Protein AF-0000000076642541 (afdb_homodimer)

Organism: NCBI:txid1194090

InterPro domains:
  IPR029044 Nucleotide-diphospho-sugar transferases [G3DSA:3.90.550.10] (14-172)
  IPR029044 Nucleotide-diphospho-sugar transferases [SSF53448] (15-318)

Foldseek 3Di:
DPPPCPDDAPEAEAEEEEDEDDLLLVLLQLLQLVLLCVADVDHFYEYEYAPVNVVVCVVLVNPVSGPHYHHDDPQLRAQLSCQLPVLVVCNHLKYKYARSNKGFADRCVVVVVVCVVFQKAFAWAFADDLPQLADPDPVSVVCVVVVQQVQQCVVLVFDGFIFGDRRIIMHNHSVVSNQLSVQLVVCVVVVVSGNGDAPCPDPPDNHGDSGRSSRSSCRVVVGDHDYQQDAQEHQEDEDQPVQWDADLQSNDIKGKAQNDPVLNVLSLPPDVVVNVVVQVVCCVPPSSNDIDIYDYRMYGHDPSHDCVSSSSNSVVSVVVSSVVSVVVVVVVVVVVVVVD/DPPPCPDDAPEAEAEEEEDEDDLLLVLLQLLQLVLLCVADVDHFYEYEYAPVNVVVCVVLVNPVSGPYYHHDDPQLRAQLSVQLPVLVVCNHLKYKYARSNKGFADRCVVVVVVCVVFQKAFAWAFADDLPQLADPDPVSVVCVVVVQQVQLCVVLVFDGFIFGDRRIIMHNHSVVSNQLSVQLVVCVVVVVSGNGDAPCVDPPDNHGDSGRSSRSSCRVVVGDHDYQQDAQEHQEDEDQPVQWDADLQRNDIKGKAQNDPVLNVLSLPPDVVVNVVVQVVCCVPPSSVDIDIYDYRMYGHDPSHDCVSSSSNSVVSVVVSSVVSVVVVVVVVVVVVVVD

Secondary structure (DSSP, 8-state):
---------S-SEEEEEEE-SSTHHHHHHHHHHHHHTTT-SSS-EEEEE-HHHHHHHHHTT-GGG-SEEEEPPGGG-SHHHHHTTGGGG--SSEEEEE-SSEEE-S-THHHHHHHTT-SEEEEEESS--TTTTS-SSTHHHHHHHTTHHHHHHHHTT-S---EEEEEEEEE--HHHHHHHHHHHHHHHHTGGGSS---GGGSTT--S--SHHHHHHHHHHTTPPPEES--GGG-SEEE--GGGEEE-TTSSSEEEEEESSHHHHHGGG---HHHHHHHHHHHTTSTTTT-EEEE--SEEE--TTS--HHHHHHHHHHHHHHHHHHHHHHHHHHHHHHHT-/---------S-SEEEEEEE-SSTHHHHHHHHHHHHHTTT-SSS-EEEEE-HHHHHHHHHTT-GGG-SEEEEPPGGG-SHHHHHTTGGGG--SSEEEEE-SSEEE-S-THHHHHHHTT-SEEEEEESS--TTTTS-SSTHHHHHHHTTHHHHHHHHTT-S---EEEEEEEEE--HHHHHHHHHHHHHHHHTGGGSS---GGGSTT--S--SHHHHHHHHHHTTPPPEES--GGG-SEEE--GGGEEE-TTSSSEEEEEESSHHHHHGGG---HHHHHHHHHHHTTSTTTT-EEEE--SEEE--TTS--HHHHHHHHHHHHHHHHHHHHHHHHHHHHHHHT-

Structure (mmCIF, N/CA/C/O backbone):
data_AF-0000000076642541-model_v1
#
loop_
_entity.id
_entity.type
_entity.pdbx_description
1 polymer 'Glycosyl transferase family 8'
#
loop_
_atom_site.group_PDB
_atom_site.id
_atom_site.type_symbol
_atom_site.label_atom_id
_atom_site.label_alt_id
_atom_site.label_comp_id
_atom_site.label_asym_id
_atom_site.label_entity_id
_atom_site.label_seq_id
_atom_site.pdbx_PDB_ins_code
_atom_site.Cartn_x
_atom_site.Cartn_y
_atom_site.Cartn_z
_atom_site.occupancy
_atom_site.B_iso_or_equiv
_atom_site.auth_seq_id
_atom_site.auth_comp_id
_atom_site.auth_asym_id
_atom_site.auth_atom_id
_atom_site.pdbx_PDB_model_num
ATOM 1 N N . MET A 1 1 ? 12.766 29.547 -24.406 1 21.78 1 MET A N 1
ATOM 2 C CA . MET A 1 1 ? 12.906 28.219 -23.828 1 21.78 1 MET A CA 1
ATOM 3 C C . MET A 1 1 ? 13.383 28.312 -22.375 1 21.78 1 MET A C 1
ATOM 5 O O . MET A 1 1 ? 14.555 28.594 -22.125 1 21.78 1 MET A O 1
ATOM 9 N N . LEU A 1 2 ? 12.648 28.891 -21.453 1 22.41 2 LEU A N 1
ATOM 10 C CA . LEU A 1 2 ? 13.039 29.266 -20.094 1 22.41 2 LEU A CA 1
ATOM 11 C C . LEU A 1 2 ? 13.641 28.094 -19.359 1 22.41 2 LEU A C 1
ATOM 13 O O . LEU A 1 2 ? 12.984 27.062 -19.172 1 22.41 2 LEU A O 1
ATOM 17 N N . ARG A 1 3 ? 14.883 27.75 -19.703 1 34.81 3 ARG A N 1
ATOM 18 C CA . ARG A 1 3 ? 15.711 26.812 -18.953 1 34.81 3 ARG A CA 1
ATOM 19 C C . ARG A 1 3 ? 15.422 26.906 -17.453 1 34.81 3 ARG A C 1
ATOM 21 O O . ARG A 1 3 ? 15.578 27.969 -16.859 1 34.81 3 ARG A O 1
ATOM 28 N N . SER A 1 4 ? 14.227 26.438 -17.094 1 33.69 4 SER A N 1
ATOM 29 C CA . SER A 1 4 ? 13.898 26.312 -15.68 1 33.69 4 SER A CA 1
ATOM 30 C C . SER A 1 4 ? 15.156 26.125 -14.844 1 33.69 4 SER A C 1
ATOM 32 O O . SER A 1 4 ? 15.969 25.234 -15.117 1 33.69 4 SER A O 1
ATOM 34 N N . ILE A 1 5 ? 15.828 27.031 -14.523 1 38.44 5 ILE A N 1
ATOM 35 C CA . ILE A 1 5 ? 16.938 27.016 -13.57 1 38.44 5 ILE A CA 1
ATOM 36 C C . ILE A 1 5 ? 16.703 25.906 -12.539 1 38.44 5 ILE A C 1
ATOM 38 O O . ILE A 1 5 ? 15.82 26.031 -11.688 1 38.44 5 ILE A O 1
ATOM 42 N N . GLN A 1 6 ? 16.516 24.734 -12.836 1 44.22 6 GLN A N 1
ATOM 43 C CA . GLN A 1 6 ? 16.547 23.609 -11.898 1 44.22 6 GLN A CA 1
ATOM 44 C C . GLN A 1 6 ? 17.594 23.828 -10.812 1 44.22 6 GLN A C 1
ATOM 46 O O . GLN A 1 6 ? 18.797 23.797 -11.086 1 44.22 6 GLN A O 1
ATOM 51 N N . GLN A 1 7 ? 17.5 24.938 -9.984 1 52.56 7 GLN A N 1
ATOM 52 C CA . GLN A 1 7 ? 18.328 25.281 -8.844 1 52.56 7 GLN A CA 1
ATOM 53 C C . GLN A 1 7 ? 18.906 24.016 -8.188 1 52.56 7 GLN A C 1
ATOM 55 O O . GLN A 1 7 ? 18.25 22.984 -8.148 1 52.56 7 GLN A O 1
ATOM 60 N N . LYS A 1 8 ? 20.094 23.969 -8.008 1 71.88 8 LYS A N 1
ATOM 61 C CA . LYS A 1 8 ? 20.859 22.922 -7.324 1 71.88 8 LYS A CA 1
ATOM 62 C C . LYS A 1 8 ? 20.172 22.516 -6.023 1 71.88 8 LYS A C 1
ATOM 64 O O . LYS A 1 8 ? 19.922 23.344 -5.156 1 71.88 8 LYS A O 1
ATOM 69 N N . LYS A 1 9 ? 19.562 21.328 -6.016 1 87.19 9 LYS A N 1
ATOM 70 C CA . LYS A 1 9 ? 18.906 20.797 -4.828 1 87.19 9 LYS A CA 1
ATOM 71 C C . LYS A 1 9 ? 19.891 20.656 -3.666 1 87.19 9 LYS A C 1
ATOM 73 O O . LYS A 1 9 ? 21.078 20.406 -3.877 1 87.19 9 LYS A O 1
ATOM 78 N N . LEU A 1 10 ? 19.453 20.969 -2.574 1 91.88 10 LEU A N 1
ATOM 79 C CA . LEU A 1 10 ? 20.266 21.062 -1.373 1 91.88 10 LEU A CA 1
ATOM 80 C C . LEU A 1 10 ? 20.734 19.672 -0.937 1 91.88 10 LEU A C 1
ATOM 82 O O . LEU A 1 10 ? 21.812 19.531 -0.344 1 91.88 10 LEU A O 1
ATOM 86 N N . ALA A 1 11 ? 19.938 18.656 -1.109 1 96.19 11 ALA A N 1
ATOM 87 C CA . ALA A 1 11 ? 20.203 17.281 -0.722 1 96.19 11 ALA A CA 1
ATOM 88 C C . ALA A 1 11 ? 19.328 16.312 -1.522 1 96.19 11 ALA A C 1
ATOM 90 O O . ALA A 1 11 ? 18.359 16.719 -2.146 1 96.19 11 ALA A O 1
ATOM 91 N N . PRO A 1 12 ? 19.688 15.008 -1.538 1 97.88 12 PRO A N 1
ATOM 92 C CA . PRO A 1 12 ? 18.875 14.031 -2.273 1 97.88 12 PRO A CA 1
ATOM 93 C C . PRO A 1 12 ? 17.484 13.859 -1.676 1 97.88 12 PRO A C 1
ATOM 95 O O . PRO A 1 12 ? 16.5 13.719 -2.414 1 97.88 12 PRO A O 1
ATOM 98 N N . GLU A 1 13 ? 17.422 13.82 -0.357 1 98.69 13 GLU A N 1
ATOM 99 C CA . GLU A 1 13 ? 16.188 13.609 0.38 1 98.69 13 GLU A CA 1
ATOM 100 C C . GLU A 1 13 ? 16.062 14.594 1.543 1 98.69 13 GLU A C 1
ATOM 102 O O . GLU A 1 13 ? 17.047 14.914 2.199 1 98.69 13 GLU A O 1
ATOM 107 N N . GLY A 1 14 ? 14.852 15.125 1.763 1 98.81 14 GLY A N 1
ATOM 108 C CA . GLY A 1 14 ? 14.656 16.016 2.898 1 98.81 14 GLY A CA 1
ATOM 109 C C . GLY A 1 14 ? 13.195 16.219 3.25 1 98.81 14 GLY A C 1
ATOM 110 O O . GLY A 1 14 ? 12.305 15.82 2.49 1 98.81 14 GLY A O 1
ATOM 111 N N . TYR A 1 15 ? 12.969 16.781 4.402 1 98.88 15 TYR A N 1
ATOM 112 C CA . TYR A 1 15 ? 11.633 17.047 4.938 1 98.88 15 TYR A CA 1
ATOM 113 C C . TYR A 1 15 ? 11.297 18.531 4.844 1 98.88 15 TYR A C 1
ATOM 115 O O . TYR A 1 15 ? 12.172 19.391 4.992 1 98.88 15 TYR A O 1
ATOM 123 N N . VAL A 1 16 ? 10.023 18.828 4.617 1 98.88 16 VAL A N 1
ATOM 124 C CA . VAL A 1 16 ? 9.586 20.219 4.539 1 98.88 16 VAL A CA 1
ATOM 125 C C . VAL A 1 16 ? 8.359 20.422 5.418 1 98.88 16 VAL A C 1
ATOM 127 O O . VAL A 1 16 ? 7.336 19.766 5.242 1 98.88 16 VAL A O 1
ATOM 130 N N . TYR A 1 17 ? 8.461 21.297 6.375 1 98.81 17 TYR A N 1
ATOM 131 C CA . TYR A 1 17 ? 7.355 21.734 7.219 1 98.81 17 TYR A CA 1
ATOM 132 C C . TYR A 1 17 ? 6.922 23.156 6.855 1 98.81 17 TYR A C 1
ATOM 134 O O . TYR A 1 17 ? 7.699 23.922 6.281 1 98.81 17 TYR A O 1
ATOM 142 N N . THR A 1 18 ? 5.691 23.438 7.203 1 98.69 18 THR A N 1
ATOM 143 C CA . THR A 1 18 ? 5.188 24.797 7.039 1 98.69 18 THR A CA 1
ATOM 144 C C . THR A 1 18 ? 4.484 25.266 8.312 1 98.69 18 THR A C 1
ATOM 146 O O . THR A 1 18 ? 3.814 24.484 8.984 1 98.69 18 THR A O 1
ATOM 149 N N . THR A 1 19 ? 4.754 26.531 8.688 1 98.38 19 THR A N 1
ATOM 150 C CA . THR A 1 19 ? 4.043 27.109 9.82 1 98.38 19 THR A CA 1
ATOM 151 C C . THR A 1 19 ? 3.666 28.562 9.539 1 98.38 19 THR A C 1
ATOM 153 O O . THR A 1 19 ? 4.43 29.297 8.906 1 98.38 19 THR A O 1
ATOM 156 N N . TYR A 1 20 ? 2.527 28.969 9.906 1 97.5 20 TYR A N 1
ATOM 157 C CA . TYR A 1 20 ? 1.998 30.328 9.828 1 97.5 20 TYR A CA 1
ATOM 158 C C . TYR A 1 20 ? 0.906 30.547 10.867 1 97.5 20 TYR A C 1
ATOM 160 O O . TYR A 1 20 ? 0.456 29.594 11.516 1 97.5 20 TYR A O 1
ATOM 168 N N . GLY A 1 21 ? 0.54 31.766 11.078 1 95.44 21 GLY A N 1
ATOM 169 C CA . GLY A 1 21 ? -0.508 32.062 12.039 1 95.44 21 GLY A CA 1
ATOM 170 C C . GLY A 1 21 ? -0.018 32.094 13.477 1 95.44 21 GLY A C 1
ATOM 171 O O . GLY A 1 21 ? 0.98 32.719 13.789 1 95.44 21 GLY A O 1
ATOM 172 N N . HIS A 1 22 ? -0.744 31.438 14.359 1 95.31 22 HIS A N 1
ATOM 173 C CA . HIS A 1 22 ? -0.427 31.438 15.789 1 95.31 22 HIS A CA 1
ATOM 174 C C . HIS A 1 22 ? 0.913 30.766 16.047 1 95.31 22 HIS A C 1
ATOM 176 O O . HIS A 1 22 ? 1.223 29.734 15.453 1 95.31 22 HIS A O 1
ATOM 182 N N . PRO A 1 23 ? 1.739 31.266 16.969 1 96.25 23 PRO A N 1
ATOM 183 C CA . PRO A 1 23 ? 3.08 30.75 17.234 1 96.25 23 PRO A CA 1
ATOM 184 C C . PRO A 1 23 ? 3.062 29.281 17.703 1 96.25 23 PRO A C 1
ATOM 186 O O . PRO A 1 23 ? 4.086 28.609 17.641 1 96.25 23 PRO A O 1
ATOM 189 N N . ARG A 1 24 ? 1.943 28.797 18.203 1 96.19 24 ARG A N 1
ATOM 190 C CA . ARG A 1 24 ? 1.866 27.406 18.641 1 96.19 24 ARG A CA 1
ATOM 191 C C . ARG A 1 24 ? 2.205 26.453 17.516 1 96.19 24 ARG A C 1
ATOM 193 O O . ARG A 1 24 ? 2.746 25.375 17.75 1 96.19 24 ARG A O 1
ATOM 200 N N . TYR A 1 25 ? 1.929 26.859 16.312 1 97 25 TYR A N 1
ATOM 201 C CA . TYR A 1 25 ? 2.184 25.969 15.172 1 97 25 TYR A CA 1
ATOM 202 C C . TYR A 1 25 ? 3.682 25.828 14.93 1 97 25 TYR A C 1
ATOM 204 O O . TYR A 1 25 ? 4.137 24.781 14.445 1 97 25 TYR A O 1
ATOM 212 N N . LEU A 1 26 ? 4.398 26.891 15.25 1 98.5 26 LEU A N 1
ATOM 213 C CA . LEU A 1 26 ? 5.855 26.781 15.219 1 98.5 26 LEU A CA 1
ATOM 214 C C . LEU A 1 26 ? 6.344 25.766 16.266 1 98.5 26 LEU A C 1
ATOM 216 O O . LEU A 1 26 ? 7.223 24.953 15.969 1 98.5 26 LEU A O 1
ATOM 220 N N . LYS A 1 27 ? 5.746 25.828 17.469 1 98.12 27 LYS A N 1
ATOM 221 C CA . LYS A 1 27 ? 6.094 24.859 18.516 1 98.12 27 LYS A CA 1
ATOM 222 C C . LYS A 1 27 ? 5.773 23.438 18.078 1 98.12 27 LYS A C 1
ATOM 224 O O . LYS A 1 27 ? 6.512 22.5 18.391 1 98.12 27 LYS A O 1
ATOM 229 N N . HIS A 1 28 ? 4.684 23.297 17.328 1 98.38 28 HIS A N 1
ATOM 230 C CA . HIS A 1 28 ? 4.297 21.984 16.812 1 98.38 28 HIS A CA 1
ATOM 231 C C . HIS A 1 28 ? 5.348 21.438 15.859 1 98.38 28 HIS A C 1
ATOM 233 O O . HIS A 1 28 ? 5.754 20.281 15.977 1 98.38 28 HIS A O 1
ATOM 239 N N . ALA A 1 29 ? 5.766 22.25 14.938 1 98.81 29 ALA A N 1
ATOM 240 C CA . ALA A 1 29 ? 6.766 21.812 13.969 1 98.81 29 ALA A CA 1
ATOM 241 C C . ALA A 1 29 ? 8.07 21.438 14.656 1 98.81 29 ALA A C 1
ATOM 243 O O . ALA A 1 29 ? 8.688 20.422 14.32 1 98.81 29 ALA A O 1
ATOM 244 N N . VAL A 1 30 ? 8.461 22.266 15.625 1 98.62 30 VAL A N 1
ATOM 245 C CA . VAL A 1 30 ? 9.688 22 16.359 1 98.62 30 VAL A CA 1
ATOM 246 C C . VAL A 1 30 ? 9.578 20.656 17.078 1 98.62 30 VAL A C 1
ATOM 248 O O . VAL A 1 30 ? 10.5 19.844 17.031 1 98.62 30 VAL A O 1
ATOM 251 N N . ALA A 1 31 ? 8.461 20.422 17.734 1 98.56 31 ALA A N 1
ATOM 252 C CA . ALA A 1 31 ? 8.242 19.156 18.438 1 98.56 31 ALA A CA 1
ATOM 253 C C . ALA A 1 31 ? 8.305 17.984 17.469 1 98.56 31 ALA A C 1
ATOM 255 O O . ALA A 1 31 ? 8.852 16.938 17.781 1 98.56 31 ALA A O 1
ATOM 256 N N . SER A 1 32 ? 7.723 18.156 16.281 1 98.69 32 SER A N 1
ATOM 257 C CA . SER A 1 32 ? 7.762 17.125 15.266 1 98.69 32 SER A CA 1
ATOM 258 C C . SER A 1 32 ? 9.195 16.812 14.852 1 98.69 32 SER A C 1
ATOM 260 O O . SER A 1 32 ? 9.578 15.641 14.758 1 98.69 32 SER A O 1
ATOM 262 N N . VAL A 1 33 ? 9.984 17.828 14.633 1 98.75 33 VAL A N 1
ATOM 263 C CA . VAL A 1 33 ? 11.359 17.641 14.195 1 98.75 33 VAL A CA 1
ATOM 264 C C . VAL A 1 33 ? 12.172 16.969 15.305 1 98.75 33 VAL A C 1
ATOM 266 O O . VAL A 1 33 ? 13.008 16.109 15.031 1 98.75 33 VAL A O 1
ATOM 269 N N . VAL A 1 34 ? 11.906 17.375 16.562 1 98 34 VAL A N 1
ATOM 270 C CA . VAL A 1 34 ? 12.602 16.766 17.703 1 98 34 VAL A CA 1
ATOM 271 C C . VAL A 1 34 ? 12.297 15.266 17.734 1 98 34 VAL A C 1
ATOM 273 O O . VAL A 1 34 ? 13.203 14.453 17.938 1 98 34 VAL A O 1
ATOM 276 N N . SER A 1 35 ? 11.086 14.867 17.531 1 98.5 35 SER A N 1
ATOM 277 C CA . SER A 1 35 ? 10.734 13.453 17.484 1 98.5 35 SER A CA 1
ATOM 278 C C . SER A 1 35 ? 11.359 12.766 16.281 1 98.5 35 SER A C 1
ATOM 280 O O . SER A 1 35 ? 11.797 11.609 16.375 1 98.5 35 SER A O 1
ATOM 282 N N . LEU A 1 36 ? 11.469 13.438 15.141 1 98.69 36 LEU A N 1
ATOM 283 C CA . LEU A 1 36 ? 12.078 12.914 13.922 1 98.69 36 LEU A CA 1
ATOM 284 C C . LEU A 1 36 ? 13.555 12.586 14.156 1 98.69 36 LEU A C 1
ATOM 286 O O . LEU A 1 36 ? 14.039 11.547 13.703 1 98.69 36 LEU A O 1
ATOM 290 N N . ARG A 1 37 ? 14.227 13.406 14.852 1 98.38 37 ARG A N 1
ATOM 291 C CA . ARG A 1 37 ? 15.672 13.312 15.031 1 98.38 37 ARG A CA 1
ATOM 292 C C . ARG A 1 37 ? 16.031 12.164 15.969 1 98.38 37 ARG A C 1
ATOM 294 O O . ARG A 1 37 ? 17.203 11.781 16.062 1 98.38 37 ARG A O 1
ATOM 301 N N . ARG A 1 38 ? 15.055 11.539 16.625 1 97.56 38 ARG A N 1
ATOM 302 C CA . ARG A 1 38 ? 15.297 10.305 17.375 1 97.56 38 ARG A CA 1
ATOM 303 C C . ARG A 1 38 ? 15.703 9.172 16.422 1 97.56 38 ARG A C 1
ATOM 305 O O . ARG A 1 38 ? 16.344 8.211 16.844 1 97.56 38 ARG A O 1
ATOM 312 N N . TYR A 1 39 ? 15.352 9.336 15.203 1 98 39 TYR A N 1
ATOM 313 C CA . TYR A 1 39 ? 15.523 8.242 14.25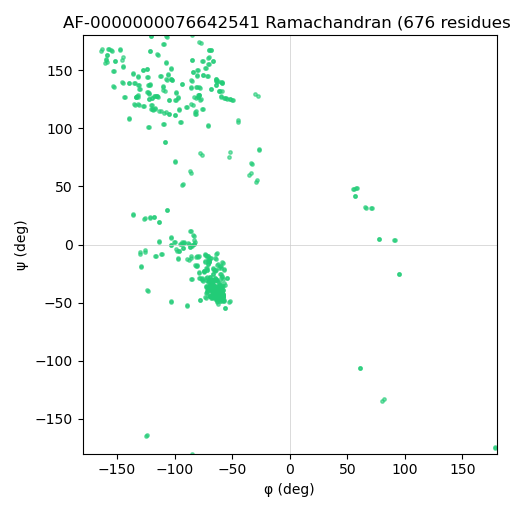8 1 98 39 TYR A CA 1
ATOM 314 C C . TYR A 1 39 ? 16.375 8.672 13.07 1 98 39 TYR A C 1
ATOM 316 O O . TYR A 1 39 ? 17.203 7.898 12.586 1 98 39 TYR A O 1
ATOM 324 N N . ASP A 1 40 ? 16.172 9.883 12.586 1 98.31 40 ASP A N 1
ATOM 325 C CA . ASP A 1 40 ? 16.812 10.367 11.367 1 98.31 40 ASP A CA 1
ATOM 326 C C . ASP A 1 40 ? 17.609 11.633 11.641 1 98.31 40 ASP A C 1
ATOM 328 O O . ASP A 1 40 ? 17.078 12.742 11.547 1 98.31 40 ASP A O 1
ATOM 332 N N . GLU A 1 41 ? 18.875 11.508 11.766 1 96.56 41 GLU A N 1
ATOM 333 C CA . GLU A 1 41 ? 19.75 12.633 12.07 1 96.56 41 GLU A CA 1
ATOM 334 C C . GLU A 1 41 ? 20.391 13.195 10.805 1 96.56 41 GLU A C 1
ATOM 336 O O . GLU A 1 41 ? 21.031 14.25 10.844 1 96.56 41 GLU A O 1
ATOM 341 N N . GLU A 1 42 ? 20.156 12.547 9.711 1 96.62 42 GLU A N 1
ATOM 342 C CA . GLU A 1 42 ? 20.953 12.836 8.523 1 96.62 42 GLU A CA 1
ATOM 343 C C . GLU A 1 42 ? 20.172 13.703 7.535 1 96.62 42 GLU A C 1
ATOM 345 O O . GLU A 1 42 ? 20.672 14.711 7.047 1 96.62 42 GLU A O 1
ATOM 350 N N . ARG A 1 43 ? 18.938 13.336 7.223 1 98.56 43 ARG A N 1
ATOM 351 C CA . ARG A 1 43 ? 18.188 14.062 6.211 1 98.56 43 ARG A CA 1
ATOM 352 C C . ARG A 1 43 ? 17.828 15.461 6.695 1 98.56 43 ARG A C 1
ATOM 354 O O . ARG A 1 43 ? 17.391 15.641 7.832 1 98.56 43 ARG A O 1
ATOM 361 N N . PRO A 1 44 ? 18.047 16.469 5.844 1 98.75 44 PRO A N 1
ATOM 362 C CA . PRO A 1 44 ? 17.781 17.844 6.254 1 98.75 44 PRO A CA 1
ATOM 363 C C . PRO A 1 44 ? 16.281 18.125 6.391 1 98.75 44 PRO A C 1
ATOM 365 O O . PRO A 1 44 ? 15.461 17.453 5.777 1 98.75 44 PRO A O 1
ATOM 368 N N . VAL A 1 45 ? 16.031 19.109 7.207 1 98.88 45 VAL A N 1
ATOM 369 C CA . VAL A 1 45 ? 14.664 19.562 7.441 1 98.88 45 VAL A CA 1
ATOM 370 C C . VAL A 1 45 ? 14.547 21.047 7.094 1 98.88 45 VAL A C 1
ATOM 372 O O . VAL A 1 45 ? 15.312 21.875 7.598 1 98.88 45 VAL A O 1
ATOM 375 N N . ALA A 1 46 ? 13.617 21.359 6.227 1 98.88 46 ALA A N 1
ATOM 376 C CA . ALA A 1 46 ? 13.328 22.75 5.867 1 98.88 46 ALA A CA 1
ATOM 377 C C . ALA A 1 46 ? 12.047 23.234 6.551 1 98.88 46 ALA A C 1
ATOM 379 O O . ALA A 1 46 ? 11.078 22.484 6.676 1 98.88 46 ALA A O 1
ATOM 380 N N . LEU A 1 47 ? 12.094 24.469 6.945 1 98.88 47 LEU A N 1
ATOM 381 C CA . LEU A 1 47 ? 10.914 25.156 7.465 1 98.88 47 LEU A CA 1
ATOM 382 C C . LEU A 1 47 ? 10.523 26.328 6.574 1 98.88 47 LEU A C 1
ATOM 384 O O . LEU A 1 47 ? 11.336 27.219 6.332 1 98.88 47 LEU A O 1
ATOM 388 N N . VAL A 1 48 ? 9.375 26.234 6.02 1 98.81 48 VAL A N 1
ATOM 389 C CA . VAL A 1 48 ? 8.758 27.375 5.34 1 98.81 48 VAL A CA 1
ATOM 390 C C . VAL A 1 48 ? 7.797 28.078 6.285 1 98.81 48 VAL A C 1
ATOM 392 O O . VAL A 1 48 ? 6.801 27.5 6.723 1 98.81 48 VAL A O 1
ATOM 395 N N . CYS A 1 49 ? 8.117 29.344 6.602 1 98.62 49 CYS A N 1
ATOM 396 C CA . CYS A 1 49 ? 7.32 29.969 7.656 1 98.62 49 CYS A CA 1
ATOM 397 C C . CYS A 1 49 ? 7.16 31.453 7.418 1 98.62 49 CYS A C 1
ATOM 399 O O . CYS A 1 49 ? 7.746 32 6.488 1 98.62 49 CYS A O 1
ATOM 401 N N . GLU A 1 50 ? 6.27 32.062 8.141 1 98.06 50 GLU A N 1
ATOM 402 C CA . GLU A 1 50 ? 6.129 33.5 8.156 1 98.06 50 GLU A CA 1
ATOM 403 C C . GLU A 1 50 ? 7.309 34.156 8.867 1 98.06 50 GLU A C 1
ATOM 405 O O . GLU A 1 50 ? 7.965 33.531 9.703 1 98.06 50 GLU A O 1
ATOM 410 N N . GLU A 1 51 ? 7.457 35.438 8.594 1 97.56 51 GLU A N 1
ATOM 411 C CA . GLU A 1 51 ? 8.547 36.219 9.18 1 97.56 51 GLU A CA 1
ATOM 412 C C . GLU A 1 51 ? 8.477 36.188 10.703 1 97.56 51 GLU A C 1
ATOM 414 O O . GLU A 1 51 ? 9.508 36.094 11.375 1 97.56 51 GLU A O 1
ATOM 419 N N . LYS A 1 52 ? 7.305 36.344 11.211 1 97.69 52 LYS A N 1
ATOM 420 C CA . LYS A 1 52 ? 7.148 36.406 12.664 1 97.69 52 LYS A CA 1
ATOM 421 C C . LYS A 1 52 ? 7.625 35.094 13.312 1 97.69 52 LYS A C 1
ATOM 423 O O . LYS A 1 52 ? 8.172 35.125 14.422 1 97.69 52 LYS A O 1
ATOM 428 N N . HIS A 1 53 ? 7.457 33.969 12.688 1 98.5 53 HIS A N 1
ATOM 429 C CA . HIS A 1 53 ? 7.918 32.719 13.227 1 98.5 53 HIS A CA 1
ATOM 430 C C . HIS A 1 53 ? 9.438 32.594 13.172 1 98.5 53 HIS A C 1
ATOM 432 O O . HIS A 1 53 ? 10.062 32.062 14.086 1 98.5 53 HIS A O 1
ATOM 438 N N . LYS A 1 54 ? 10.039 33.094 12.117 1 98.25 54 LYS A N 1
ATOM 439 C CA . LYS A 1 54 ? 11.5 33.125 12.047 1 98.25 54 LYS A CA 1
ATOM 440 C C . LYS A 1 54 ? 12.078 34 13.164 1 98.25 54 LYS A C 1
ATOM 442 O O . LYS A 1 54 ? 13.102 33.625 13.766 1 98.25 54 LYS A O 1
ATOM 447 N N . LYS A 1 55 ? 11.461 35.125 13.391 1 98.06 55 LYS A N 1
ATOM 448 C CA . LYS A 1 55 ? 11.914 36.031 14.438 1 98.06 55 LYS A CA 1
ATOM 449 C C . LYS A 1 55 ? 11.891 35.344 15.805 1 98.06 55 LYS A C 1
ATOM 451 O O . LYS A 1 55 ? 12.789 35.562 16.625 1 98.06 55 LYS A O 1
ATOM 456 N N . ILE A 1 56 ? 10.836 34.562 16 1 97.81 56 ILE A N 1
ATOM 457 C CA . ILE A 1 56 ? 10.719 33.844 17.266 1 97.81 56 ILE A CA 1
ATOM 458 C C . ILE A 1 56 ? 11.883 32.844 17.391 1 97.81 56 ILE A C 1
ATOM 460 O O . ILE A 1 56 ? 12.492 32.719 18.453 1 97.81 56 ILE A O 1
ATOM 464 N N . LEU A 1 57 ? 12.211 32.156 16.328 1 97.5 57 LEU A N 1
ATOM 465 C CA . LEU A 1 57 ? 13.336 31.219 16.344 1 97.5 57 LEU A CA 1
ATOM 466 C C . LEU A 1 57 ? 14.641 31.953 16.641 1 97.5 57 LEU A C 1
ATOM 468 O O . LEU A 1 57 ? 15.469 31.453 17.406 1 97.5 57 LEU A O 1
ATOM 472 N N . ASP A 1 58 ? 14.812 33.125 16.078 1 96.38 58 ASP A N 1
ATOM 473 C CA . ASP A 1 58 ? 16 33.969 16.312 1 96.38 58 ASP A CA 1
ATOM 474 C C . ASP A 1 58 ? 16.094 34.375 17.781 1 96.38 58 ASP A C 1
ATOM 476 O O . ASP A 1 58 ? 17.156 34.312 18.375 1 96.38 58 ASP A O 1
ATOM 480 N N . GLU A 1 59 ? 15 34.781 18.25 1 95.69 59 GLU A N 1
ATOM 481 C CA . GLU A 1 59 ? 14.938 35.281 19.609 1 95.69 59 GLU A CA 1
ATOM 482 C C . GLU A 1 59 ? 15.375 34.219 20.609 1 95.69 59 GLU A C 1
ATOM 484 O O . GLU A 1 59 ? 16.047 34.531 21.594 1 95.69 59 GLU A O 1
ATOM 489 N N . PHE A 1 60 ? 15.023 33 20.328 1 94.69 60 PHE A N 1
ATOM 490 C CA . PHE A 1 60 ? 15.297 31.922 21.281 1 94.69 60 PHE A CA 1
ATOM 491 C C . PHE A 1 60 ? 16.484 31.094 20.828 1 94.69 60 PHE A C 1
ATOM 493 O O . PHE A 1 60 ? 16.781 30.047 21.406 1 94.69 60 PHE A O 1
ATOM 500 N N . ASN A 1 61 ? 17.188 31.484 19.734 1 94.38 61 ASN A N 1
ATOM 501 C CA . ASN A 1 61 ? 18.344 30.797 19.188 1 94.38 61 ASN A CA 1
ATOM 502 C C . ASN A 1 61 ? 18.031 29.344 18.875 1 94.38 61 ASN A C 1
ATOM 504 O O . ASN A 1 61 ? 18.75 28.438 19.281 1 94.38 61 ASN A O 1
ATOM 508 N N . LEU A 1 62 ? 16.906 29.125 18.203 1 96.69 62 LEU A N 1
ATOM 509 C CA . LEU A 1 62 ? 16.453 27.766 17.875 1 96.69 62 LEU A CA 1
ATOM 510 C C . LEU A 1 62 ? 16.484 27.531 16.375 1 96.69 62 LEU A C 1
ATOM 512 O O . LEU A 1 62 ? 15.891 26.562 15.883 1 96.69 62 LEU A O 1
ATOM 516 N N . ASN A 1 63 ? 17.219 28.312 15.656 1 96.12 63 ASN A N 1
ATOM 517 C CA . ASN A 1 63 ? 17.297 28.203 14.195 1 96.12 63 ASN A CA 1
ATOM 518 C C . ASN A 1 63 ? 17.938 26.891 13.758 1 96.12 63 ASN A C 1
ATOM 520 O O . ASN A 1 63 ? 17.594 26.359 12.703 1 96.12 63 ASN A O 1
ATOM 524 N N . SER A 1 64 ? 18.828 26.375 14.57 1 95.5 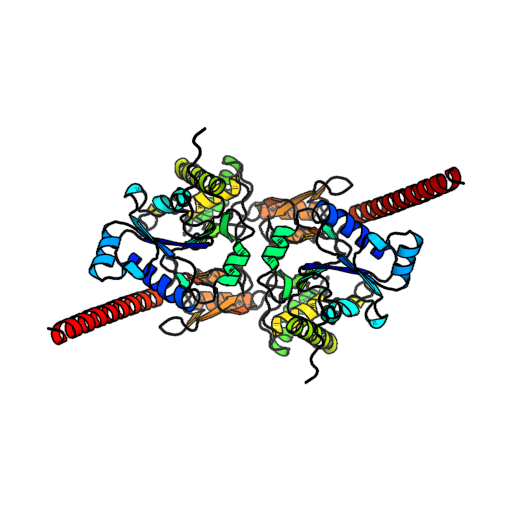64 SER A N 1
ATOM 525 C CA . SER A 1 64 ? 19.625 25.203 14.188 1 95.5 64 SER A CA 1
ATOM 526 C C . SER A 1 64 ? 18.766 23.938 14.156 1 95.5 64 SER A C 1
ATOM 528 O O . SER A 1 64 ? 19.219 22.906 13.68 1 95.5 64 SER A O 1
ATOM 530 N N . ILE A 1 65 ? 17.562 24.016 14.633 1 97 65 ILE A N 1
ATOM 531 C CA . ILE A 1 65 ? 16.641 22.891 14.586 1 97 65 ILE A CA 1
ATOM 532 C C . ILE A 1 65 ? 16.312 22.547 13.133 1 97 65 ILE A C 1
ATOM 534 O O . ILE A 1 65 ? 16.062 21.391 12.805 1 97 65 ILE A O 1
ATOM 538 N N . PHE A 1 66 ? 16.344 23.547 12.344 1 98.38 66 PHE A N 1
ATOM 539 C CA . PHE A 1 66 ? 16.078 23.406 10.914 1 98.38 66 PHE A CA 1
ATOM 540 C C . PHE A 1 66 ? 17.344 23.656 10.102 1 98.38 66 PHE A C 1
ATOM 542 O O . PHE A 1 66 ? 18.141 24.531 10.438 1 98.38 66 PHE A O 1
ATOM 549 N N . ASP A 1 67 ? 17.484 22.938 9.023 1 98 67 ASP A N 1
ATOM 550 C CA . ASP A 1 67 ? 18.641 23.109 8.156 1 98 67 ASP A CA 1
ATOM 551 C C . ASP A 1 67 ? 18.438 24.234 7.156 1 98 67 ASP A C 1
ATOM 553 O O . ASP A 1 67 ? 19.391 24.828 6.676 1 98 67 ASP A O 1
ATOM 557 N N . VAL A 1 68 ? 17.172 24.438 6.793 1 97.38 68 VAL A N 1
ATOM 558 C CA . VAL A 1 68 ? 16.75 25.484 5.875 1 97.38 68 VAL A CA 1
ATOM 559 C C . VAL A 1 68 ? 15.539 26.219 6.453 1 97.38 68 VAL A C 1
ATOM 561 O O . VAL A 1 68 ? 14.578 25.594 6.906 1 97.38 68 VAL A O 1
ATOM 564 N N . ILE A 1 69 ? 15.633 27.5 6.527 1 98.5 69 ILE A N 1
ATOM 565 C CA . ILE A 1 69 ? 14.484 28.312 6.906 1 98.5 69 ILE A CA 1
ATOM 566 C C . ILE A 1 69 ? 14.148 29.297 5.785 1 98.5 69 ILE A C 1
ATOM 568 O O . ILE A 1 69 ? 14.992 30.109 5.387 1 98.5 69 ILE A O 1
ATOM 572 N N . HIS A 1 70 ? 12.977 29.203 5.273 1 98.44 70 HIS A N 1
ATOM 573 C CA . HIS A 1 70 ? 12.5 30.047 4.184 1 98.44 70 HIS A CA 1
ATOM 574 C C . HIS A 1 70 ? 11.273 30.844 4.605 1 98.44 70 HIS A C 1
ATOM 576 O O . HIS A 1 70 ? 10.273 30.281 5.039 1 98.44 70 HIS A O 1
ATOM 582 N N . VAL A 1 71 ? 11.328 32.125 4.441 1 98.38 71 VAL A N 1
ATOM 583 C CA . VAL A 1 71 ? 10.188 33 4.762 1 98.38 71 VAL A CA 1
ATOM 584 C C . VAL A 1 71 ? 9.234 33.031 3.572 1 98.38 71 VAL A C 1
ATOM 586 O O . VAL A 1 71 ? 9.625 33.438 2.469 1 98.38 71 VAL A O 1
ATOM 589 N N . MET A 1 72 ? 8.039 32.625 3.812 1 97.62 72 MET A N 1
ATOM 590 C CA . MET A 1 72 ? 7.062 32.562 2.729 1 97.62 72 MET A CA 1
ATOM 591 C C . MET A 1 72 ? 6.391 33.938 2.543 1 97.62 72 MET A C 1
ATOM 593 O O . MET A 1 72 ? 6.359 34.75 3.467 1 97.62 72 MET A O 1
ATOM 597 N N . SER A 1 73 ? 5.816 34.156 1.344 1 96.19 73 SER A N 1
ATOM 598 C CA . SER A 1 73 ? 5.004 35.344 1.091 1 96.19 73 SER A CA 1
ATOM 599 C C . SER A 1 73 ? 3.65 35.25 1.786 1 96.19 73 SER A C 1
ATOM 601 O O . SER A 1 73 ? 3.131 34.156 1.992 1 96.19 73 SER A O 1
ATOM 603 N N . PRO A 1 74 ? 3.08 36.344 2.121 1 95.62 74 PRO A N 1
ATOM 604 C CA . PRO A 1 74 ? 1.797 36.344 2.828 1 95.62 74 PRO A CA 1
ATOM 605 C C . PRO A 1 74 ? 0.706 35.594 2.072 1 95.62 74 PRO A C 1
ATOM 607 O O . PRO A 1 74 ? -0.162 34.969 2.693 1 95.62 74 PRO A O 1
ATOM 610 N N . ASP A 1 75 ? 0.732 35.625 0.832 1 95.06 75 ASP A N 1
ATOM 611 C CA . ASP A 1 75 ? -0.3 34.969 0.032 1 95.06 75 ASP A CA 1
ATOM 612 C C . ASP A 1 75 ? -0.173 33.438 0.105 1 95.06 75 ASP A C 1
ATOM 614 O O . ASP A 1 75 ? -1.105 32.719 -0.251 1 95.06 75 ASP A O 1
ATOM 618 N N . ARG A 1 76 ? 0.935 32.969 0.612 1 96.62 76 ARG A N 1
ATOM 619 C CA . ARG A 1 76 ? 1.17 31.531 0.749 1 96.62 76 ARG A CA 1
ATOM 620 C C . ARG A 1 76 ? 0.823 31.047 2.154 1 96.62 76 ARG A C 1
ATOM 622 O O . ARG A 1 76 ? 0.79 29.844 2.412 1 96.62 76 ARG A O 1
ATOM 629 N N . ALA A 1 77 ? 0.5 31.984 3.014 1 96.19 77 ALA A N 1
ATOM 630 C CA . ALA A 1 77 ? 0.3 31.656 4.426 1 96.19 77 ALA A CA 1
ATOM 631 C C . ALA A 1 77 ? -1.135 31.203 4.688 1 96.19 77 ALA A C 1
ATOM 633 O O . ALA A 1 77 ? -1.881 31.875 5.402 1 96.19 77 ALA A O 1
ATOM 634 N N . SER A 1 78 ? -1.565 30.203 4.164 1 95.44 78 SER A N 1
ATOM 635 C CA . SER A 1 78 ? -2.82 29.469 4.332 1 95.44 78 SER A CA 1
ATOM 636 C C . SER A 1 78 ? -2.688 28.031 3.885 1 95.44 78 SER A C 1
ATOM 638 O O . SER A 1 78 ? -1.684 27.641 3.277 1 95.44 78 SER A O 1
ATOM 640 N N . ILE A 1 79 ? -3.645 27.219 4.203 1 95.06 79 ILE A N 1
ATOM 641 C CA . ILE A 1 79 ? -3.604 25.812 3.816 1 95.06 79 ILE A CA 1
ATOM 642 C C . ILE A 1 79 ? -3.457 25.703 2.301 1 95.06 79 ILE A C 1
ATOM 644 O O . ILE A 1 79 ? -2.506 25.078 1.806 1 95.06 79 ILE A O 1
ATOM 648 N N . VAL A 1 80 ? -4.34 26.328 1.541 1 96.06 80 VAL A N 1
ATOM 649 C CA . VAL A 1 80 ? -4.316 26.219 0.087 1 96.06 80 VAL A CA 1
ATOM 650 C C . VAL A 1 80 ? -3.191 27.078 -0.483 1 96.06 80 VAL A C 1
ATOM 652 O O . VAL A 1 80 ? -2.637 26.766 -1.539 1 96.06 80 VAL A O 1
ATOM 655 N N . GLY A 1 81 ? -2.844 28.188 0.211 1 96.94 81 GLY A N 1
ATOM 656 C CA . GLY A 1 81 ? -1.72 29.016 -0.211 1 96.94 81 GLY A CA 1
ATOM 657 C C . GLY A 1 81 ? -0.414 28.25 -0.286 1 96.94 81 GLY A C 1
ATOM 658 O O . GLY A 1 81 ? 0.383 28.453 -1.204 1 96.94 81 GLY A O 1
ATOM 659 N N . PHE A 1 82 ? -0.234 27.391 0.661 1 97.81 82 PHE A N 1
ATOM 660 C CA . PHE A 1 82 ? 0.988 26.594 0.688 1 97.81 82 PHE A CA 1
ATOM 661 C C . PHE A 1 82 ? 0.813 25.297 -0.104 1 97.81 82 PHE A C 1
ATOM 663 O O . PHE A 1 82 ? 1.566 25.031 -1.043 1 97.81 82 PHE A O 1
ATOM 670 N N . LYS A 1 83 ? -0.24 24.516 0.181 1 98.12 83 LYS A N 1
ATOM 671 C CA . LYS A 1 83 ? -0.4 23.156 -0.337 1 98.12 83 LYS A CA 1
ATOM 672 C C . LYS A 1 83 ? -0.633 23.172 -1.845 1 98.12 83 LYS A C 1
ATOM 674 O O . LYS A 1 83 ? -0.236 22.234 -2.547 1 98.12 83 LYS A O 1
ATOM 679 N N . HIS A 1 84 ? -1.266 24.188 -2.412 1 98.44 84 HIS A N 1
ATOM 680 C CA . HIS A 1 84 ? -1.471 24.281 -3.852 1 98.44 84 HIS A CA 1
ATOM 681 C C . HIS A 1 84 ? -0.238 24.859 -4.547 1 98.44 84 HIS A C 1
ATOM 683 O O . HIS A 1 84 ? -0.255 25.094 -5.754 1 98.44 84 HIS A O 1
ATOM 689 N N . ASN A 1 85 ? 0.867 25.125 -3.775 1 98.56 85 ASN A N 1
ATOM 690 C CA . ASN A 1 85 ? 2.072 25.719 -4.352 1 98.56 85 ASN A CA 1
ATOM 691 C C . ASN A 1 85 ? 3.332 25.031 -3.84 1 98.56 85 ASN A C 1
ATOM 693 O O . ASN A 1 85 ? 4.398 25.641 -3.773 1 98.56 85 ASN A O 1
ATOM 697 N N . ILE A 1 86 ? 3.223 23.781 -3.439 1 98.56 86 ILE A N 1
ATOM 698 C CA . ILE A 1 86 ? 4.348 23.109 -2.805 1 98.56 86 ILE A CA 1
ATOM 699 C C . ILE A 1 86 ? 5.488 22.953 -3.807 1 98.56 86 ILE A C 1
ATOM 701 O O . ILE A 1 86 ? 6.641 22.75 -3.416 1 98.56 86 ILE A O 1
ATOM 705 N N . HIS A 1 87 ? 5.207 23 -5.184 1 98.44 87 HIS A N 1
ATOM 706 C CA . HIS A 1 87 ? 6.258 22.922 -6.191 1 98.44 87 HIS A CA 1
ATOM 707 C C . HIS A 1 87 ? 7.289 24.031 -5.996 1 98.44 87 HIS A C 1
ATOM 709 O O . HIS A 1 87 ? 8.445 23.891 -6.406 1 98.44 87 HIS A O 1
ATOM 715 N N . GLU A 1 88 ? 6.949 25.141 -5.316 1 98.06 88 GLU A N 1
ATOM 716 C CA . GLU A 1 88 ? 7.844 26.266 -5.07 1 98.06 88 GLU A CA 1
ATOM 717 C C . GLU A 1 88 ? 8.812 25.969 -3.932 1 98.06 88 GLU A C 1
ATOM 719 O O . GLU A 1 88 ? 9.805 26.672 -3.754 1 98.06 88 GLU A O 1
ATOM 724 N N . TYR A 1 89 ? 8.555 24.859 -3.24 1 98.44 89 TYR A N 1
ATOM 725 C CA . TYR A 1 89 ? 9.305 24.625 -2.008 1 98.44 89 TYR A CA 1
ATOM 726 C C . TYR A 1 89 ? 9.961 23.25 -2.027 1 98.44 89 TYR A C 1
ATOM 728 O O . TYR A 1 89 ? 10.086 22.609 -0.985 1 98.44 89 TYR A O 1
ATOM 736 N N . MET A 1 90 ? 10.148 22.734 -3.156 1 98.5 90 MET A N 1
ATOM 737 C CA . MET A 1 90 ? 10.898 21.5 -3.307 1 98.5 90 MET A CA 1
ATOM 738 C C . MET A 1 90 ? 12.398 21.734 -3.166 1 98.5 90 MET A C 1
ATOM 740 O O . MET A 1 90 ? 13.133 21.703 -4.156 1 98.5 90 MET A O 1
ATOM 744 N N . PHE A 1 91 ? 12.891 21.891 -2.004 1 98.25 91 PHE A N 1
ATOM 745 C CA . PHE A 1 91 ? 14.273 22.25 -1.686 1 98.25 91 PHE A CA 1
ATOM 746 C C . PHE A 1 91 ? 15.219 21.094 -1.967 1 98.25 91 PHE A C 1
ATOM 748 O O . PHE A 1 91 ? 16.422 21.281 -2.119 1 98.25 91 PHE A O 1
ATOM 755 N N . PHE A 1 92 ? 14.664 19.906 -2.033 1 98.56 92 PHE A N 1
ATOM 756 C CA . PHE A 1 92 ? 15.445 18.688 -2.193 1 98.56 92 PHE A CA 1
ATOM 757 C C . PHE A 1 92 ? 15.039 17.938 -3.455 1 98.56 92 PHE A C 1
ATOM 759 O O . PHE A 1 92 ? 14.047 18.281 -4.098 1 98.56 92 PHE A O 1
ATOM 766 N N . GLU A 1 93 ? 15.867 16.938 -3.891 1 98.31 93 GLU A N 1
ATOM 767 C CA . GLU A 1 93 ? 15.484 16.109 -5.031 1 98.31 93 GLU A CA 1
ATOM 768 C C . GLU A 1 93 ? 14.203 15.336 -4.746 1 98.31 93 GLU A C 1
ATOM 770 O O . GLU A 1 93 ? 13.312 15.258 -5.598 1 98.31 93 GLU A O 1
ATOM 775 N N . LYS A 1 94 ? 14.156 14.75 -3.604 1 98.81 94 LYS A N 1
ATOM 776 C CA . LYS A 1 94 ? 12.969 14.078 -3.072 1 98.81 94 LYS A CA 1
ATOM 777 C C . LYS A 1 94 ? 12.492 14.75 -1.786 1 98.81 94 LYS A C 1
ATOM 779 O O . LYS A 1 94 ? 13.289 14.992 -0.875 1 98.81 94 LYS A O 1
ATOM 784 N N . ASN A 1 95 ? 11.195 15.117 -1.723 1 98.88 95 ASN A N 1
ATOM 785 C CA . ASN A 1 95 ? 10.656 15.891 -0.614 1 98.88 95 ASN A CA 1
ATOM 786 C C . ASN A 1 95 ? 9.484 15.18 0.058 1 98.88 95 ASN A C 1
ATOM 788 O O . ASN A 1 95 ? 8.594 14.672 -0.62 1 98.88 95 ASN A O 1
ATOM 792 N N . ILE A 1 96 ? 9.516 15.086 1.318 1 98.94 96 ILE A N 1
ATOM 793 C CA . ILE A 1 96 ? 8.32 14.758 2.09 1 98.94 96 ILE A CA 1
ATOM 794 C C . ILE A 1 96 ? 7.801 16.016 2.791 1 98.94 96 ILE A C 1
ATOM 796 O O . ILE A 1 96 ? 8.492 16.594 3.635 1 98.94 96 ILE A O 1
ATOM 800 N N . PHE A 1 97 ? 6.648 16.469 2.363 1 98.94 97 PHE A N 1
ATOM 801 C CA . PHE A 1 97 ? 5.945 17.562 3.025 1 98.94 97 PHE A CA 1
ATOM 802 C C . PHE A 1 97 ? 5.09 17.031 4.172 1 98.94 97 PHE A C 1
ATOM 804 O O . PHE A 1 97 ? 4.375 16.047 4.02 1 98.94 97 PHE A O 1
ATOM 811 N N . LEU A 1 98 ? 5.18 17.75 5.344 1 98.56 98 LEU A N 1
ATOM 812 C CA . LEU A 1 98 ? 4.5 17.266 6.535 1 98.56 98 LEU A CA 1
ATOM 813 C C . LEU A 1 98 ? 3.695 18.375 7.203 1 98.56 98 LEU A C 1
ATOM 815 O O . LEU A 1 98 ? 4.129 19.531 7.234 1 98.56 98 LEU A O 1
ATOM 819 N N . ASP A 1 99 ? 2.564 17.969 7.734 1 97.69 99 ASP A N 1
ATOM 820 C CA . ASP A 1 99 ? 1.899 18.859 8.695 1 97.69 99 ASP A CA 1
ATOM 821 C C . ASP A 1 99 ? 2.727 19 9.969 1 97.69 99 ASP A C 1
ATOM 823 O O . ASP A 1 99 ? 3.559 18.156 10.281 1 97.69 99 ASP A O 1
ATOM 827 N N . SER A 1 100 ? 2.475 20.047 10.656 1 97.44 100 SER A N 1
ATOM 828 C CA . SER A 1 100 ? 3.266 20.328 11.844 1 97.44 100 SER A CA 1
ATOM 829 C C . SER A 1 100 ? 2.803 19.484 13.031 1 97.44 100 SER A C 1
ATOM 831 O O . SER A 1 100 ? 3.557 19.266 13.977 1 97.44 100 SER A O 1
ATOM 833 N N . ASP A 1 101 ? 1.551 19.016 13.016 1 97.5 101 ASP A N 1
ATOM 834 C CA . ASP A 1 101 ? 1.012 18.297 14.164 1 97.5 101 ASP A CA 1
ATOM 835 C C . ASP A 1 101 ? 1.194 16.781 13.992 1 97.5 101 ASP A C 1
ATOM 837 O O . ASP A 1 101 ? 0.245 16.016 14.156 1 97.5 101 ASP A O 1
ATOM 841 N N . ILE A 1 102 ? 2.377 16.391 13.695 1 98.06 102 ILE A N 1
ATOM 842 C CA . ILE A 1 102 ? 2.791 15.008 13.484 1 98.06 102 ILE A CA 1
ATOM 843 C C . ILE A 1 102 ? 3.91 14.648 14.461 1 98.06 102 ILE A C 1
ATOM 845 O O . ILE A 1 102 ? 4.805 15.453 14.719 1 98.06 102 ILE A O 1
ATOM 849 N N . ILE A 1 103 ? 3.879 13.477 15.055 1 98.62 103 ILE A N 1
ATOM 850 C CA . ILE A 1 103 ? 4.961 12.938 15.875 1 98.62 103 ILE A CA 1
ATOM 851 C C . ILE A 1 103 ? 5.531 11.688 15.203 1 98.62 103 ILE A C 1
ATOM 853 O O . ILE A 1 103 ? 4.789 10.758 14.875 1 98.62 103 ILE A O 1
ATOM 857 N N . TRP A 1 104 ? 6.836 11.656 15.016 1 98.69 104 TRP A N 1
ATOM 858 C CA . TRP A 1 104 ? 7.492 10.477 14.453 1 98.69 104 TRP A CA 1
ATOM 859 C C . TRP A 1 104 ? 7.668 9.391 15.516 1 98.69 104 TRP A C 1
ATOM 861 O O . TRP A 1 104 ? 8.094 9.68 16.641 1 98.69 104 TRP A O 1
ATOM 871 N N . CYS A 1 105 ? 7.363 8.141 15.148 1 98.31 105 CYS A N 1
ATOM 872 C CA . CYS A 1 105 ? 7.352 7.055 16.125 1 98.31 105 CYS A CA 1
ATOM 873 C C . CYS A 1 105 ? 8.25 5.906 15.672 1 98.31 105 CYS A C 1
ATOM 875 O O . CYS A 1 105 ? 8.398 4.914 16.391 1 98.31 105 CYS A O 1
ATOM 877 N N . LYS A 1 106 ? 8.742 6.008 14.531 1 96.44 106 LYS A N 1
ATOM 878 C CA . LYS A 1 106 ? 9.469 4.91 13.906 1 96.44 106 LYS A CA 1
ATOM 879 C C . LYS A 1 106 ? 10.5 5.43 12.906 1 96.44 106 LYS A C 1
ATOM 881 O O . LYS A 1 106 ? 10.359 6.539 12.383 1 96.44 106 LYS A O 1
ATOM 886 N N . ASP A 1 107 ? 11.641 4.707 12.719 1 97.94 107 ASP A N 1
ATOM 887 C CA . ASP A 1 107 ? 12.633 5.047 11.703 1 97.94 107 ASP A CA 1
ATOM 888 C C . ASP A 1 107 ? 11.984 5.207 10.328 1 97.94 107 ASP A C 1
ATOM 890 O O . ASP A 1 107 ? 11.352 4.277 9.828 1 97.94 107 ASP A O 1
ATOM 894 N N . PRO A 1 108 ? 12.188 6.367 9.672 1 98.25 108 PRO A N 1
ATOM 895 C CA . PRO A 1 108 ? 11.484 6.66 8.414 1 98.25 108 PRO A CA 1
ATOM 896 C C . PRO A 1 108 ? 12.164 6.039 7.199 1 98.25 108 PRO A C 1
ATOM 898 O O . PRO A 1 108 ? 11.672 6.18 6.074 1 98.25 108 PRO A O 1
ATOM 901 N N . ASP A 1 109 ? 13.258 5.316 7.27 1 98.19 109 ASP A N 1
ATOM 902 C CA . ASP A 1 109 ? 14.023 4.836 6.129 1 98.19 109 ASP A CA 1
ATOM 903 C C . ASP A 1 109 ? 13.164 3.988 5.195 1 98.19 109 ASP A C 1
ATOM 905 O O . ASP A 1 109 ? 13.172 4.188 3.98 1 98.19 109 ASP A O 1
ATOM 909 N N . ASN A 1 110 ? 12.461 3.09 5.789 1 97.81 110 ASN A N 1
ATOM 910 C CA . ASN A 1 110 ? 11.633 2.213 4.969 1 97.81 110 ASN A CA 1
ATOM 911 C C . ASN A 1 110 ? 10.484 2.979 4.32 1 97.81 110 ASN A C 1
ATOM 913 O O . ASN A 1 110 ? 10.039 2.627 3.225 1 97.81 110 ASN A O 1
ATOM 917 N N . LEU A 1 111 ? 10.016 4 4.973 1 98.44 111 LEU A N 1
ATOM 918 C CA . LEU A 1 111 ? 8.992 4.844 4.363 1 98.44 111 LEU A CA 1
ATOM 919 C C . LEU A 1 111 ? 9.539 5.57 3.143 1 98.44 111 LEU A C 1
ATOM 921 O O . LEU A 1 111 ? 8.883 5.633 2.102 1 98.44 111 LEU A O 1
ATOM 925 N N . TRP A 1 112 ? 10.758 6.109 3.238 1 98.62 112 TRP A N 1
ATOM 926 C CA . TRP A 1 112 ? 11.422 6.77 2.115 1 98.62 112 TRP A CA 1
ATOM 927 C C . TRP A 1 112 ? 11.562 5.816 0.935 1 98.62 112 TRP A C 1
ATOM 929 O O . TRP A 1 112 ? 11.266 6.18 -0.205 1 98.62 112 TRP A O 1
ATOM 939 N N . LYS A 1 113 ? 11.93 4.598 1.235 1 97.75 113 LYS A N 1
ATOM 940 C CA . LYS A 1 113 ? 12.062 3.59 0.184 1 97.75 113 LYS A CA 1
ATOM 941 C C . LYS A 1 113 ? 10.711 3.307 -0.47 1 97.75 113 LYS A C 1
ATOM 943 O O . LYS A 1 113 ? 10.625 3.164 -1.691 1 97.75 113 LYS A O 1
ATOM 948 N N . SER A 1 114 ? 9.711 3.287 0.312 1 97.88 114 SER A N 1
ATOM 949 C CA . SER A 1 114 ? 8.375 2.973 -0.179 1 97.88 114 SER A CA 1
ATOM 950 C C . SER A 1 114 ? 7.84 4.086 -1.073 1 97.88 114 SER A C 1
ATOM 952 O O . SER A 1 114 ? 7.043 3.83 -1.98 1 97.88 114 SER A O 1
ATOM 954 N N . PHE A 1 115 ? 8.273 5.301 -0.85 1 98.5 115 PHE A N 1
ATOM 955 C CA . PHE A 1 115 ? 7.801 6.453 -1.615 1 98.5 115 PHE A CA 1
ATOM 956 C C . PHE A 1 115 ? 8.547 6.559 -2.941 1 98.5 115 PHE A C 1
ATOM 958 O O . PHE A 1 115 ? 8.039 7.148 -3.898 1 98.5 115 PHE A O 1
ATOM 965 N N . GLU A 1 116 ? 9.617 5.941 -3.064 1 97.69 116 GLU A N 1
ATOM 966 C CA . GLU A 1 116 ? 10.555 6.168 -4.164 1 97.69 116 GLU A CA 1
ATOM 967 C C . GLU A 1 116 ? 9.898 5.879 -5.512 1 97.69 116 GLU A C 1
ATOM 969 O O . GLU A 1 116 ? 10.141 6.59 -6.488 1 97.69 116 GLU A O 1
ATOM 974 N N . PRO A 1 117 ? 9.031 4.879 -5.59 1 97.38 117 PRO A N 1
ATOM 975 C CA . PRO A 1 117 ? 8.43 4.578 -6.891 1 97.38 117 PRO A CA 1
ATOM 976 C C . PRO A 1 117 ? 7.473 5.664 -7.367 1 97.38 117 PRO A C 1
ATOM 978 O O . PRO A 1 117 ? 7.059 5.668 -8.531 1 97.38 117 PRO A O 1
ATOM 981 N N . TYR A 1 118 ? 7.086 6.59 -6.578 1 98.38 118 TYR A N 1
ATOM 982 C CA . TYR A 1 118 ? 6.098 7.605 -6.914 1 98.38 118 TYR A CA 1
ATOM 983 C C . TYR A 1 118 ? 6.773 8.914 -7.312 1 98.38 118 TYR A C 1
ATOM 985 O O . TYR A 1 118 ? 7.566 9.469 -6.547 1 98.38 118 TYR A O 1
ATOM 993 N N . PRO A 1 119 ? 6.457 9.398 -8.477 1 98.56 119 PRO A N 1
ATOM 994 C CA . PRO A 1 119 ? 6.93 10.75 -8.781 1 98.56 119 PRO A CA 1
ATOM 995 C C . PRO A 1 119 ? 6.262 11.812 -7.91 1 98.56 119 PRO A C 1
ATOM 997 O O . PRO A 1 119 ? 6.871 12.844 -7.617 1 98.56 119 PRO A O 1
ATOM 1000 N N . PHE A 1 120 ? 5.055 11.586 -7.586 1 98.88 120 PHE A N 1
ATOM 1001 C CA . PHE A 1 120 ? 4.227 12.383 -6.688 1 98.88 120 PHE A CA 1
ATOM 1002 C C . PHE A 1 120 ? 3.145 11.523 -6.047 1 98.88 120 PHE A C 1
ATOM 1004 O O . PHE A 1 120 ? 2.543 10.672 -6.707 1 98.88 120 PHE A O 1
ATOM 1011 N N . THR A 1 121 ? 2.947 11.703 -4.773 1 98.88 121 THR A N 1
ATOM 1012 C CA . THR A 1 121 ? 1.822 11.008 -4.152 1 98.88 121 THR A CA 1
ATOM 1013 C C . THR A 1 121 ? 1.437 11.68 -2.836 1 98.88 121 THR A C 1
ATOM 1015 O O . THR A 1 121 ? 2.205 12.477 -2.291 1 98.88 121 THR A O 1
ATOM 1018 N N . ILE A 1 122 ? 0.238 11.5 -2.443 1 98.81 122 ILE A N 1
ATOM 1019 C CA . ILE A 1 122 ? -0.314 11.883 -1.149 1 98.81 122 ILE A CA 1
ATOM 1020 C C . ILE A 1 122 ? -0.867 10.648 -0.438 1 98.81 122 ILE A C 1
ATOM 1022 O O . ILE A 1 122 ? -1.448 9.766 -1.074 1 98.81 122 ILE A O 1
ATOM 1026 N N . THR A 1 123 ? -0.604 10.547 0.859 1 98.19 123 THR A N 1
ATOM 1027 C CA . THR A 1 123 ? -1.222 9.445 1.586 1 98.19 123 THR A CA 1
ATOM 1028 C C . THR A 1 123 ? -2.742 9.516 1.488 1 98.19 123 THR A C 1
ATOM 1030 O O . THR A 1 123 ? -3.32 10.602 1.501 1 98.19 123 THR A O 1
ATOM 1033 N N . GLY A 1 124 ? -3.363 8.336 1.311 1 96.62 124 GLY A N 1
ATOM 1034 C CA . GLY A 1 124 ? -4.812 8.344 1.195 1 96.62 124 GLY A CA 1
ATOM 1035 C C . GLY A 1 124 ? -5.402 6.969 0.957 1 96.62 124 GLY A C 1
ATOM 1036 O O . GLY A 1 124 ? -4.73 5.953 1.165 1 96.62 124 GLY A O 1
ATOM 1037 N N . THR A 1 125 ? -6.688 6.922 0.725 1 95.44 125 THR A N 1
ATOM 1038 C CA . THR A 1 125 ? -7.406 5.715 0.332 1 95.44 125 THR A CA 1
ATOM 1039 C C . THR A 1 125 ? -7.984 5.863 -1.073 1 95.44 125 THR A C 1
ATOM 1041 O O . THR A 1 125 ? -8.062 6.977 -1.602 1 95.44 125 THR A O 1
ATOM 1044 N N . GLN A 1 126 ? -8.344 4.84 -1.655 1 95.19 126 GLN A N 1
ATOM 1045 C CA . GLN A 1 126 ? -8.711 4.824 -3.068 1 95.19 126 GLN A CA 1
ATOM 1046 C C . GLN A 1 126 ? -10.07 5.465 -3.289 1 95.19 126 GLN A C 1
ATOM 1048 O O . GLN A 1 126 ? -10.383 5.926 -4.391 1 95.19 126 GLN A O 1
ATOM 1053 N N . VAL A 1 127 ? -10.891 5.504 -2.258 1 95.06 127 VAL A N 1
ATOM 1054 C CA . VAL A 1 127 ? -12.227 6.074 -2.383 1 95.06 127 VAL A CA 1
ATOM 1055 C C . VAL A 1 127 ? -12.477 7.07 -1.252 1 95.06 127 VAL A C 1
ATOM 1057 O O . VAL A 1 127 ? -12.148 6.797 -0.094 1 95.06 127 VAL A O 1
ATOM 1060 N N . SER A 1 128 ? -12.977 8.148 -1.638 1 91.5 128 SER A N 1
ATOM 1061 C CA . SER A 1 128 ? -13.359 9.125 -0.621 1 91.5 128 SER A CA 1
ATOM 1062 C C . SER A 1 128 ? -14.758 8.844 -0.089 1 91.5 128 SER A C 1
ATOM 1064 O O . SER A 1 128 ? -15.633 8.398 -0.836 1 91.5 128 SER A O 1
ATOM 1066 N N . ASP A 1 129 ? -14.906 9.023 1.161 1 77.56 129 ASP A N 1
ATOM 1067 C CA . ASP A 1 129 ? -16.219 8.828 1.776 1 77.56 129 ASP A CA 1
ATOM 1068 C C . ASP A 1 129 ? -17.141 10.016 1.499 1 77.56 129 ASP A C 1
ATOM 1070 O O . ASP A 1 129 ? -16.703 11.023 0.93 1 77.56 129 ASP A O 1
ATOM 1074 N N . ASN A 1 130 ? -18.328 9.836 1.903 1 68.62 130 ASN A N 1
ATOM 1075 C CA . ASN A 1 130 ? -19.344 10.852 1.633 1 68.62 130 ASN A CA 1
ATOM 1076 C C . ASN A 1 130 ? -19.109 12.117 2.447 1 68.62 130 ASN A C 1
ATOM 1078 O O . ASN A 1 130 ? -19.641 13.18 2.127 1 68.62 130 ASN A O 1
ATOM 1082 N N . PHE A 1 131 ? -18.297 11.992 3.404 1 68.69 131 PHE A N 1
ATOM 1083 C CA . PHE A 1 131 ? -18.047 13.141 4.273 1 68.69 131 PHE A CA 1
ATOM 1084 C C . PHE A 1 131 ? -16.859 13.945 3.789 1 68.69 131 PHE A C 1
ATOM 1086 O O . PHE A 1 131 ? -16.625 15.055 4.262 1 68.69 131 PHE A O 1
ATOM 1093 N N . PHE A 1 132 ? -16.312 13.422 2.795 1 73.62 132 PHE A N 1
ATOM 1094 C CA . PHE A 1 132 ? -15.141 14.086 2.232 1 73.62 132 PHE A CA 1
ATOM 1095 C C . PHE A 1 132 ? -15.539 15.375 1.532 1 73.62 132 PHE A C 1
ATOM 1097 O O . PHE A 1 132 ? -16.141 15.352 0.455 1 73.62 132 PHE A O 1
ATOM 1104 N N . GLY A 1 133 ? -15.297 16.453 2.188 1 70.75 133 GLY A N 1
ATOM 1105 C CA . GLY A 1 133 ? -15.617 17.766 1.653 1 70.75 133 GLY A CA 1
ATOM 1106 C C . GLY A 1 133 ? -17.094 18.109 1.741 1 70.75 133 GLY A C 1
ATOM 1107 O O . GLY A 1 133 ? -17.562 19.047 1.094 1 70.75 133 GLY A O 1
ATOM 1108 N N . GLY A 1 134 ? -17.828 17.203 2.377 1 66.81 134 GLY A N 1
ATOM 1109 C CA . GLY A 1 134 ? -19.266 17.422 2.447 1 66.81 134 GLY A CA 1
ATOM 1110 C C . GLY A 1 134 ? -19.734 17.828 3.828 1 66.81 134 GLY A C 1
ATOM 1111 O O . GLY A 1 134 ? -18.922 18.094 4.719 1 66.81 134 GLY A O 1
ATOM 1112 N N . PRO A 1 135 ? -21.062 18.031 3.812 1 63.09 135 PRO A N 1
ATOM 1113 C CA . PRO A 1 135 ? -21.625 18.406 5.113 1 63.09 135 PRO A CA 1
ATOM 1114 C C . PRO A 1 135 ? -21.484 17.297 6.156 1 63.09 135 PRO A C 1
ATOM 1116 O O . PRO A 1 135 ? -21.578 16.109 5.82 1 63.09 135 PRO A O 1
ATOM 1119 N N . LYS A 1 136 ? -21.141 17.562 7.301 1 62.84 136 LYS A N 1
ATOM 1120 C CA . LYS A 1 136 ? -20.953 16.594 8.375 1 62.84 136 LYS A CA 1
ATOM 1121 C C . LYS A 1 136 ? -22.281 16.297 9.086 1 62.84 136 LYS A C 1
ATOM 1123 O O . LYS A 1 136 ? -22.297 15.562 10.07 1 62.84 136 LYS A O 1
ATOM 1128 N N . ASN A 1 137 ? -23.375 16.781 8.445 1 66.12 137 ASN A N 1
ATOM 1129 C CA . ASN A 1 137 ? -24.688 16.609 9.055 1 66.12 137 ASN A CA 1
ATOM 1130 C C . ASN A 1 137 ? -25.656 15.914 8.117 1 66.12 137 ASN A C 1
ATOM 1132 O O . ASN A 1 137 ? -25.234 15.211 7.191 1 66.12 137 ASN A O 1
ATOM 1136 N N . ILE A 1 138 ? -26.922 16 8.453 1 69 138 ILE A N 1
ATOM 1137 C CA . ILE A 1 138 ? -28.016 15.336 7.758 1 69 138 ILE A CA 1
ATOM 1138 C C . ILE A 1 138 ? -28.031 15.766 6.293 1 69 138 ILE A C 1
ATOM 1140 O O . ILE A 1 138 ? -28.609 15.086 5.445 1 69 138 ILE A O 1
ATOM 1144 N N . GLY A 1 139 ? -27.359 16.812 5.988 1 68.19 139 GLY A N 1
ATOM 1145 C CA . GLY A 1 139 ? -27.266 17.281 4.617 1 68.19 139 GLY A CA 1
ATOM 1146 C C . GLY A 1 139 ? -26.594 16.297 3.689 1 68.19 139 GLY A C 1
ATOM 1147 O O . GLY A 1 139 ? -26.797 16.328 2.475 1 68.19 139 GLY A O 1
ATOM 1148 N N . ILE A 1 140 ? -25.922 15.375 4.246 1 72.94 140 ILE A N 1
ATOM 1149 C CA . ILE A 1 140 ? -25.234 14.359 3.463 1 72.94 140 ILE A CA 1
ATOM 1150 C C . ILE A 1 140 ? -26.25 13.438 2.795 1 72.94 140 ILE A C 1
ATOM 1152 O O . ILE A 1 140 ? -26.031 12.961 1.679 1 72.94 140 ILE A O 1
ATOM 1156 N N . LEU A 1 141 ? -27.312 13.297 3.424 1 79 141 LEU A N 1
ATOM 1157 C CA . LEU A 1 141 ? -28.359 12.445 2.867 1 79 141 LEU A CA 1
ATOM 1158 C C . LEU A 1 141 ? -28.906 13.039 1.577 1 79 141 LEU A C 1
ATOM 1160 O O . LEU A 1 141 ? -29.172 12.312 0.616 1 79 141 LEU A O 1
ATOM 1164 N N . ARG A 1 142 ? -29.078 14.375 1.604 1 80.88 142 ARG A N 1
ATOM 1165 C CA . ARG A 1 142 ? -29.531 15.047 0.395 1 80.88 142 ARG A CA 1
ATOM 1166 C C . ARG A 1 142 ? -28.531 14.883 -0.741 1 80.88 142 ARG A C 1
ATOM 1168 O O . ARG A 1 142 ? -28.906 14.656 -1.889 1 80.88 142 ARG A O 1
ATOM 1175 N N . ASP A 1 143 ? -27.328 14.961 -0.402 1 82.56 143 ASP A N 1
ATOM 1176 C CA . ASP A 1 143 ? -26.266 14.82 -1.4 1 82.56 143 ASP A CA 1
ATOM 1177 C C . ASP A 1 143 ? -26.266 13.422 -2.004 1 82.56 143 ASP A C 1
ATOM 1179 O O . ASP A 1 143 ? -26.031 13.25 -3.203 1 82.56 143 ASP A O 1
ATOM 1183 N N . ILE A 1 144 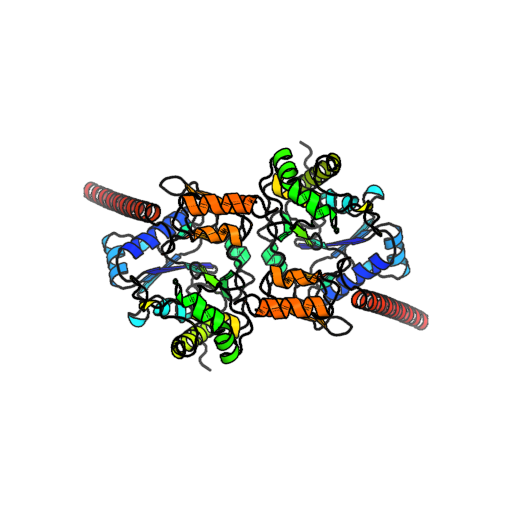? -26.578 12.477 -1.185 1 83.25 144 ILE A N 1
ATOM 1184 C CA . ILE A 1 144 ? -26.578 11.086 -1.626 1 83.25 144 ILE A CA 1
ATOM 1185 C C . ILE A 1 144 ? -27.781 10.844 -2.535 1 83.25 144 ILE A C 1
ATOM 1187 O O . ILE A 1 144 ? -27.656 10.258 -3.609 1 83.25 144 ILE A O 1
ATOM 1191 N N . ILE A 1 145 ? -28.875 11.391 -2.162 1 85.44 145 ILE A N 1
ATOM 1192 C CA . ILE A 1 145 ? -30.109 11.172 -2.902 1 85.44 145 ILE A CA 1
ATOM 1193 C C . ILE A 1 145 ? -30.031 11.875 -4.254 1 85.44 145 ILE A C 1
ATOM 1195 O O . ILE A 1 145 ? -30.453 11.32 -5.273 1 85.44 145 ILE A O 1
ATOM 1199 N N . LEU A 1 146 ? -29.422 13.023 -4.266 1 87.56 146 LEU A N 1
ATOM 1200 C CA . LEU A 1 146 ? -29.344 13.812 -5.488 1 87.56 146 LEU A CA 1
ATOM 1201 C C . LEU A 1 146 ? -28.141 13.406 -6.32 1 87.56 146 LEU A C 1
ATOM 1203 O O . LEU A 1 146 ? -27.875 13.984 -7.379 1 87.56 146 LEU A O 1
ATOM 1207 N N . ARG A 1 147 ? -27.312 12.469 -5.863 1 90 147 ARG A N 1
ATOM 1208 C CA . ARG A 1 147 ? -26.156 11.938 -6.559 1 90 147 ARG A CA 1
ATOM 1209 C C . ARG A 1 147 ? -25.188 13.055 -6.934 1 90 147 ARG A C 1
ATOM 1211 O O . ARG A 1 147 ? -24.703 13.117 -8.07 1 90 147 ARG A O 1
ATOM 1218 N N . ARG A 1 148 ? -24.984 13.969 -6.051 1 90.94 148 ARG A N 1
ATOM 1219 C CA . ARG A 1 148 ? -24.172 15.156 -6.312 1 90.94 148 ARG A CA 1
ATOM 1220 C C . ARG A 1 148 ? -22.734 14.781 -6.602 1 90.94 148 ARG A C 1
ATOM 1222 O O . ARG A 1 148 ? -22.078 15.391 -7.457 1 90.94 148 ARG A O 1
ATOM 1229 N N . ARG A 1 149 ? -22.234 13.82 -5.887 1 92.75 149 ARG A N 1
ATOM 1230 C CA . ARG A 1 149 ? -20.875 13.352 -6.129 1 92.75 149 ARG A CA 1
ATOM 1231 C C . ARG A 1 149 ? -20.703 12.867 -7.562 1 92.75 149 ARG A C 1
ATOM 1233 O O . ARG A 1 149 ? -19.75 13.234 -8.234 1 92.75 149 ARG A O 1
ATOM 1240 N N . GLN A 1 150 ? -21.641 12.047 -8 1 92.38 150 GLN A N 1
ATOM 1241 C CA . GLN A 1 150 ? -21.578 11.508 -9.359 1 92.38 150 GLN A CA 1
ATOM 1242 C C . GLN A 1 150 ? -21.656 12.617 -10.398 1 92.38 150 GLN A C 1
ATOM 1244 O O . GLN A 1 150 ? -20.969 12.57 -11.422 1 92.38 150 GLN A O 1
ATOM 1249 N N . HIS A 1 151 ? -22.516 13.578 -10.141 1 94.38 151 HIS A N 1
ATOM 1250 C CA . HIS A 1 151 ? -22.641 14.719 -11.047 1 94.38 151 HIS A CA 1
ATOM 1251 C C . HIS A 1 151 ? -21.328 15.484 -11.148 1 94.38 151 HIS A C 1
ATOM 1253 O O . HIS A 1 151 ? -20.922 15.891 -12.242 1 94.38 151 HIS A O 1
ATOM 1259 N N . THR A 1 152 ? -20.703 15.68 -9.977 1 95.38 152 THR A N 1
ATOM 1260 C CA . THR A 1 152 ? -19.422 16.359 -9.961 1 95.38 152 THR A CA 1
ATOM 1261 C C . THR A 1 152 ? -18.391 15.594 -10.781 1 95.38 152 THR A C 1
ATOM 1263 O O . THR A 1 152 ? -17.703 16.172 -11.625 1 95.38 152 THR A O 1
ATOM 1266 N N . LEU A 1 153 ? -18.266 14.297 -10.586 1 96.31 153 LEU A N 1
ATOM 1267 C CA . LEU A 1 153 ? -17.281 13.492 -11.297 1 96.31 153 LEU A CA 1
ATOM 1268 C C . LEU A 1 153 ? -17.531 13.523 -12.805 1 96.31 153 LEU A C 1
ATOM 1270 O O . LEU A 1 153 ? -16.609 13.734 -13.586 1 96.31 153 LEU A O 1
ATOM 1274 N N . ASN A 1 154 ? -18.797 13.398 -13.188 1 96.44 154 ASN A N 1
ATOM 1275 C CA . ASN A 1 154 ? -19.156 13.453 -14.609 1 96.44 154 ASN A CA 1
ATOM 1276 C C . ASN A 1 154 ? -18.812 14.805 -15.219 1 96.44 154 ASN A C 1
ATOM 1278 O O . ASN A 1 154 ? -18.266 14.875 -16.328 1 96.44 154 ASN A O 1
ATOM 1282 N N . HIS A 1 155 ? -19.172 15.812 -14.469 1 97.69 155 HIS A N 1
ATOM 1283 C CA . HIS A 1 155 ? -18.938 17.172 -14.938 1 97.69 155 HIS A CA 1
ATOM 1284 C C . HIS A 1 155 ? -17.469 17.422 -15.211 1 97.69 155 HIS A C 1
ATOM 1286 O O . HIS A 1 155 ? -17.109 18.141 -16.156 1 97.69 155 HIS A O 1
ATOM 1292 N N . PHE A 1 156 ? -16.594 16.859 -14.438 1 98.06 156 PHE A N 1
ATOM 1293 C CA . PHE A 1 156 ? -15.156 17.109 -14.562 1 98.06 156 PHE A CA 1
ATOM 1294 C C . PHE A 1 156 ? -14.469 15.977 -15.312 1 98.06 156 PHE A C 1
ATOM 1296 O O . PHE A 1 156 ? -13.242 15.953 -15.438 1 98.06 156 PHE A O 1
ATOM 1303 N N . GLY A 1 157 ? -15.227 14.984 -15.773 1 97.75 157 GLY A N 1
ATOM 1304 C CA . GLY A 1 157 ? -14.68 13.875 -16.531 1 97.75 157 GLY A CA 1
ATOM 1305 C C . GLY A 1 157 ? -13.852 12.922 -15.68 1 97.75 157 GLY A C 1
ATOM 1306 O O . GLY A 1 157 ? -12.82 12.414 -16.125 1 97.75 157 GLY A O 1
ATOM 1307 N N . LEU A 1 158 ? -14.211 12.789 -14.453 1 97.88 158 LEU A N 1
ATOM 1308 C CA . LEU A 1 158 ? -13.508 11.906 -13.531 1 97.88 158 LEU A CA 1
ATOM 1309 C C . LEU A 1 158 ? -14.281 10.609 -13.312 1 97.88 158 LEU A C 1
ATOM 1311 O O . LEU A 1 158 ? -15.516 10.602 -13.367 1 97.88 158 LEU A O 1
ATOM 1315 N N . THR A 1 159 ? -13.578 9.492 -13.023 1 97.38 159 THR A N 1
ATOM 1316 C CA . THR A 1 159 ? -14.234 8.211 -12.797 1 97.38 159 THR A CA 1
ATOM 1317 C C . THR A 1 159 ? -14.016 7.727 -11.367 1 97.38 159 THR A C 1
ATOM 1319 O O . THR A 1 159 ? -14.594 6.727 -10.945 1 97.38 159 THR A O 1
ATOM 1322 N N . TYR A 1 160 ? -13.164 8.383 -10.68 1 97.44 160 TYR A N 1
ATOM 1323 C CA . TYR A 1 160 ? -12.891 8.031 -9.289 1 97.44 160 TYR A CA 1
ATOM 1324 C C . TYR A 1 160 ? -12.445 9.258 -8.5 1 97.44 160 TYR A C 1
ATOM 1326 O O . TYR A 1 160 ? -12.039 10.266 -9.086 1 97.44 160 TYR A O 1
ATOM 1334 N N . LEU A 1 161 ? -12.602 9.195 -7.227 1 97.12 161 LEU A N 1
ATOM 1335 C CA . LEU A 1 161 ? -12.164 10.234 -6.297 1 97.12 161 LEU A CA 1
ATOM 1336 C C . LEU A 1 161 ? -11.57 9.617 -5.039 1 97.12 161 LEU A C 1
ATOM 1338 O O . LEU A 1 161 ? -12.297 9.078 -4.199 1 97.12 161 LEU A O 1
ATOM 1342 N N . SER A 1 162 ? -10.25 9.727 -4.906 1 96.75 162 SER A N 1
ATOM 1343 C CA . SER A 1 162 ? -9.555 9.219 -3.727 1 96.75 162 SER A CA 1
ATOM 1344 C C . SER A 1 162 ? -9.766 10.133 -2.525 1 96.75 162 SER A C 1
ATOM 1346 O O . SER A 1 162 ? -10.195 11.281 -2.682 1 96.75 162 SER A O 1
ATOM 1348 N N . ARG A 1 163 ? -9.594 9.594 -1.379 1 95.62 163 ARG A N 1
ATOM 1349 C CA . ARG A 1 163 ? -9.484 10.375 -0.152 1 95.62 163 ARG A CA 1
ATOM 1350 C C . ARG A 1 163 ? -8.031 10.656 0.194 1 95.62 163 ARG A C 1
ATOM 1352 O O . ARG A 1 163 ? -7.336 9.789 0.729 1 95.62 163 ARG A O 1
ATOM 1359 N N . VAL A 1 164 ? -7.609 11.859 -0.017 1 96.44 164 VAL A N 1
ATOM 1360 C CA . VAL A 1 164 ? -6.215 12.164 0.288 1 96.44 164 VAL A CA 1
ATOM 1361 C C . VAL A 1 164 ? -6.105 12.719 1.705 1 96.44 164 VAL A C 1
ATOM 1363 O O . VAL A 1 164 ? -7.012 13.414 2.18 1 96.44 164 VAL A O 1
ATOM 1366 N N . GLN A 1 165 ? -5.168 12.328 2.412 1 95 165 GLN A N 1
ATOM 1367 C CA . GLN A 1 165 ? -4.73 12.883 3.688 1 95 165 GLN A CA 1
ATOM 1368 C C . GLN A 1 165 ? -3.383 13.586 3.545 1 95 165 GLN A C 1
ATOM 1370 O O . GLN A 1 165 ? -2.334 12.938 3.537 1 95 165 GLN A O 1
ATOM 1375 N N . THR A 1 166 ? -3.398 14.906 3.521 1 96.94 166 THR A N 1
ATOM 1376 C CA . THR A 1 166 ? -2.258 15.695 3.08 1 96.94 166 THR A CA 1
ATOM 1377 C C . THR A 1 166 ? -1.262 15.891 4.219 1 96.94 166 THR A C 1
ATOM 1379 O O . THR A 1 166 ? -0.308 16.672 4.09 1 96.94 166 THR A O 1
ATOM 1382 N N . GLY A 1 167 ? -1.458 15.203 5.359 1 97.5 167 GLY A N 1
ATOM 1383 C CA . GLY A 1 167 ? -0.442 15.242 6.398 1 97.5 167 GLY A CA 1
ATOM 1384 C C . GLY A 1 167 ? 0.933 14.836 5.906 1 97.5 167 GLY A C 1
ATOM 1385 O O . GLY A 1 167 ? 1.949 15.258 6.461 1 97.5 167 GLY A O 1
ATOM 1386 N N . ILE A 1 168 ? 0.916 14.008 4.922 1 98.62 168 ILE A N 1
ATOM 1387 C CA . ILE A 1 168 ? 2.154 13.594 4.27 1 98.62 168 ILE A CA 1
ATOM 1388 C C . ILE A 1 168 ? 1.98 13.648 2.752 1 98.62 168 ILE A C 1
ATOM 1390 O O . ILE A 1 168 ? 1.098 12.984 2.201 1 98.62 168 ILE A O 1
ATOM 1394 N N . ILE A 1 169 ? 2.764 14.438 2.076 1 98.94 169 ILE A N 1
ATOM 1395 C CA . ILE A 1 169 ? 2.855 14.531 0.623 1 98.94 169 ILE A CA 1
ATOM 1396 C C . ILE A 1 169 ? 4.285 14.242 0.178 1 98.94 169 ILE A C 1
ATOM 1398 O O . ILE A 1 169 ? 5.242 14.742 0.77 1 98.94 169 ILE A O 1
ATOM 1402 N N . TYR A 1 170 ? 4.457 13.359 -0.759 1 98.94 170 TYR A N 1
ATOM 1403 C CA . TYR A 1 170 ? 5.762 13.047 -1.339 1 98.94 170 TYR A CA 1
ATOM 1404 C C . TYR A 1 170 ? 5.863 13.578 -2.764 1 98.94 170 TYR A C 1
ATOM 1406 O O . TYR A 1 170 ? 4.941 13.406 -3.566 1 98.94 170 TYR A O 1
ATOM 1414 N N . ALA A 1 171 ? 6.973 14.266 -3.092 1 98.88 171 ALA A N 1
ATOM 1415 C CA . ALA A 1 171 ? 7.168 14.836 -4.422 1 98.88 171 ALA A CA 1
ATOM 1416 C C . ALA A 1 171 ? 8.633 14.742 -4.852 1 98.88 171 ALA A C 1
ATOM 1418 O O . ALA A 1 171 ? 9.531 15.172 -4.121 1 98.88 171 ALA A O 1
ATOM 1419 N N . GLN A 1 172 ? 8.883 14.188 -5.996 1 98.62 172 GLN A N 1
ATOM 1420 C CA . GLN A 1 172 ? 10.25 14.156 -6.52 1 98.62 172 GLN A CA 1
ATOM 1421 C C . GLN A 1 172 ? 10.297 14.68 -7.953 1 98.62 172 GLN A C 1
ATOM 1423 O O . GLN A 1 172 ? 11.352 15.109 -8.422 1 98.62 172 GLN A O 1
ATOM 1428 N N . ASP A 1 173 ? 9.148 14.719 -8.656 1 98.56 173 ASP A N 1
ATOM 1429 C CA . ASP A 1 173 ? 9.055 15.25 -10.008 1 98.56 173 ASP A CA 1
ATOM 1430 C C . ASP A 1 173 ? 8.508 16.672 -10.008 1 98.56 173 ASP A C 1
ATOM 1432 O O . ASP A 1 173 ? 7.309 16.891 -9.797 1 98.56 173 ASP A O 1
ATOM 1436 N N . TYR A 1 174 ? 9.344 17.594 -10.344 1 98.19 174 TYR A N 1
ATOM 1437 C CA . TYR A 1 174 ? 8.977 19 -10.266 1 98.19 174 TYR A CA 1
ATOM 1438 C C . TYR A 1 174 ? 7.844 19.328 -11.234 1 98.19 174 TYR A C 1
ATOM 1440 O O . TYR A 1 174 ? 6.859 19.969 -10.852 1 98.19 174 TYR A O 1
ATOM 1448 N N . SER A 1 175 ? 7.961 18.891 -12.438 1 98.62 175 SER A N 1
ATOM 1449 C CA . SER A 1 175 ? 6.98 19.234 -13.469 1 98.62 175 SER A CA 1
ATOM 1450 C C . SER A 1 175 ? 5.609 18.656 -13.125 1 98.62 175 SER A C 1
ATOM 1452 O O . SER A 1 175 ? 4.59 19.328 -13.258 1 98.62 175 SER A O 1
ATOM 1454 N N . LEU A 1 176 ? 5.629 17.422 -12.656 1 98.81 176 LEU A N 1
ATOM 1455 C CA . LEU A 1 176 ? 4.371 16.797 -12.266 1 98.81 176 LEU A CA 1
ATOM 1456 C C . LEU A 1 176 ? 3.773 17.484 -11.047 1 98.81 176 LEU A C 1
ATOM 1458 O O . LEU A 1 176 ? 2.562 17.719 -10.984 1 98.81 176 LEU A O 1
ATOM 1462 N N . THR A 1 177 ? 4.625 17.812 -10.094 1 98.88 177 THR A N 1
ATOM 1463 C CA . THR A 1 177 ? 4.156 18.5 -8.883 1 98.88 177 THR A CA 1
ATOM 1464 C C . THR A 1 177 ? 3.523 19.844 -9.234 1 98.88 177 THR A C 1
ATOM 1466 O O . THR A 1 177 ? 2.461 20.188 -8.711 1 98.88 177 THR A O 1
ATOM 1469 N N . ARG A 1 178 ? 4.141 20.547 -10.102 1 98.81 178 ARG A N 1
ATOM 1470 C CA . ARG A 1 178 ? 3.596 21.828 -10.555 1 98.81 178 ARG A CA 1
ATOM 1471 C C . ARG A 1 178 ? 2.236 21.641 -11.219 1 98.81 178 ARG A C 1
ATOM 1473 O O . ARG A 1 178 ? 1.307 22.406 -10.969 1 98.81 178 ARG A O 1
ATOM 1480 N N . LYS A 1 179 ? 2.121 20.625 -12.008 1 98.88 179 LYS A N 1
ATOM 1481 C CA . LYS A 1 179 ? 0.851 20.328 -12.672 1 98.88 179 LYS A CA 1
ATOM 1482 C C . LYS A 1 179 ? -0.2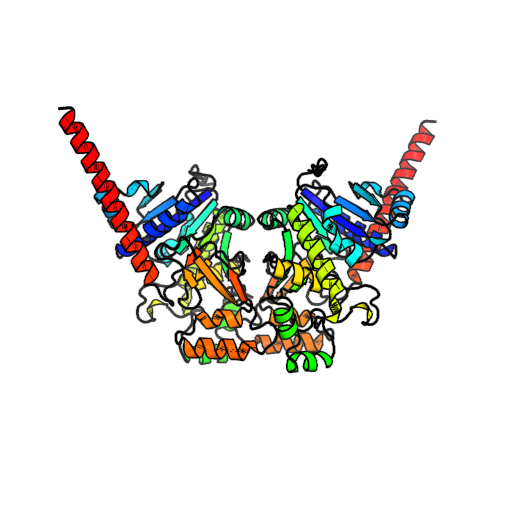35 20 -11.656 1 98.88 179 LYS A C 1
ATOM 1484 O O . LYS A 1 179 ? -1.378 20.438 -11.789 1 98.88 179 LYS A O 1
ATOM 1489 N N . VAL A 1 180 ? 0.122 19.188 -10.641 1 98.94 180 VAL A N 1
ATOM 1490 C CA . VAL A 1 180 ? -0.824 18.844 -9.578 1 98.94 180 VAL A CA 1
ATOM 1491 C C . VAL A 1 180 ? -1.284 20.125 -8.875 1 98.94 180 VAL A C 1
ATOM 1493 O O . VAL A 1 180 ? -2.48 20.312 -8.641 1 98.94 180 VAL A O 1
ATOM 1496 N N . CYS A 1 181 ? -0.357 21 -8.594 1 98.81 181 CYS A N 1
ATOM 1497 C CA . CYS A 1 181 ? -0.662 22.266 -7.922 1 98.81 181 CYS A CA 1
ATOM 1498 C C . CYS A 1 181 ? -1.578 23.125 -8.781 1 98.81 181 CYS A C 1
ATOM 1500 O O . CYS A 1 181 ? -2.586 23.641 -8.289 1 98.81 181 CYS A O 1
ATOM 1502 N N . GLU A 1 182 ? -1.292 23.203 -10.016 1 98.69 182 GLU A N 1
ATOM 1503 C CA . GLU A 1 182 ? -2.09 24.016 -10.938 1 98.69 182 GLU A CA 1
ATOM 1504 C C . GLU A 1 182 ? -3.514 23.469 -11.047 1 98.69 182 GLU A C 1
ATOM 1506 O O . GLU A 1 182 ? -4.48 24.234 -10.984 1 98.69 182 GLU A O 1
ATOM 1511 N N . PHE A 1 183 ? -3.635 22.203 -11.188 1 98.75 183 PHE A N 1
ATOM 1512 C CA . PHE A 1 183 ? -4.953 21.594 -11.312 1 98.75 183 PHE A CA 1
ATOM 1513 C C . PHE A 1 183 ? -5.727 21.703 -10 1 98.75 183 PHE A C 1
ATOM 1515 O O . PHE A 1 183 ? -6.953 21.844 -10.008 1 98.75 183 PHE A O 1
ATOM 1522 N N . SER A 1 184 ? -5.031 21.609 -8.914 1 98.62 184 SER A N 1
ATOM 1523 C CA . SER A 1 184 ? -5.688 21.781 -7.621 1 98.62 184 SER A CA 1
ATOM 1524 C C . SER A 1 184 ? -6.309 23.172 -7.504 1 98.62 184 SER A C 1
ATOM 1526 O O . SER A 1 184 ? -7.441 23.312 -7.043 1 98.62 184 SER A O 1
ATOM 1528 N N . GLN A 1 185 ? -5.543 24.156 -7.922 1 98.06 185 GLN A N 1
ATOM 1529 C CA . GLN A 1 185 ? -6.035 25.531 -7.895 1 98.06 185 GLN A CA 1
ATOM 1530 C C . GLN A 1 185 ? -7.23 25.703 -8.828 1 98.06 185 GLN A C 1
ATOM 1532 O O . GLN A 1 185 ? -8.219 26.359 -8.461 1 98.06 185 GLN A O 1
ATOM 1537 N N . LYS A 1 186 ? -7.129 25.109 -9.969 1 98.12 186 LYS A N 1
ATOM 1538 C CA . LYS A 1 186 ? -8.227 25.203 -10.93 1 98.12 186 LYS A CA 1
ATOM 1539 C C . LYS A 1 186 ? -9.492 24.562 -10.375 1 98.12 186 LYS A C 1
ATOM 1541 O O . LYS A 1 186 ? -10.594 25.078 -10.555 1 98.12 186 LYS A O 1
ATOM 1546 N N . MET A 1 187 ? -9.32 23.422 -9.727 1 97.56 187 MET A N 1
ATOM 1547 C CA . MET A 1 187 ? -10.469 22.75 -9.125 1 97.56 187 MET A CA 1
ATOM 1548 C C . MET A 1 187 ? -11.086 23.609 -8.023 1 97.56 187 MET A C 1
ATOM 1550 O O . MET A 1 187 ? -12.305 23.719 -7.93 1 97.56 187 MET A O 1
ATOM 1554 N N . LEU A 1 188 ? -10.25 24.188 -7.25 1 96.12 188 LEU A N 1
ATOM 1555 C CA . LEU A 1 188 ? -10.742 25.031 -6.164 1 96.12 188 LEU A CA 1
ATOM 1556 C C . LEU A 1 188 ? -11.477 26.25 -6.715 1 96.12 188 LEU A C 1
ATOM 1558 O O . LEU A 1 188 ? -12.508 26.656 -6.168 1 96.12 188 LEU A O 1
ATOM 1562 N N . ASP A 1 189 ? -10.984 26.844 -7.758 1 96.12 189 ASP A N 1
ATOM 1563 C CA . ASP A 1 189 ? -11.602 28 -8.391 1 96.12 189 ASP A CA 1
ATOM 1564 C C . ASP A 1 189 ? -13.008 27.672 -8.883 1 96.12 189 ASP A C 1
ATOM 1566 O O . ASP A 1 189 ? -13.859 28.562 -8.984 1 96.12 189 ASP A O 1
ATOM 1570 N N . ARG A 1 190 ? -13.219 26.422 -9.148 1 96.31 190 ARG A N 1
ATOM 1571 C CA . ARG A 1 190 ? -14.508 25.984 -9.664 1 96.31 190 ARG A CA 1
ATOM 1572 C C . ARG A 1 190 ? -15.297 25.234 -8.602 1 96.31 190 ARG A C 1
ATOM 1574 O O . ARG A 1 190 ? -16.047 24.312 -8.906 1 96.31 190 ARG A O 1
ATOM 1581 N N . LYS A 1 191 ? -15.055 25.594 -7.391 1 93.81 191 LYS A N 1
ATOM 1582 C CA . LYS A 1 191 ? -15.664 24.891 -6.262 1 93.81 191 LYS A CA 1
ATOM 1583 C C . LYS A 1 191 ? -17.188 24.938 -6.344 1 93.81 191 LYS A C 1
ATOM 1585 O O . LYS A 1 191 ? -17.859 24 -5.91 1 93.81 191 LYS A O 1
ATOM 1590 N N . GLU A 1 192 ? -17.766 25.906 -6.941 1 93.06 192 GLU A N 1
ATOM 1591 C CA . GLU A 1 192 ? -19.219 26.047 -7.016 1 93.06 192 GLU A CA 1
ATOM 1592 C C . GLU A 1 192 ? -19.844 25 -7.934 1 93.06 192 GLU A C 1
ATOM 1594 O O . GLU A 1 192 ? -21.047 24.766 -7.891 1 93.06 192 GLU A O 1
ATOM 1599 N N . GLU A 1 193 ? -18.984 24.406 -8.742 1 95.38 193 GLU A N 1
ATOM 1600 C CA . GLU A 1 193 ? -19.453 23.391 -9.68 1 95.38 193 GLU A CA 1
ATOM 1601 C C . GLU A 1 193 ? -19.328 21.984 -9.07 1 95.38 193 GLU A C 1
ATOM 1603 O O . GLU A 1 193 ? -19.609 21 -9.742 1 95.38 193 GLU A O 1
ATOM 1608 N N . THR A 1 194 ? -18.891 21.922 -7.84 1 93.69 194 THR A N 1
ATOM 1609 C CA . THR A 1 194 ? -18.672 20.641 -7.18 1 93.69 194 THR A CA 1
ATOM 1610 C C . THR A 1 194 ? -19.703 20.422 -6.082 1 93.69 194 THR A C 1
ATOM 1612 O O . THR A 1 194 ? -20.516 21.312 -5.797 1 93.69 194 THR A O 1
ATOM 1615 N N . HIS A 1 195 ? -19.688 19.203 -5.527 1 90.56 195 HIS A N 1
ATOM 1616 C CA . HIS A 1 195 ? -20.578 18.906 -4.418 1 90.56 195 HIS A CA 1
ATOM 1617 C C . HIS A 1 195 ? -19.953 19.266 -3.08 1 90.56 195 HIS A C 1
ATOM 1619 O O . HIS A 1 195 ? -20.578 19.125 -2.031 1 90.56 195 HIS A O 1
ATOM 1625 N N . PHE A 1 196 ? -18.734 19.797 -3.105 1 89.62 196 PHE A N 1
ATOM 1626 C CA . PHE A 1 196 ? -18 20.094 -1.878 1 89.62 196 PHE A CA 1
ATOM 1627 C C . PHE A 1 196 ? -18.484 21.406 -1.259 1 89.62 196 PHE A C 1
ATOM 1629 O O . PHE A 1 196 ? -18.969 22.297 -1.968 1 89.62 196 PHE A O 1
ATOM 1636 N N . ARG A 1 197 ? -18.328 21.344 0.027 1 82.75 197 ARG A N 1
ATOM 1637 C CA . ARG A 1 197 ? -18.656 22.562 0.774 1 82.75 197 ARG A CA 1
ATOM 1638 C C . ARG A 1 197 ? -17.406 23.25 1.278 1 82.75 197 ARG A C 1
ATOM 1640 O O . ARG A 1 197 ? -16.438 22.594 1.671 1 82.75 197 ARG A O 1
ATOM 1647 N N . SER A 1 198 ? -17.547 24.562 1.196 1 78.38 198 SER A N 1
ATOM 1648 C CA . SER A 1 198 ? -16.422 25.328 1.736 1 78.38 198 SER A CA 1
ATOM 1649 C C . SER A 1 198 ? -16.219 25.031 3.217 1 78.38 198 SER A C 1
ATOM 1651 O O . SER A 1 198 ? -17.172 25 3.994 1 78.38 198 SER A O 1
ATOM 1653 N N . ARG A 1 199 ? -14.977 24.781 3.521 1 77.69 199 ARG A N 1
ATOM 1654 C CA . ARG A 1 199 ? -14.609 24.5 4.906 1 77.69 199 ARG A CA 1
ATOM 1655 C C . ARG A 1 199 ? -14.812 25.734 5.785 1 77.69 199 ARG A C 1
ATOM 1657 O O . ARG A 1 199 ? -14.977 25.609 7 1 77.69 199 ARG A O 1
ATOM 1664 N N . THR A 1 200 ? -14.844 26.844 5.133 1 77.06 200 THR A N 1
ATOM 1665 C CA . THR A 1 200 ? -14.969 28.094 5.883 1 77.06 200 THR A CA 1
ATOM 1666 C C . THR A 1 200 ? -16.375 28.234 6.449 1 77.06 200 THR A C 1
ATOM 1668 O O . THR A 1 200 ? -16.609 29.062 7.332 1 77.06 200 THR A O 1
ATOM 1671 N N . LEU A 1 201 ? -17.234 27.375 6.004 1 74.06 201 LEU A N 1
ATOM 1672 C CA . LEU A 1 201 ? -18.609 27.406 6.504 1 74.06 201 LEU A CA 1
ATOM 1673 C C . LEU A 1 201 ? -18.75 26.562 7.762 1 74.06 201 LEU A C 1
ATOM 1675 O O . LEU A 1 201 ? -19.75 26.641 8.469 1 74.06 201 LEU A O 1
ATOM 1679 N N . GLU A 1 202 ? -17.734 25.766 8.016 1 71.56 202 GLU A N 1
ATOM 1680 C CA . GLU A 1 202 ? -17.734 24.953 9.234 1 71.56 202 GLU A CA 1
ATOM 1681 C C . GLU A 1 202 ? -17.281 25.766 10.438 1 71.56 202 GLU A C 1
ATOM 1683 O O . GLU A 1 202 ? -16.391 26.609 10.328 1 71.56 202 GLU A O 1
ATOM 1688 N N . GLN A 1 203 ? -17.969 25.609 11.469 1 70.25 203 GLN A N 1
ATOM 1689 C CA . GLN A 1 203 ? -17.625 26.328 12.695 1 70.25 203 GLN A CA 1
ATOM 1690 C C . GLN A 1 203 ? -16.172 26.078 13.086 1 70.25 203 GLN A C 1
ATOM 1692 O O . GLN A 1 203 ? -15.719 24.938 13.148 1 70.25 203 GLN A O 1
ATOM 1697 N N . GLY A 1 204 ? -15.453 27.078 13.258 1 66.75 204 GLY A N 1
ATOM 1698 C CA . GLY A 1 204 ? -14.094 26.969 13.766 1 66.75 204 GLY A CA 1
ATOM 1699 C C . GLY A 1 204 ? -13.055 26.828 12.672 1 66.75 204 GLY A C 1
ATOM 1700 O O . GLY A 1 204 ? -11.867 26.641 12.953 1 66.75 204 GLY A O 1
ATOM 1701 N N . ARG A 1 205 ? -13.578 26.922 11.469 1 71.94 205 ARG A N 1
ATOM 1702 C CA . ARG A 1 205 ? -12.641 26.797 10.359 1 71.94 205 ARG A CA 1
ATOM 1703 C C . ARG A 1 205 ? -12.578 28.094 9.555 1 71.94 205 ARG A C 1
ATOM 1705 O O . ARG A 1 205 ? -13.609 28.625 9.148 1 71.94 205 ARG A O 1
ATOM 1712 N N . SER A 1 206 ? -11.352 28.547 9.383 1 73.94 206 SER A N 1
ATOM 1713 C CA . SER A 1 206 ? -11.195 29.828 8.688 1 73.94 206 SER A CA 1
ATOM 1714 C C . SER A 1 206 ? -10.547 29.641 7.324 1 73.94 206 SER A C 1
ATOM 1716 O O . SER A 1 206 ? -10.523 30.562 6.508 1 73.94 206 SER A O 1
ATOM 1718 N N . GLU A 1 207 ? -10.117 28.375 7.148 1 84.88 207 GLU A N 1
ATOM 1719 C CA . GLU A 1 207 ? -9.391 28.188 5.898 1 84.88 207 GLU A CA 1
ATOM 1720 C C . GLU A 1 207 ? -10.023 27.078 5.059 1 84.88 207 GLU A C 1
ATOM 1722 O O . GLU A 1 207 ? -10.617 26.141 5.602 1 84.88 207 GLU A O 1
ATOM 1727 N N . GLU A 1 208 ? -9.852 27.234 3.795 1 84.75 208 GLU A N 1
ATOM 1728 C CA . GLU A 1 208 ? -10.336 26.219 2.867 1 84.75 208 GLU A CA 1
ATOM 1729 C C . GLU A 1 208 ? -9.492 24.953 2.947 1 84.75 208 GLU A C 1
ATOM 1731 O O . GLU A 1 208 ? -8.281 25.016 3.188 1 84.75 208 GLU A O 1
ATOM 1736 N N . SER A 1 209 ? -10.211 23.859 2.77 1 87.88 209 SER A N 1
ATOM 1737 C CA . SER A 1 209 ? -9.492 22.594 2.699 1 87.88 209 SER A CA 1
ATOM 1738 C C . SER A 1 209 ? -8.797 22.422 1.355 1 87.88 209 SER A C 1
ATOM 1740 O O . SER A 1 209 ? -9.273 22.922 0.335 1 87.88 209 SER A O 1
ATOM 1742 N N . CYS A 1 210 ? -7.672 21.781 1.427 1 93.69 210 CYS A N 1
ATOM 1743 C CA . CYS A 1 210 ? -6.934 21.5 0.2 1 93.69 210 CYS A CA 1
ATOM 1744 C C . CYS A 1 210 ? -7.223 20.094 -0.305 1 93.69 210 CYS A C 1
ATOM 1746 O O . CYS A 1 210 ? -6.883 19.75 -1.44 1 93.69 210 CYS A O 1
ATOM 1748 N N . GLU A 1 211 ? -7.84 19.234 0.434 1 94.69 211 GLU A N 1
ATOM 1749 C CA . GLU A 1 211 ? -7.82 17.781 0.201 1 94.69 211 GLU A CA 1
ATOM 1750 C C . GLU A 1 211 ? -8.68 17.406 -1.005 1 94.69 211 GLU A C 1
ATOM 1752 O O . GLU A 1 211 ? -8.234 16.672 -1.88 1 94.69 211 GLU A O 1
ATOM 1757 N N . TRP A 1 212 ? -9.93 18 -1.086 1 95.19 212 TRP A N 1
ATOM 1758 C CA . TRP A 1 212 ? -10.781 17.547 -2.184 1 95.19 212 TRP A CA 1
ATOM 1759 C C . TRP A 1 212 ? -10.281 18.078 -3.518 1 95.19 212 TRP A C 1
ATOM 1761 O O . TRP A 1 212 ? -10.352 17.391 -4.539 1 95.19 212 TRP A O 1
ATOM 1771 N N . SER A 1 213 ? -9.758 19.328 -3.574 1 97.25 213 SER A N 1
ATOM 1772 C CA . SER A 1 213 ? -9.234 19.875 -4.82 1 97.25 213 SER A CA 1
ATOM 1773 C C . SER A 1 213 ? -7.984 19.141 -5.277 1 97.25 213 SER A C 1
ATOM 1775 O O . SER A 1 213 ? -7.805 18.891 -6.469 1 97.25 213 SER A O 1
ATOM 1777 N N . MET A 1 214 ? -7.164 18.75 -4.34 1 98.44 214 MET A N 1
ATOM 1778 C CA . MET A 1 214 ? -5.984 17.969 -4.688 1 98.44 214 MET A CA 1
ATOM 1779 C C . MET A 1 214 ? -6.375 16.562 -5.133 1 98.44 214 MET A C 1
ATOM 1781 O O . MET A 1 214 ? -5.766 16 -6.051 1 98.44 214 MET A O 1
ATOM 1785 N N . ALA A 1 215 ? -7.375 15.984 -4.473 1 98.25 215 ALA A N 1
ATOM 1786 C CA . ALA A 1 215 ? -7.867 14.672 -4.879 1 98.25 215 ALA A CA 1
ATOM 1787 C C . ALA A 1 215 ? -8.383 14.703 -6.316 1 98.25 215 ALA A C 1
ATOM 1789 O O . ALA A 1 215 ? -8.094 13.797 -7.105 1 98.25 215 ALA A O 1
ATOM 1790 N N . MET A 1 216 ? -9.156 15.742 -6.637 1 98.19 216 MET A N 1
ATOM 1791 C CA . MET A 1 216 ? -9.672 15.883 -7.996 1 98.19 216 MET A CA 1
ATOM 1792 C C . MET A 1 216 ? -8.531 16.047 -8.992 1 98.19 216 MET A C 1
ATOM 1794 O O . MET A 1 216 ? -8.562 15.484 -10.086 1 98.19 216 MET A O 1
ATOM 1798 N N . ALA A 1 217 ? -7.539 16.844 -8.594 1 98.81 217 ALA A N 1
ATOM 1799 C CA . ALA A 1 217 ? -6.375 17.031 -9.461 1 98.81 217 ALA A CA 1
ATOM 1800 C C . ALA A 1 217 ? -5.652 15.711 -9.711 1 98.81 217 ALA A C 1
ATOM 1802 O O . ALA A 1 217 ? -5.285 15.406 -10.852 1 98.81 217 ALA A O 1
ATOM 1803 N N . MET A 1 218 ? -5.465 14.93 -8.688 1 98.75 218 MET A N 1
ATOM 1804 C CA . MET A 1 218 ? -4.789 13.641 -8.82 1 98.75 218 MET A CA 1
ATOM 1805 C C . MET A 1 218 ? -5.602 12.688 -9.688 1 98.75 218 MET A C 1
ATOM 1807 O O . MET A 1 218 ? -5.039 11.938 -10.484 1 98.75 218 MET A O 1
ATOM 1811 N N . SER A 1 219 ? -6.902 12.688 -9.484 1 98.44 219 SER A N 1
ATOM 1812 C CA . SER A 1 219 ? -7.762 11.867 -10.328 1 98.44 219 SER A CA 1
ATOM 1813 C C . SER A 1 219 ? -7.645 12.266 -11.797 1 98.44 219 SER A C 1
ATOM 1815 O O . SER A 1 219 ? -7.516 11.406 -12.672 1 98.44 219 SER A O 1
ATOM 1817 N N . LYS A 1 220 ? -7.68 13.57 -12.07 1 98.38 220 LYS A N 1
ATOM 1818 C CA . LYS A 1 220 ? -7.57 14.078 -13.43 1 98.38 220 LYS A CA 1
ATOM 1819 C C . LYS A 1 220 ? -6.25 13.664 -14.07 1 98.38 220 LYS A C 1
ATOM 1821 O O . LYS A 1 220 ? -6.203 13.367 -15.266 1 98.38 220 LYS A O 1
ATOM 1826 N N . LEU A 1 221 ? -5.227 13.625 -13.273 1 98.56 221 LEU A N 1
ATOM 1827 C CA . LEU A 1 221 ? -3.895 13.305 -13.773 1 98.56 221 LEU A CA 1
ATOM 1828 C C . LEU A 1 221 ? -3.619 11.812 -13.656 1 98.56 221 LEU A C 1
ATOM 1830 O O . LEU A 1 221 ? -2.52 11.352 -13.977 1 98.56 221 LEU A O 1
ATOM 1834 N N . ASP A 1 222 ? -4.598 11.039 -13.172 1 98.06 222 ASP A N 1
ATOM 1835 C CA . ASP A 1 222 ? -4.508 9.586 -13.039 1 98.06 222 ASP A CA 1
ATOM 1836 C C . ASP A 1 222 ? -3.328 9.188 -12.156 1 98.06 222 ASP A C 1
ATOM 1838 O O . ASP A 1 222 ? -2.508 8.352 -12.555 1 98.06 222 ASP A O 1
ATOM 1842 N N . LEU A 1 223 ? -3.213 9.844 -10.977 1 98.38 223 LEU A N 1
ATOM 1843 C CA . LEU A 1 223 ? -2.109 9.602 -10.055 1 98.38 223 LEU A CA 1
ATOM 1844 C C . LEU A 1 223 ? -2.557 8.719 -8.891 1 98.38 223 LEU A C 1
ATOM 1846 O O . LEU A 1 223 ? -3.67 8.867 -8.383 1 98.38 223 LEU A O 1
ATOM 1850 N N . PRO A 1 224 ? -1.723 7.844 -8.461 1 97.88 224 PRO A N 1
ATOM 1851 C CA . PRO A 1 224 ? -2.041 6.98 -7.324 1 97.88 224 PRO A CA 1
ATOM 1852 C C . PRO A 1 224 ? -1.838 7.676 -5.98 1 97.88 224 PRO A C 1
ATOM 1854 O O . PRO A 1 224 ? -0.934 8.508 -5.844 1 97.88 224 PRO A O 1
ATOM 1857 N N . VAL A 1 225 ? -2.703 7.316 -5.059 1 97.81 225 VAL A N 1
ATOM 1858 C CA . VAL A 1 225 ? -2.428 7.648 -3.666 1 97.81 225 VAL A CA 1
ATOM 1859 C C . VAL A 1 225 ? -1.519 6.586 -3.053 1 97.81 225 VAL A C 1
ATOM 1861 O O . VAL A 1 225 ? -1.494 5.441 -3.508 1 97.81 225 VAL A O 1
ATOM 1864 N N . TYR A 1 226 ? -0.677 7.02 -2.098 1 98.19 226 TYR A N 1
ATOM 1865 C CA . TYR A 1 226 ? 0.009 6.051 -1.25 1 98.19 226 TYR A CA 1
ATOM 1866 C C . TYR A 1 226 ? -0.912 5.543 -0.147 1 98.19 226 TYR A C 1
ATOM 1868 O O . TYR A 1 226 ? -1.508 6.332 0.587 1 98.19 226 TYR A O 1
ATOM 1876 N N . PRO A 1 227 ? -1.028 4.258 0.005 1 96.06 227 PRO A N 1
ATOM 1877 C CA . PRO A 1 227 ? -2.008 3.736 0.96 1 96.06 227 PRO A CA 1
ATOM 1878 C C . PRO A 1 227 ? -1.794 4.27 2.375 1 96.06 227 PRO A C 1
ATOM 1880 O O . PRO A 1 227 ? -0.706 4.117 2.938 1 96.06 227 PRO A O 1
ATOM 1883 N N . TRP A 1 228 ? -2.84 4.812 2.875 1 94.44 228 TRP A N 1
ATOM 1884 C CA . TRP A 1 228 ? -2.893 5.457 4.184 1 94.44 228 TRP A CA 1
ATOM 1885 C C . TRP A 1 228 ? -2.965 4.414 5.297 1 94.44 228 TRP A C 1
ATOM 1887 O O . TRP A 1 228 ? -2.18 4.457 6.25 1 94.44 228 TRP A O 1
ATOM 1897 N N . LEU A 1 229 ? -3.834 3.438 5.168 1 94.38 229 LEU A N 1
ATOM 1898 C CA . LEU A 1 229 ? -4.164 2.455 6.195 1 94.38 229 LEU A CA 1
ATOM 1899 C C . LEU A 1 229 ? -3.605 1.083 5.836 1 94.38 229 LEU A C 1
ATOM 1901 O O . LEU A 1 229 ? -4.316 0.249 5.266 1 94.38 229 LEU A O 1
ATOM 1905 N N . GLN A 1 230 ? -2.348 0.881 6.277 1 94.69 230 GLN A N 1
ATOM 1906 C CA . GLN A 1 230 ? -1.632 -0.324 5.871 1 94.69 230 GLN A CA 1
ATOM 1907 C C . GLN A 1 230 ? -1.215 -1.149 7.086 1 94.69 230 GLN A C 1
ATOM 1909 O O . GLN A 1 230 ? -0.165 -1.794 7.074 1 94.69 230 GLN A O 1
ATOM 1914 N N . GLY A 1 231 ? -1.892 -0.973 8.164 1 94.62 231 GLY A N 1
ATOM 1915 C CA . GLY A 1 231 ? -1.546 -1.746 9.344 1 94.62 231 GLY A CA 1
ATOM 1916 C C . GLY A 1 231 ? -0.133 -1.488 9.836 1 94.62 231 GLY A C 1
ATOM 1917 O O . GLY A 1 231 ? 0.208 -0.36 10.195 1 94.62 231 GLY A O 1
ATOM 1918 N N . HIS A 1 232 ? 0.819 -2.471 9.609 1 95.31 232 HIS A N 1
ATOM 1919 C CA . HIS A 1 232 ? 2.189 -2.453 10.109 1 95.31 232 HIS A CA 1
ATOM 1920 C C . HIS A 1 232 ? 2.982 -1.298 9.5 1 95.31 232 HIS A C 1
ATOM 1922 O O . HIS A 1 232 ? 3.916 -0.788 10.125 1 95.31 232 HIS A O 1
ATOM 1928 N N . THR A 1 233 ? 2.549 -0.968 8.297 1 95.56 233 THR A N 1
ATOM 1929 C CA . THR A 1 233 ? 3.385 -0.041 7.543 1 95.56 233 THR A CA 1
ATOM 1930 C C . THR A 1 233 ? 2.631 1.252 7.246 1 95.56 233 THR A C 1
ATOM 1932 O O . THR A 1 233 ? 2.93 1.942 6.27 1 95.56 233 THR A O 1
ATOM 1935 N N . SER A 1 234 ? 1.635 1.538 8.078 1 97.5 234 SER A N 1
ATOM 1936 C CA . SER A 1 234 ? 0.909 2.793 7.91 1 97.5 234 SER A CA 1
ATOM 1937 C C . SER A 1 234 ? 1.84 3.992 8.047 1 97.5 234 SER A C 1
ATOM 1939 O O . SER A 1 234 ? 2.566 4.113 9.031 1 97.5 234 SER A O 1
ATOM 1941 N N . PRO A 1 235 ? 1.819 4.871 7.062 1 98.19 235 PRO A N 1
ATOM 1942 C CA . PRO A 1 235 ? 2.695 6.039 7.16 1 98.19 235 PRO A CA 1
ATOM 1943 C C . PRO A 1 235 ? 2.312 6.969 8.312 1 98.19 235 PRO A C 1
ATOM 1945 O O . PRO A 1 235 ? 3.186 7.465 9.023 1 98.19 235 PRO A O 1
ATOM 1948 N N . GLN A 1 236 ? 1.029 7.152 8.422 1 97.69 236 GLN A N 1
ATOM 1949 C CA . GLN A 1 236 ? 0.495 7.98 9.5 1 97.69 236 GLN A CA 1
ATOM 1950 C C . GLN A 1 236 ? -0.836 7.43 10.008 1 97.69 236 GLN A C 1
ATOM 1952 O O . GLN A 1 236 ? -1.636 6.91 9.227 1 97.69 236 GLN A O 1
ATOM 1957 N N . LEU A 1 237 ? -1.015 7.453 11.32 1 97.31 237 LEU A N 1
ATOM 1958 C CA . LEU A 1 237 ? -2.297 7.137 11.938 1 97.31 237 LEU A CA 1
ATOM 1959 C C . LEU A 1 237 ? -2.781 8.297 12.805 1 97.31 237 LEU A C 1
ATOM 1961 O O . LEU A 1 237 ? -1.976 8.984 13.43 1 97.31 237 LEU A O 1
ATOM 1965 N N . ASP A 1 238 ? -4.078 8.477 12.797 1 96.44 238 ASP A N 1
ATOM 1966 C CA . ASP A 1 238 ? -4.668 9.469 13.688 1 96.44 238 ASP A CA 1
ATOM 1967 C C . ASP A 1 238 ? -4.457 9.078 15.148 1 96.44 238 ASP A C 1
ATOM 1969 O O . ASP A 1 238 ? -4.547 7.898 15.508 1 96.44 238 ASP A O 1
ATOM 1973 N N . TYR A 1 239 ? -4.227 10.039 15.945 1 97.38 239 TYR A N 1
ATOM 1974 C CA . TYR A 1 239 ? -4.203 9.773 17.375 1 97.38 239 TYR A CA 1
ATOM 1975 C C . TYR A 1 239 ? -5.613 9.609 17.922 1 97.38 239 TYR A C 1
ATOM 1977 O O . TYR A 1 239 ? -6.426 10.531 17.859 1 97.38 239 TYR A O 1
ATOM 1985 N N . ILE A 1 240 ? -5.871 8.453 18.391 1 95.88 240 ILE A N 1
ATOM 1986 C CA . ILE A 1 240 ? -7.109 8.133 19.094 1 95.88 240 ILE A CA 1
ATOM 1987 C C . ILE A 1 240 ? -6.793 7.672 20.516 1 95.88 240 ILE A C 1
ATOM 1989 O O . ILE A 1 240 ? -6.184 6.617 20.719 1 95.88 240 ILE A O 1
ATOM 1993 N N . ASP A 1 241 ? -7.227 8.398 21.469 1 94.19 241 ASP A N 1
ATOM 1994 C CA . ASP A 1 241 ? -6.793 8.242 22.844 1 94.19 241 ASP A CA 1
ATOM 1995 C C . ASP A 1 241 ? -6.934 6.797 23.312 1 94.19 241 ASP A C 1
ATOM 1997 O O . ASP A 1 241 ? -5.988 6.219 23.844 1 94.19 241 ASP A O 1
ATOM 2001 N N . ASP A 1 242 ? -8.094 6.211 23.062 1 94 242 ASP A N 1
ATOM 2002 C CA . ASP A 1 242 ? -8.328 4.883 23.625 1 94 242 ASP A CA 1
ATOM 2003 C C . ASP A 1 242 ? -7.758 3.799 22.719 1 94 242 ASP A C 1
ATOM 2005 O O . ASP A 1 242 ? -7.789 2.615 23.047 1 94 242 ASP A O 1
ATOM 2009 N N . LEU A 1 243 ? -7.152 4.176 21.562 1 96.69 243 LEU A N 1
ATOM 2010 C CA . LEU A 1 243 ? -6.535 3.203 20.672 1 96.69 243 LEU A CA 1
ATOM 2011 C C . LEU A 1 243 ? -5.02 3.383 20.625 1 96.69 243 LEU A C 1
ATOM 2013 O O . LEU A 1 243 ? -4.332 2.711 19.859 1 96.69 243 LEU A O 1
ATOM 2017 N N . THR A 1 244 ? -4.523 4.316 21.422 1 97.75 244 THR A N 1
ATOM 2018 C CA . THR A 1 244 ? -3.096 4.609 21.406 1 97.75 244 THR A CA 1
ATOM 2019 C C . THR A 1 244 ? -2.512 4.539 22.812 1 97.75 244 THR A C 1
ATOM 2021 O O . THR A 1 244 ? -3.021 5.18 23.734 1 97.75 244 THR A O 1
ATOM 2024 N N . SER A 1 245 ? -1.573 3.67 23.031 1 98.31 245 SER A N 1
ATOM 2025 C CA . SER A 1 245 ? -0.758 3.648 24.234 1 98.31 245 SER A CA 1
ATOM 2026 C C . SER A 1 245 ? 0.595 4.309 24 1 98.31 245 SER A C 1
ATOM 2028 O O . SER A 1 245 ? 1.266 4.031 23.016 1 98.31 245 SER A O 1
ATOM 2030 N N . HIS A 1 246 ? 0.968 5.199 24.875 1 98.12 246 HIS A N 1
ATOM 2031 C CA . HIS A 1 246 ? 2.225 5.914 24.703 1 98.12 246 HIS A CA 1
ATOM 2032 C C . HIS A 1 246 ? 2.711 6.508 26.031 1 98.12 246 HIS A C 1
ATOM 2034 O O . HIS A 1 246 ? 1.928 6.66 26.969 1 98.12 246 HIS A O 1
ATOM 2040 N N . ASP A 1 247 ? 3.965 6.824 26.188 1 97.94 247 ASP A N 1
ATOM 2041 C CA . ASP A 1 247 ? 4.496 7.609 27.297 1 97.94 247 ASP A CA 1
ATOM 2042 C C . ASP A 1 247 ? 4.379 9.109 27.016 1 97.94 247 ASP A C 1
ATOM 2044 O O . ASP A 1 247 ? 3.881 9.508 25.953 1 97.94 247 ASP A O 1
ATOM 2048 N N . ALA A 1 248 ? 4.789 9.961 27.859 1 96.5 248 ALA A N 1
ATOM 2049 C CA . ALA A 1 248 ? 4.57 11.398 27.797 1 96.5 248 ALA A CA 1
ATOM 2050 C C . ALA A 1 248 ? 5.316 12.016 26.609 1 96.5 248 ALA A C 1
ATOM 2052 O O . ALA A 1 248 ? 4.848 12.977 26 1 96.5 248 ALA A O 1
ATOM 2053 N N . ASP A 1 249 ? 6.453 11.414 26.234 1 96.88 249 ASP A N 1
ATOM 2054 C CA . ASP A 1 249 ? 7.289 11.984 25.172 1 96.88 249 ASP A CA 1
ATOM 2055 C C . ASP A 1 249 ? 7.117 11.219 23.875 1 96.88 249 ASP A C 1
ATOM 2057 O O . ASP A 1 249 ? 7.789 11.523 22.875 1 96.88 249 ASP A O 1
ATOM 2061 N N . PHE A 1 250 ? 6.297 10.195 23.828 1 98.12 250 PHE A N 1
ATOM 2062 C CA . PHE A 1 250 ? 5.988 9.406 22.641 1 98.12 250 PHE A CA 1
ATOM 2063 C C . PHE A 1 250 ? 7.219 8.641 22.172 1 98.12 250 PHE A C 1
ATOM 2065 O O . PHE A 1 250 ? 7.43 8.477 20.969 1 98.12 250 PHE A O 1
ATOM 2072 N N . GLU A 1 251 ? 8.047 8.266 23.078 1 96.94 251 GLU A N 1
ATOM 2073 C CA . GLU A 1 251 ? 9.164 7.391 22.719 1 96.94 251 GLU A CA 1
ATOM 2074 C C . GLU A 1 251 ? 8.703 5.953 22.516 1 96.94 251 GLU A C 1
ATOM 2076 O O . GLU A 1 251 ? 9.312 5.199 21.75 1 96.94 251 GLU A O 1
ATOM 2081 N N . TYR A 1 252 ? 7.699 5.645 23.234 1 97 252 TYR A N 1
ATOM 2082 C CA . TYR A 1 252 ? 7.023 4.363 23.094 1 97 252 TYR A CA 1
ATOM 2083 C C . TYR A 1 252 ? 5.566 4.562 22.688 1 97 252 TYR A C 1
ATOM 2085 O O . TYR A 1 252 ? 4.801 5.215 23.406 1 97 252 TYR A O 1
ATOM 2093 N N . VAL A 1 253 ? 5.25 4.113 21.547 1 98.44 253 VAL A N 1
ATOM 2094 C CA . VAL A 1 253 ? 3.904 4.277 21 1 98.44 253 VAL A CA 1
ATOM 2095 C C . VAL A 1 253 ? 3.398 2.947 20.453 1 98.44 253 VAL A C 1
ATOM 2097 O O . VAL A 1 253 ? 4.105 2.27 19.703 1 98.44 253 VAL A O 1
ATOM 2100 N N . VAL A 1 254 ? 2.225 2.49 20.859 1 98.44 254 VAL A N 1
ATOM 2101 C CA . VAL A 1 254 ? 1.543 1.327 20.297 1 98.44 254 VAL A CA 1
ATOM 2102 C C . VAL A 1 254 ? 0.083 1.671 20.016 1 98.44 254 VAL A C 1
ATOM 2104 O O . VAL A 1 254 ? -0.625 2.174 20.891 1 98.44 254 VAL A O 1
ATOM 2107 N N . CYS A 1 255 ? -0.328 1.418 18.828 1 98.19 255 CYS A N 1
ATOM 2108 C CA . CYS A 1 255 ? -1.708 1.655 18.422 1 98.19 255 CYS A CA 1
ATOM 2109 C C . CYS A 1 255 ? -2.447 0.341 18.203 1 98.19 255 CYS A C 1
ATOM 2111 O O . CYS A 1 255 ? -1.882 -0.609 17.656 1 98.19 255 CYS A O 1
ATOM 2113 N N . LYS A 1 256 ? -3.613 0.287 18.688 1 97.88 256 LYS A N 1
ATOM 2114 C CA . LYS A 1 256 ? -4.523 -0.774 18.266 1 97.88 256 LYS A CA 1
ATOM 2115 C C . LYS A 1 256 ? -5.191 -0.429 16.938 1 97.88 256 LYS A C 1
ATOM 2117 O O . LYS A 1 256 ? -5.965 0.527 16.859 1 97.88 256 LYS A O 1
ATOM 2122 N N . TYR A 1 257 ? -4.883 -1.214 15.93 1 98.06 257 TYR A N 1
ATOM 2123 C CA . TYR A 1 257 ? -5.348 -0.986 14.57 1 98.06 257 TYR A CA 1
ATOM 2124 C C . TYR A 1 257 ? -6.309 -2.084 14.133 1 98.06 257 TYR A C 1
ATOM 2126 O O . TYR A 1 257 ? -5.922 -3.252 14.031 1 98.06 257 TYR A O 1
ATOM 2134 N N . TYR A 1 258 ? -7.559 -1.72 13.891 1 97.81 258 TYR A N 1
ATOM 2135 C CA . TYR A 1 258 ? -8.5 -2.691 13.344 1 97.81 258 TYR A CA 1
ATOM 2136 C C . TYR A 1 258 ? -8.297 -2.861 11.844 1 97.81 258 TYR A C 1
ATOM 2138 O O . TYR A 1 258 ? -8.336 -1.888 11.094 1 97.81 258 TYR A O 1
ATOM 2146 N N . CYS A 1 259 ? -8.164 -4.055 11.43 1 96.88 259 CYS A N 1
ATOM 2147 C CA . CYS A 1 259 ? -7.727 -4.375 10.078 1 96.88 259 CYS A CA 1
ATOM 2148 C C . CYS A 1 259 ? -8.82 -4.07 9.062 1 96.88 259 CYS A C 1
ATOM 2150 O O . CYS A 1 259 ? -8.539 -3.824 7.891 1 96.88 259 CYS A O 1
ATOM 2152 N N . ASP A 1 260 ? -10.047 -4.16 9.539 1 95 260 ASP A N 1
ATOM 2153 C CA . ASP A 1 260 ? -11.156 -3.783 8.672 1 95 260 ASP A CA 1
ATOM 2154 C C . ASP A 1 260 ? -11.328 -2.268 8.617 1 95 260 ASP A C 1
ATOM 2156 O O . ASP A 1 260 ? -11.508 -1.62 9.648 1 95 260 ASP A O 1
ATOM 2160 N N . GLN A 1 261 ? -11.344 -1.772 7.406 1 92.62 261 GLN A N 1
ATOM 2161 C CA . GL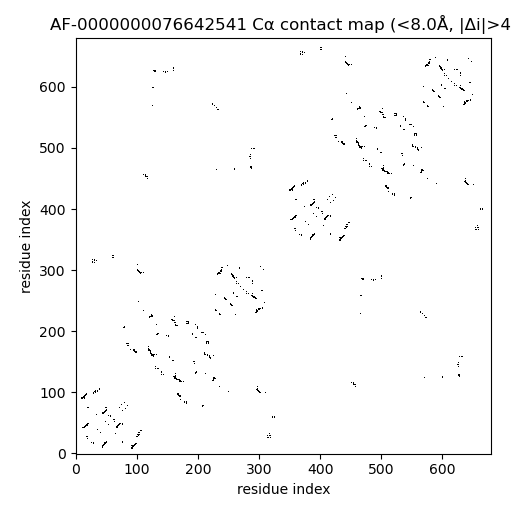N A 1 261 ? -11.336 -0.325 7.223 1 92.62 261 GLN A CA 1
ATOM 2162 C C . GLN A 1 261 ? -12.609 0.305 7.781 1 92.62 261 GLN A C 1
ATOM 2164 O O . GLN A 1 261 ? -12.57 1.395 8.359 1 92.62 261 GLN A O 1
ATOM 2169 N N . PHE A 1 262 ? -13.758 -0.334 7.562 1 91.69 262 PHE A N 1
ATOM 2170 C CA . PHE A 1 262 ? -15.008 0.205 8.07 1 91.69 262 PHE A CA 1
ATOM 2171 C C . PHE A 1 262 ? -14.977 0.293 9.594 1 91.69 262 PHE A C 1
ATOM 2173 O O . PHE A 1 262 ? -15.336 1.323 10.172 1 91.69 262 PHE A O 1
ATOM 2180 N N . VAL A 1 263 ? -14.508 -0.778 10.195 1 95.38 263 VAL A N 1
ATOM 2181 C CA . VAL A 1 263 ? -14.438 -0.822 11.648 1 95.38 263 VAL A CA 1
ATOM 2182 C C . VAL A 1 263 ? -13.438 0.217 12.148 1 95.38 263 VAL A C 1
ATOM 2184 O O . VAL A 1 263 ? -13.719 0.954 13.102 1 95.38 263 VAL A O 1
ATOM 2187 N N . TYR A 1 264 ? -12.281 0.289 11.523 1 95.62 264 TYR A N 1
ATOM 2188 C CA . TYR A 1 264 ? -11.273 1.242 11.969 1 95.62 264 TYR A CA 1
ATOM 2189 C C . TYR A 1 264 ? -11.766 2.676 11.812 1 95.62 264 TYR A C 1
ATOM 2191 O O . TYR A 1 264 ? -11.43 3.545 12.617 1 95.62 264 TYR A O 1
ATOM 2199 N N . ASN A 1 265 ? -12.617 2.916 10.805 1 92.38 265 ASN A N 1
ATOM 2200 C CA . ASN A 1 265 ? -13.141 4.254 10.547 1 92.38 265 ASN A CA 1
ATOM 2201 C C . ASN A 1 265 ? -14.117 4.691 11.641 1 92.38 265 ASN A C 1
ATOM 2203 O O . ASN A 1 265 ? -14.438 5.875 11.75 1 92.38 265 ASN A O 1
ATOM 2207 N N . LEU A 1 266 ? -14.57 3.826 12.453 1 93.62 266 LEU A N 1
ATOM 2208 C CA . LEU A 1 266 ? -15.422 4.195 13.578 1 93.62 266 LEU A CA 1
ATOM 2209 C C . LEU A 1 266 ? -14.664 5.082 14.562 1 93.62 266 LEU A C 1
ATOM 2211 O O . LEU A 1 266 ? -15.266 5.684 15.453 1 93.62 266 LEU A O 1
ATOM 2215 N N . ARG A 1 267 ? -13.359 5.223 14.328 1 92 267 ARG A N 1
ATOM 2216 C CA . ARG A 1 267 ? -12.555 6.125 15.148 1 92 267 ARG A CA 1
ATOM 2217 C C . ARG A 1 267 ? -13.078 7.559 15.047 1 92 267 ARG A C 1
ATOM 2219 O O . ARG A 1 267 ? -12.75 8.398 15.891 1 92 267 ARG A O 1
ATOM 2226 N N . GLY A 1 268 ? -13.844 7.828 14.023 1 87.19 268 GLY A N 1
ATOM 2227 C CA . GLY A 1 268 ? -14.422 9.148 13.844 1 87.19 268 GLY A CA 1
ATOM 2228 C C . GLY A 1 268 ? -15.562 9.438 14.805 1 87.19 268 GLY A C 1
ATOM 2229 O O . GLY A 1 268 ? -15.945 10.594 14.992 1 87.19 268 GLY A O 1
ATOM 2230 N N . LEU A 1 269 ? -16.078 8.391 15.453 1 88.75 269 LEU A N 1
ATOM 2231 C CA . LEU A 1 269 ? -17.125 8.594 16.453 1 88.75 269 LEU A CA 1
ATOM 2232 C C . LEU A 1 269 ? -16.547 9.102 17.766 1 88.75 269 LEU A C 1
ATOM 2234 O O . LEU A 1 269 ? -15.719 8.438 18.375 1 88.75 269 LEU A O 1
ATOM 2238 N N . LYS A 1 270 ? -17.031 10.211 18.234 1 86.5 270 LYS A N 1
ATOM 2239 C CA . LYS A 1 270 ? -16.469 10.898 19.391 1 86.5 270 LYS A CA 1
ATOM 2240 C C . LYS A 1 270 ? -16.891 10.219 20.688 1 86.5 270 LYS A C 1
ATOM 2242 O O . LYS A 1 270 ? -16.156 10.266 21.688 1 86.5 270 LYS A O 1
ATOM 2247 N N . ILE A 1 271 ? -18.062 9.594 20.641 1 91.62 271 ILE A N 1
ATOM 2248 C CA . ILE A 1 271 ? -18.578 8.961 21.859 1 91.62 271 ILE A CA 1
ATOM 2249 C C . ILE A 1 271 ? -17.938 7.59 22.031 1 91.62 271 ILE A C 1
ATOM 2251 O O . ILE A 1 271 ? -18.281 6.641 21.328 1 91.62 271 ILE A O 1
ATOM 2255 N N . LYS A 1 272 ? -17.156 7.492 23.031 1 92.56 272 LYS A N 1
ATOM 2256 C CA . LYS A 1 272 ? -16.297 6.332 23.25 1 92.56 272 LYS A CA 1
ATOM 2257 C C . LYS A 1 272 ? -17.125 5.066 23.453 1 92.56 272 LYS A C 1
ATOM 2259 O O . LYS A 1 272 ? -16.844 4.027 22.844 1 92.56 272 LYS A O 1
ATOM 2264 N N . TRP A 1 273 ? -18.094 5.094 24.344 1 94.44 273 TRP A N 1
ATOM 2265 C CA . TRP A 1 273 ? -18.812 3.871 24.672 1 94.44 273 TRP A CA 1
ATOM 2266 C C . TRP A 1 273 ? -19.625 3.377 23.484 1 94.44 273 TRP A C 1
ATOM 2268 O O . TRP A 1 273 ? -19.766 2.17 23.281 1 94.44 273 TRP A O 1
ATOM 2278 N N . ILE A 1 274 ? -20.141 4.312 22.625 1 95.69 274 ILE A N 1
ATOM 2279 C CA . ILE A 1 274 ? -20.875 3.916 21.422 1 95.69 274 ILE A CA 1
ATOM 2280 C C . ILE A 1 274 ? -19.906 3.27 20.422 1 95.69 274 ILE A C 1
ATOM 2282 O O . ILE A 1 274 ? -20.219 2.244 19.812 1 95.69 274 ILE A O 1
ATOM 2286 N N . ARG A 1 275 ? -18.734 3.906 20.25 1 95.06 275 ARG A N 1
ATOM 2287 C CA . ARG A 1 275 ? -17.703 3.371 19.359 1 95.06 275 ARG A CA 1
ATOM 2288 C C . ARG A 1 275 ? -17.297 1.964 19.781 1 95.06 275 ARG A C 1
ATOM 2290 O O . ARG A 1 275 ? -17.266 1.05 18.953 1 95.06 275 ARG A O 1
ATOM 2297 N N . LYS A 1 276 ? -17.094 1.796 21.094 1 95.56 276 LYS A N 1
ATOM 2298 C CA . LYS A 1 276 ? -16.688 0.496 21.609 1 95.56 276 LYS A CA 1
ATOM 2299 C C . LYS A 1 276 ? -17.781 -0.544 21.422 1 95.56 276 LYS A C 1
ATOM 2301 O O . LYS A 1 276 ? -17.5 -1.695 21.078 1 95.56 276 LYS A O 1
ATOM 2306 N N . PHE A 1 277 ? -18.984 -0.114 21.641 1 97 277 PHE A N 1
ATOM 2307 C CA . PHE A 1 277 ? -20.141 -1 21.484 1 97 277 PHE A CA 1
ATOM 2308 C C . PHE A 1 277 ? -20.266 -1.449 20.031 1 97 277 PHE A C 1
ATOM 2310 O O . PHE A 1 277 ? -20.453 -2.637 19.766 1 97 277 PHE A O 1
ATOM 2317 N N . LEU A 1 278 ? -20.125 -0.496 19.094 1 96.81 278 LEU A N 1
ATOM 2318 C CA . LEU A 1 278 ? -20.25 -0.808 17.672 1 96.81 278 LEU A CA 1
ATOM 2319 C C . LEU A 1 278 ? -19.141 -1.731 17.219 1 96.81 278 LEU A C 1
ATOM 2321 O O . LEU A 1 278 ? -19.375 -2.67 16.453 1 96.81 278 LEU A O 1
ATOM 2325 N N . ILE A 1 279 ? -17.938 -1.479 17.688 1 96.31 279 ILE A N 1
ATOM 2326 C CA . ILE A 1 279 ? -16.797 -2.309 17.328 1 96.31 279 ILE A CA 1
ATOM 2327 C C . ILE A 1 279 ? -17 -3.729 17.844 1 96.31 279 ILE A C 1
ATOM 2329 O O . ILE A 1 279 ? -16.75 -4.703 17.125 1 96.31 279 ILE A O 1
ATOM 2333 N N . LYS A 1 280 ? -17.516 -3.832 19.078 1 95.19 280 LYS A N 1
ATOM 2334 C CA . LYS A 1 280 ? -17.781 -5.141 19.656 1 95.19 280 LYS A CA 1
ATOM 2335 C C . LYS A 1 280 ? -18.859 -5.879 18.875 1 95.19 280 LYS A C 1
ATOM 2337 O O . LYS A 1 280 ? -18.734 -7.074 18.594 1 95.19 280 LYS A O 1
ATOM 2342 N N . LEU A 1 281 ? -19.891 -5.18 18.469 1 95.81 281 LEU A N 1
ATOM 2343 C CA . LEU A 1 281 ? -21 -5.758 17.719 1 95.81 281 LEU A CA 1
ATOM 2344 C C . LEU A 1 281 ? -20.531 -6.258 16.359 1 95.81 281 LEU A C 1
ATOM 2346 O O . LEU A 1 281 ? -20.844 -7.379 15.953 1 95.81 281 LEU A O 1
ATOM 2350 N N . LEU A 1 282 ? -19.734 -5.434 15.727 1 94.69 282 LEU A N 1
ATOM 2351 C CA . LEU A 1 282 ? -19.234 -5.797 14.398 1 94.69 282 LEU A CA 1
ATOM 2352 C C . LEU A 1 282 ? -18.203 -6.914 14.492 1 94.69 282 LEU A C 1
ATOM 2354 O O . LEU A 1 282 ? -17.984 -7.641 13.523 1 94.69 282 LEU A O 1
ATOM 2358 N N . GLY A 1 283 ? -17.625 -7.039 15.664 1 91.38 283 GLY A N 1
ATOM 2359 C CA . GLY A 1 283 ? -16.625 -8.062 15.891 1 91.38 283 GLY A CA 1
ATOM 2360 C C . GLY A 1 283 ? -17.172 -9.477 15.781 1 91.38 283 GLY A C 1
ATOM 2361 O O . GLY A 1 283 ? -16.406 -10.438 15.656 1 91.38 283 GLY A O 1
ATOM 2362 N N . PHE A 1 284 ? -18.484 -9.578 15.734 1 89.5 284 PHE A N 1
ATOM 2363 C CA . PHE A 1 284 ? -19.094 -10.891 15.594 1 89.5 284 PHE A CA 1
ATOM 2364 C C . PHE A 1 284 ? -19.078 -11.344 14.141 1 89.5 284 PHE A C 1
ATOM 2366 O O . PHE A 1 284 ? -19.266 -12.531 13.852 1 89.5 284 PHE A O 1
ATOM 2373 N N . ILE A 1 285 ? -18.906 -10.398 13.258 1 90.12 285 ILE A N 1
ATOM 2374 C CA . ILE A 1 285 ? -18.75 -10.742 11.852 1 90.12 285 ILE A CA 1
ATOM 2375 C C . ILE A 1 285 ? -17.312 -11.164 11.578 1 90.12 285 ILE A C 1
ATOM 2377 O O . ILE A 1 285 ? -16.375 -10.461 11.953 1 90.12 285 ILE A O 1
ATOM 2381 N N . PRO A 1 286 ? -17.141 -12.344 10.992 1 88.94 286 PRO A N 1
ATOM 2382 C CA . PRO A 1 286 ? -15.789 -12.836 10.75 1 88.94 286 PRO A CA 1
ATOM 2383 C C . PRO A 1 286 ? -14.891 -11.805 10.07 1 88.94 286 PRO A C 1
ATOM 2385 O O . PRO A 1 286 ? -15.273 -11.242 9.039 1 88.94 286 PRO A O 1
ATOM 2388 N N . GLY A 1 287 ? -13.742 -11.523 10.711 1 92.62 287 GLY A N 1
ATOM 2389 C CA . GLY A 1 287 ? -12.758 -10.625 10.125 1 92.62 287 GLY A CA 1
ATOM 2390 C C . GLY A 1 287 ? -12.898 -9.195 10.594 1 92.62 287 GLY A C 1
ATOM 2391 O O . GLY A 1 287 ? -11.93 -8.43 10.594 1 92.62 287 GLY A O 1
ATOM 2392 N N . LYS A 1 288 ? -14.07 -8.781 11.008 1 94.38 288 LYS A N 1
ATOM 2393 C CA . LYS A 1 288 ? -14.328 -7.383 11.328 1 94.38 288 LYS A CA 1
ATOM 2394 C C . LYS A 1 288 ? -13.695 -7 12.664 1 94.38 288 LYS A C 1
ATOM 2396 O O . LYS A 1 288 ? -13.375 -5.828 12.898 1 94.38 288 LYS A O 1
ATOM 2401 N N . GLY A 1 289 ? -13.461 -7.949 13.484 1 94.25 289 GLY A N 1
ATOM 2402 C CA . GLY A 1 289 ? -12.859 -7.668 14.781 1 94.25 289 GLY A CA 1
ATOM 2403 C C . GLY A 1 289 ? -11.352 -7.852 14.789 1 94.25 289 GLY A C 1
ATOM 2404 O O . GLY A 1 289 ? -10.703 -7.66 15.82 1 94.25 289 GLY A O 1
ATOM 2405 N N . ASP A 1 290 ? -10.727 -8.227 13.641 1 97 290 ASP A N 1
ATOM 2406 C CA . ASP A 1 290 ? -9.281 -8.422 13.547 1 97 290 ASP A CA 1
ATOM 2407 C C . ASP A 1 290 ? -8.531 -7.133 13.859 1 97 290 ASP A C 1
ATOM 2409 O O . ASP A 1 290 ? -8.914 -6.059 13.391 1 97 290 ASP A O 1
ATOM 2413 N N . TYR A 1 291 ? -7.535 -7.25 14.703 1 97.56 291 TYR A N 1
ATOM 2414 C CA . TYR A 1 291 ? -6.742 -6.066 15.016 1 97.56 291 TYR A CA 1
ATOM 2415 C C . TYR A 1 291 ? -5.277 -6.434 15.234 1 97.56 291 TYR A C 1
ATOM 2417 O O . TYR A 1 291 ? -4.957 -7.586 15.531 1 97.56 291 TYR A O 1
ATOM 2425 N N . LEU A 1 292 ? -4.43 -5.535 14.992 1 96.56 292 LEU A N 1
ATOM 2426 C CA . LEU A 1 292 ? -3.033 -5.715 15.383 1 96.56 292 LEU A CA 1
ATOM 2427 C C . LEU A 1 292 ? -2.541 -4.535 16.203 1 96.56 292 LEU A C 1
ATOM 2429 O O . LEU A 1 292 ? -3.152 -3.465 16.203 1 96.56 292 LEU A O 1
ATOM 2433 N N . LYS A 1 293 ? -1.631 -4.801 17.062 1 97.44 293 LYS A N 1
ATOM 2434 C CA . LYS A 1 293 ? -0.888 -3.775 17.781 1 97.44 293 LYS A CA 1
ATOM 2435 C C . LYS A 1 293 ? 0.366 -3.361 17.016 1 97.44 293 LYS A C 1
ATOM 2437 O O . LYS A 1 293 ? 1.231 -4.195 16.734 1 97.44 293 LYS A O 1
ATOM 2442 N N . THR A 1 294 ? 0.357 -2.066 16.672 1 97.69 294 THR A N 1
ATOM 2443 C CA . THR A 1 294 ? 1.45 -1.646 15.797 1 97.69 294 THR A CA 1
ATOM 2444 C C . THR A 1 294 ? 1.877 -0.217 16.109 1 97.69 294 THR A C 1
ATOM 2446 O O . THR A 1 294 ? 1.188 0.493 16.844 1 97.69 294 THR A O 1
ATOM 2449 N N . THR A 1 295 ? 3.066 0.115 15.719 1 98 295 THR A N 1
ATOM 2450 C CA . THR A 1 295 ? 3.582 1.479 15.758 1 98 295 THR A CA 1
ATOM 2451 C C . THR A 1 295 ? 3.682 2.057 14.344 1 98 295 THR A C 1
ATOM 2453 O O . THR A 1 295 ? 4.418 1.534 13.508 1 98 295 THR A O 1
ATOM 2456 N N . PRO A 1 296 ? 2.875 3.094 14.016 1 97.75 296 PRO A N 1
ATOM 2457 C CA . PRO A 1 296 ? 3.008 3.734 12.711 1 97.75 296 PRO A CA 1
ATOM 2458 C C . PRO A 1 296 ? 4.293 4.547 12.578 1 97.75 296 PRO A C 1
ATOM 2460 O O . PRO A 1 296 ? 5.004 4.75 13.562 1 97.75 296 PRO A O 1
ATOM 2463 N N . TYR A 1 297 ? 4.641 4.965 11.367 1 98.44 297 TYR A N 1
ATOM 2464 C CA . TYR A 1 297 ? 5.777 5.863 11.219 1 98.44 297 TYR A CA 1
ATOM 2465 C C . TYR A 1 297 ? 5.543 7.172 11.961 1 98.44 297 TYR A C 1
ATOM 2467 O O . TYR A 1 297 ? 6.441 7.684 12.633 1 98.44 297 TYR A O 1
ATOM 2475 N N . CYS A 1 298 ? 4.199 7.672 11.781 1 97.94 298 CYS A N 1
ATOM 2476 C CA . CYS A 1 298 ? 3.844 8.93 12.43 1 97.94 298 CYS A CA 1
ATOM 2477 C C . CYS A 1 298 ? 2.469 8.836 13.078 1 97.94 298 CYS A C 1
ATOM 2479 O O . CYS A 1 298 ? 1.59 8.125 12.586 1 97.94 298 CYS A O 1
ATOM 2481 N N . LEU A 1 299 ? 2.381 9.555 14.156 1 98.25 299 LEU A N 1
ATOM 2482 C CA . LEU A 1 299 ? 1.062 9.891 14.68 1 98.25 299 LEU A CA 1
ATOM 2483 C C . LEU A 1 299 ? 0.629 11.281 14.211 1 98.25 299 LEU A C 1
ATOM 2485 O O . LEU A 1 299 ? 1.388 12.242 14.328 1 98.25 299 LEU A O 1
ATOM 2489 N N . HIS A 1 300 ? -0.5 11.312 13.648 1 98 300 HIS A N 1
ATOM 2490 C CA . HIS A 1 300 ? -1.041 12.578 13.172 1 98 300 HIS A CA 1
ATOM 2491 C C . HIS A 1 300 ? -2.152 13.086 14.086 1 98 300 HIS A C 1
ATOM 2493 O O . HIS A 1 300 ? -3.129 12.375 14.336 1 98 300 HIS A O 1
ATOM 2499 N N . PHE A 1 301 ? -2.004 14.273 14.562 1 96.62 301 PHE A N 1
ATOM 2500 C CA . PHE A 1 301 ? -2.982 14.875 15.461 1 96.62 301 PHE A CA 1
ATOM 2501 C C . PHE A 1 301 ? -3.896 15.828 14.695 1 96.62 301 PHE A C 1
ATOM 2503 O O . PHE A 1 301 ? -3.865 17.047 14.93 1 96.62 301 PHE A O 1
ATOM 2510 N N . GLY A 1 302 ? -4.754 15.164 13.891 1 85.38 302 GLY A N 1
ATOM 2511 C CA . GLY A 1 302 ? -5.668 15.93 13.062 1 85.38 302 GLY A CA 1
ATOM 2512 C C . GLY A 1 302 ? -6.727 16.672 13.867 1 85.38 302 GLY A C 1
ATOM 2513 O O . GLY A 1 302 ? -6.941 16.359 15.039 1 85.38 302 GLY A O 1
ATOM 2514 N N . TRP A 1 303 ? -7.418 17.562 13.242 1 73.38 303 TRP A N 1
ATOM 2515 C CA . TRP A 1 303 ? -8.305 18.531 13.875 1 73.38 303 TRP A CA 1
ATOM 2516 C C . TRP A 1 303 ? -9.5 17.844 14.516 1 73.38 303 TRP A C 1
ATOM 2518 O O . TRP A 1 303 ? -10.055 18.344 15.5 1 73.38 303 TRP A O 1
ATOM 2528 N N . TYR A 1 304 ? -9.844 16.688 14 1 77.25 304 TYR A N 1
ATOM 2529 C CA . TYR A 1 304 ? -11.102 16.047 14.398 1 77.25 304 TYR A CA 1
ATOM 2530 C C . TYR A 1 304 ? -10.906 15.219 15.664 1 77.25 304 TYR A C 1
ATOM 2532 O O . TYR A 1 304 ? -11.875 14.875 16.344 1 77.25 304 TYR A O 1
ATOM 2540 N N . HIS A 1 305 ? -9.672 15.023 16.047 1 85.62 305 HIS A N 1
ATOM 2541 C CA . HIS A 1 305 ? -9.398 14.102 17.141 1 85.62 305 HIS A CA 1
ATOM 2542 C C . HIS A 1 305 ? -8.695 14.805 18.297 1 85.62 305 HIS A C 1
ATOM 2544 O O . HIS A 1 305 ? -8.539 16.031 18.281 1 85.62 305 HIS A O 1
ATOM 2550 N N . GLN A 1 306 ? -8.422 14.023 19.344 1 90.5 306 GLN A N 1
ATOM 2551 C CA . GLN A 1 306 ? -7.793 14.57 20.531 1 90.5 306 GLN A CA 1
ATOM 2552 C C . GLN A 1 306 ? -6.391 15.086 20.234 1 90.5 306 GLN A C 1
ATOM 2554 O O . GLN A 1 306 ? -5.645 14.469 19.469 1 90.5 306 GLN A O 1
ATOM 2559 N N . LYS A 1 307 ? -6.078 16.234 20.891 1 94.69 307 LYS A N 1
ATOM 2560 C CA . LYS A 1 307 ? -4.789 16.844 20.594 1 94.69 307 LYS A CA 1
ATOM 2561 C C . LYS A 1 307 ? -4.027 17.172 21.875 1 94.69 307 LYS A C 1
ATOM 2563 O O . LYS A 1 307 ? -2.865 17.578 21.828 1 94.69 307 LYS A O 1
ATOM 2568 N N . GLN A 1 308 ? -4.66 17 23 1 95.44 308 GLN A N 1
ATOM 2569 C CA . GLN A 1 308 ? -4.105 17.484 24.266 1 95.44 308 GLN A CA 1
ATOM 2570 C C . GLN A 1 308 ? -2.729 16.875 24.531 1 95.44 308 GLN A C 1
ATOM 2572 O O . GLN A 1 308 ? -1.787 17.594 24.875 1 95.44 308 GLN A O 1
ATOM 2577 N N . PRO A 1 309 ? -2.596 15.594 24.312 1 96.88 309 PRO A N 1
ATOM 2578 C CA . PRO A 1 309 ? -1.263 15.039 24.562 1 96.88 309 PRO A CA 1
ATOM 2579 C C . PRO A 1 309 ? -0.193 15.656 23.656 1 96.88 309 PRO A C 1
ATOM 2581 O O . PRO A 1 309 ? 0.955 15.82 24.078 1 96.88 309 PRO A O 1
ATOM 2584 N N . PHE A 1 310 ? -0.578 15.992 22.516 1 97.12 310 PHE A N 1
ATOM 2585 C CA . PHE A 1 310 ? 0.362 16.625 21.594 1 97.12 310 PHE A CA 1
ATOM 2586 C C . PHE A 1 310 ? 0.728 18.031 22.078 1 97.12 310 PHE A C 1
ATOM 2588 O O . PHE A 1 310 ? 1.894 18.422 22.031 1 97.12 310 PHE A O 1
ATOM 2595 N N . HIS A 1 311 ? -0.271 18.75 22.5 1 97.25 311 HIS A N 1
ATOM 2596 C CA . HIS A 1 311 ? -0.023 20.094 23.031 1 97.25 311 HIS A CA 1
ATOM 2597 C C . HIS A 1 311 ? 0.936 20.047 24.203 1 97.25 311 HIS A C 1
ATOM 2599 O O . HIS A 1 311 ? 1.85 20.875 24.297 1 97.25 311 HIS A O 1
ATOM 2605 N N . GLU A 1 312 ? 0.7 19.109 25.047 1 97.75 312 GLU A N 1
ATOM 2606 C CA . GLU A 1 312 ? 1.564 18.953 26.203 1 97.75 312 GLU A CA 1
ATOM 2607 C C . GLU A 1 312 ? 2.992 18.609 25.797 1 97.75 312 GLU A C 1
ATOM 2609 O O . GLU A 1 312 ? 3.951 19.188 26.312 1 97.75 312 GLU A O 1
ATOM 2614 N N . PHE A 1 313 ? 3.16 17.75 24.906 1 98.19 313 PHE A N 1
ATOM 2615 C CA . PHE A 1 313 ? 4.473 17.344 24.406 1 98.19 313 PHE A CA 1
ATOM 2616 C C . PHE A 1 313 ? 5.188 18.531 23.75 1 98.19 313 PHE A C 1
ATOM 2618 O O . PHE A 1 313 ? 6.375 18.75 23.984 1 98.19 313 PHE A O 1
ATOM 2625 N N . SER A 1 314 ? 4.453 19.234 22.922 1 97.81 314 SER A N 1
ATOM 2626 C CA . SER A 1 314 ? 5.023 20.375 22.203 1 97.81 314 SER A CA 1
ATOM 2627 C C . SER A 1 314 ? 5.508 21.453 23.172 1 97.81 314 SER A C 1
ATOM 2629 O O . SER A 1 314 ? 6.594 22 23 1 97.81 314 SER A O 1
ATOM 2631 N N . GLU A 1 315 ? 4.711 21.719 24.172 1 97.31 315 GLU A N 1
ATOM 2632 C CA . GLU A 1 315 ? 5.082 22.719 25.156 1 97.31 315 GLU A CA 1
ATOM 2633 C C . GLU A 1 315 ? 6.301 22.281 25.969 1 97.31 315 GLU A C 1
ATOM 2635 O O . GLU A 1 315 ? 7.211 23.078 26.219 1 97.31 315 GLU A O 1
ATOM 2640 N N . ARG A 1 316 ? 6.297 21.078 26.375 1 96.94 316 ARG A N 1
ATOM 2641 C CA . ARG A 1 316 ? 7.43 20.547 27.125 1 96.94 316 ARG A CA 1
ATOM 2642 C C . ARG A 1 316 ? 8.703 20.578 26.297 1 96.94 316 ARG A C 1
ATOM 2644 O O . ARG A 1 316 ? 9.773 20.938 26.797 1 96.94 316 ARG A O 1
ATOM 2651 N N . THR A 1 317 ? 8.594 20.188 25.094 1 97.19 317 THR A N 1
ATOM 2652 C CA . THR A 1 317 ? 9.742 20.172 24.188 1 97.19 317 THR A CA 1
ATOM 2653 C C . THR A 1 317 ? 10.297 21.578 23.984 1 97.19 317 THR A C 1
ATOM 2655 O O . THR A 1 317 ? 11.508 21.781 24.062 1 97.19 317 THR A O 1
ATOM 2658 N N . TRP A 1 318 ? 9.43 22.531 23.766 1 96.88 318 TRP A N 1
ATOM 2659 C CA . TRP A 1 318 ? 9.82 23.922 23.578 1 96.88 318 TRP A CA 1
ATOM 2660 C C . TRP A 1 318 ? 10.539 24.469 24.797 1 96.88 318 TRP A C 1
ATOM 2662 O O . TRP A 1 318 ? 11.594 25.094 24.688 1 96.88 318 TRP A O 1
ATOM 2672 N N . ASN A 1 319 ? 10.023 24.203 25.953 1 95.81 319 ASN A N 1
ATOM 2673 C CA . ASN A 1 319 ? 10.602 24.688 27.203 1 95.81 319 ASN A CA 1
ATOM 2674 C C . ASN A 1 319 ? 11.953 24.047 27.484 1 95.81 319 ASN A C 1
ATOM 2676 O O . ASN A 1 319 ? 12.867 24.703 28 1 95.81 319 ASN A O 1
ATOM 2680 N N . ALA A 1 320 ? 12.031 22.844 27.188 1 95.38 320 ALA A N 1
ATOM 2681 C CA . ALA A 1 320 ? 13.297 22.141 27.391 1 95.38 320 ALA A CA 1
ATOM 2682 C C . ALA A 1 320 ? 14.383 22.719 26.484 1 95.38 320 ALA A C 1
ATOM 2684 O O . ALA A 1 320 ? 15.523 22.891 26.906 1 95.38 320 ALA A O 1
ATOM 2685 N N . LEU A 1 321 ? 14.039 23 25.266 1 94.88 321 LEU A N 1
ATOM 2686 C CA . LEU A 1 321 ? 14.992 23.562 24.312 1 94.88 321 LEU A CA 1
ATOM 2687 C C . LEU A 1 321 ? 15.406 24.969 24.719 1 94.88 321 LEU A C 1
ATOM 2689 O O . LEU A 1 321 ? 16.578 25.328 24.625 1 94.88 321 LEU A O 1
ATOM 2693 N N . LYS A 1 322 ? 14.469 25.719 25.141 1 91.25 322 LYS A N 1
ATOM 2694 C CA . LYS A 1 322 ? 14.758 27.062 25.625 1 91.25 322 LYS A CA 1
ATOM 2695 C C . LYS A 1 322 ? 15.742 27.047 26.781 1 91.25 322 LYS A C 1
ATOM 2697 O O . LYS A 1 322 ? 16.672 27.844 26.828 1 91.25 322 LYS A O 1
ATOM 2702 N N . LYS A 1 323 ? 15.531 26.156 27.656 1 87.88 323 LYS A N 1
ATOM 2703 C CA . LYS A 1 323 ? 16.391 26.031 28.828 1 87.88 323 LYS A CA 1
ATOM 2704 C C . LYS A 1 323 ? 17.797 25.578 28.422 1 87.88 323 LYS A C 1
ATOM 2706 O O . LYS A 1 323 ? 18.797 26.078 28.969 1 87.88 323 LYS A O 1
ATOM 2711 N N . GLU A 1 324 ? 17.875 24.641 27.594 1 83.75 324 GLU A N 1
ATOM 2712 C CA . GLU A 1 324 ? 19.172 24.141 27.141 1 83.75 324 GLU A CA 1
ATOM 2713 C C . GLU A 1 324 ? 19.969 25.25 26.453 1 83.75 324 GLU A C 1
ATOM 2715 O O . GLU A 1 324 ? 21.172 25.391 26.672 1 83.75 324 GLU A O 1
ATOM 2720 N N . LYS A 1 325 ? 19.328 25.969 25.641 1 78.69 325 LYS A N 1
ATOM 2721 C CA . LYS A 1 325 ? 20.016 27.047 24.938 1 78.69 325 LYS A CA 1
ATOM 2722 C C . LYS A 1 325 ? 20.406 28.172 25.875 1 78.69 325 LYS A C 1
ATOM 2724 O O . LYS A 1 325 ? 21.469 28.766 25.734 1 78.69 325 LYS A O 1
ATOM 2729 N N . PHE A 1 326 ? 19.547 28.344 26.781 1 68.06 326 PHE A N 1
ATOM 2730 C CA . PHE A 1 326 ? 19.844 29.344 27.812 1 68.06 326 PHE A CA 1
ATOM 2731 C C . PHE A 1 326 ? 21.062 28.922 28.625 1 68.06 326 PHE A C 1
ATOM 2733 O O . PHE A 1 326 ? 21.938 29.734 28.922 1 68.06 326 PHE A O 1
ATOM 2740 N N . SER A 1 327 ? 21.062 27.656 28.938 1 70.44 327 SER A N 1
ATOM 2741 C CA . SER A 1 327 ? 22.203 27.125 29.703 1 70.44 327 SER A CA 1
ATOM 2742 C C . SER A 1 327 ? 23.484 27.188 28.891 1 70.44 327 SER A C 1
ATOM 2744 O O . SER A 1 327 ? 24.547 27.516 29.438 1 70.44 327 SER A O 1
ATOM 2746 N N . GLN A 1 328 ? 23.391 26.938 27.688 1 70.69 328 GLN A N 1
ATOM 2747 C CA . GLN A 1 328 ? 24.562 27.016 26.828 1 70.69 328 GLN A CA 1
ATOM 2748 C C . GLN A 1 328 ? 25.062 28.453 26.703 1 70.69 328 GLN A C 1
ATOM 2750 O O . GLN A 1 328 ? 26.266 28.703 26.672 1 70.69 328 GLN A O 1
ATOM 2755 N N . LEU A 1 329 ? 24.172 29.391 26.703 1 63.25 329 LEU A N 1
ATOM 2756 C CA . LEU A 1 329 ? 24.516 30.812 26.625 1 63.25 329 LEU A CA 1
ATOM 2757 C C . LEU A 1 329 ? 25.172 31.281 27.938 1 63.25 329 LEU A C 1
ATOM 2759 O O . LEU A 1 329 ? 26.125 32.031 27.906 1 63.25 329 LEU A O 1
ATOM 2763 N N . LEU A 1 330 ? 24.672 30.75 28.984 1 62.88 330 LEU A N 1
ATOM 2764 C CA . LEU A 1 330 ? 25.234 31.094 30.281 1 62.88 330 LEU A CA 1
ATOM 2765 C C . LEU A 1 330 ? 26.641 30.516 30.438 1 62.88 330 LEU A C 1
ATOM 2767 O O . LEU A 1 330 ? 27.547 31.188 30.938 1 62.88 330 LEU A O 1
ATOM 2771 N N . ASP A 1 331 ? 26.75 29.281 30.031 1 66.69 331 ASP A N 1
ATOM 2772 C CA . ASP A 1 331 ? 28.062 28.641 30.094 1 66.69 331 ASP A CA 1
ATOM 2773 C C . ASP A 1 331 ? 29.062 29.375 29.203 1 66.69 331 ASP A C 1
ATOM 2775 O O . ASP A 1 331 ? 30.234 29.531 29.578 1 66.69 331 ASP A O 1
ATOM 2779 N N . SER A 1 332 ? 28.656 29.797 28.125 1 63.91 332 SER A N 1
ATOM 2780 C CA . SER A 1 332 ? 29.531 30.531 27.219 1 63.91 332 SER A CA 1
ATOM 2781 C C . SER A 1 332 ? 29.891 31.906 27.797 1 63.91 332 SER A C 1
ATOM 2783 O O . SER A 1 332 ? 31.047 32.344 27.672 1 63.91 332 SER A O 1
ATOM 2785 N N . LYS A 1 333 ? 29.047 32.469 28.453 1 62.16 333 LYS A N 1
ATOM 2786 C CA . LYS A 1 333 ? 29.312 33.75 29.094 1 62.16 333 LYS A CA 1
ATOM 2787 C C . LYS A 1 333 ? 30.25 33.594 30.281 1 62.16 333 LYS A C 1
ATOM 2789 O O . LYS A 1 333 ? 31.141 34.438 30.5 1 62.16 333 LYS A O 1
ATOM 2794 N N . ASN A 1 334 ? 30.016 32.594 30.938 1 64.06 334 ASN A N 1
ATOM 2795 C CA . ASN A 1 334 ? 30.891 32.344 32.094 1 64.06 334 ASN A CA 1
ATOM 2796 C C . ASN A 1 334 ? 32.312 32.031 31.625 1 64.06 334 ASN A C 1
ATOM 2798 O O . ASN A 1 334 ? 33.281 32.469 32.25 1 64.06 334 ASN A O 1
ATOM 2802 N N . ARG A 1 335 ? 32.469 31.297 30.594 1 63.19 335 ARG A N 1
ATOM 2803 C CA . ARG A 1 335 ? 33.812 31.016 30.062 1 63.19 335 ARG A CA 1
ATOM 2804 C C . ARG A 1 335 ? 34.469 32.281 29.578 1 63.19 335 ARG A C 1
ATOM 2806 O O . ARG A 1 335 ? 35.688 32.469 29.797 1 63.19 335 ARG A O 1
ATOM 2813 N N . LEU A 1 336 ? 33.781 33.094 28.984 1 57.72 336 LEU A N 1
ATOM 2814 C CA . LEU A 1 336 ? 34.312 34.375 28.547 1 57.72 336 LEU A CA 1
ATOM 2815 C C . LEU A 1 336 ? 34.719 35.25 29.719 1 57.72 336 LEU A C 1
ATOM 2817 O O . LEU A 1 336 ? 35.719 35.906 29.688 1 57.72 336 LEU A O 1
ATOM 2821 N N . ALA A 1 337 ? 33.969 35.188 30.781 1 63.97 337 ALA A N 1
ATOM 2822 C CA . ALA A 1 337 ? 34.281 35.938 31.984 1 63.97 337 ALA A CA 1
ATOM 2823 C C . ALA A 1 337 ? 35.531 35.406 32.688 1 63.97 337 ALA A C 1
ATOM 2825 O O . ALA A 1 337 ? 36.312 36.188 33.219 1 63.97 337 ALA A O 1
ATOM 2826 N N . GLU A 1 338 ? 35.656 34.188 32.625 1 59.09 338 GLU A N 1
ATOM 2827 C CA . GLU A 1 338 ? 36.844 33.594 33.25 1 59.09 338 GLU A CA 1
ATOM 2828 C C . GLU A 1 338 ? 38.094 33.938 32.438 1 59.09 338 GLU A C 1
ATOM 2830 O O . GLU A 1 338 ? 39.219 34 33 1 59.09 338 GLU A O 1
ATOM 2835 N N . ASN A 1 339 ? 37.875 34.031 31.234 1 56.84 339 ASN A N 1
ATOM 2836 C CA . ASN A 1 339 ? 39 34.344 30.391 1 56.84 339 ASN A CA 1
ATOM 2837 C C . ASN A 1 339 ? 39.344 35.844 30.391 1 56.84 339 ASN A C 1
ATOM 2839 O O . ASN A 1 339 ? 40.25 36.281 29.719 1 56.84 339 ASN A O 1
ATOM 2843 N N . ILE A 1 340 ? 38.5 36.5 30.938 1 46.41 340 ILE A N 1
ATOM 2844 C CA . ILE A 1 340 ? 38.875 37.906 31.172 1 46.41 340 ILE A CA 1
ATOM 2845 C C . ILE A 1 340 ? 39.469 38.062 32.562 1 46.41 340 ILE A C 1
ATOM 2847 O O . ILE A 1 340 ? 38.938 37.531 33.531 1 46.41 340 ILE A O 1
ATOM 2851 N N . MET B 1 1 ? 28.328 -23.938 16.188 1 22.28 1 MET B N 1
ATOM 2852 C CA . MET B 1 1 ? 27.719 -22.75 15.602 1 22.28 1 MET B CA 1
ATOM 2853 C C . MET B 1 1 ? 27.688 -22.844 14.086 1 22.28 1 MET B C 1
ATOM 2855 O O . MET B 1 1 ? 28.719 -22.734 13.43 1 22.28 1 MET B O 1
ATOM 2859 N N . LEU B 1 2 ? 26.906 -23.719 13.5 1 22.56 2 LEU B N 1
ATOM 2860 C CA . LEU B 1 2 ? 26.938 -24.078 12.086 1 22.56 2 LEU B CA 1
ATOM 2861 C C . LEU B 1 2 ? 26.875 -22.844 11.203 1 22.56 2 LEU B C 1
ATOM 2863 O O . LEU B 1 2 ? 25.938 -22.047 11.305 1 22.56 2 LEU B O 1
ATOM 2867 N N . ARG B 1 3 ? 28.016 -22.188 11.062 1 34.75 3 ARG B N 1
ATOM 2868 C CA . ARG B 1 3 ? 28.203 -21.141 10.062 1 34.75 3 ARG B CA 1
ATOM 2869 C C . ARG B 1 3 ? 27.391 -21.406 8.805 1 34.75 3 ARG B C 1
ATOM 2871 O O . ARG B 1 3 ? 27.578 -22.438 8.156 1 34.75 3 ARG B O 1
ATOM 2878 N N . SER B 1 4 ? 26.062 -21.281 8.969 1 33.94 4 SER B N 1
ATOM 2879 C CA . SER B 1 4 ? 25.203 -21.328 7.789 1 33.94 4 SER B CA 1
ATOM 2880 C C . SER B 1 4 ? 25.953 -20.875 6.543 1 33.94 4 SER B C 1
ATOM 2882 O O . SER B 1 4 ? 26.547 -19.797 6.531 1 33.94 4 SER B O 1
ATOM 2884 N N . ILE B 1 5 ? 26.641 -21.594 5.945 1 38.19 5 ILE B N 1
ATOM 2885 C CA . ILE B 1 5 ? 27.25 -21.344 4.645 1 38.19 5 ILE B CA 1
ATOM 2886 C C . ILE B 1 5 ? 26.359 -20.406 3.83 1 38.19 5 ILE B C 1
ATOM 2888 O O . ILE B 1 5 ? 25.281 -20.797 3.383 1 38.19 5 ILE B O 1
ATOM 2892 N N . GLN B 1 6 ? 25.969 -19.297 4.246 1 44.34 6 GLN B N 1
ATOM 2893 C CA . GLN B 1 6 ? 25.344 -18.266 3.414 1 44.34 6 GLN B CA 1
ATOM 2894 C C . GLN B 1 6 ? 25.938 -18.281 2.004 1 44.34 6 GLN B C 1
ATOM 2896 O O . GLN B 1 6 ? 27.094 -17.906 1.806 1 44.34 6 GLN B O 1
ATOM 2901 N N . GLN B 1 7 ? 25.812 -19.406 1.226 1 52.66 7 GLN B N 1
ATOM 2902 C CA . GLN B 1 7 ? 26.234 -19.578 -0.163 1 52.66 7 GLN B CA 1
ATOM 2903 C C . GLN B 1 7 ? 26.156 -18.266 -0.927 1 52.66 7 GLN B C 1
ATOM 2905 O O . GLN B 1 7 ? 25.297 -17.422 -0.657 1 52.66 7 GLN B O 1
ATOM 2910 N N . LYS B 1 8 ? 27.141 -17.922 -1.551 1 71.88 8 LYS B N 1
ATOM 2911 C CA . LYS B 1 8 ? 27.297 -16.75 -2.422 1 71.88 8 LYS B CA 1
ATOM 2912 C C . LYS B 1 8 ? 26.094 -16.594 -3.348 1 71.88 8 LYS B C 1
ATOM 2914 O O . LYS B 1 8 ? 25.75 -17.516 -4.098 1 71.88 8 LYS B O 1
ATOM 2919 N N . LYS B 1 9 ? 25.234 -15.625 -3.055 1 87.5 9 LYS B N 1
ATOM 2920 C CA . LYS B 1 9 ? 24.047 -15.352 -3.875 1 87.5 9 LYS B CA 1
ATOM 2921 C C . LYS B 1 9 ? 24.453 -15.031 -5.316 1 87.5 9 LYS B C 1
ATOM 2923 O O . LYS B 1 9 ? 25.516 -14.461 -5.562 1 87.5 9 LYS B O 1
ATOM 2928 N N . LEU B 1 10 ? 23.719 -15.523 -6.168 1 92.25 10 LEU B N 1
ATOM 2929 C CA . LEU B 1 10 ? 24.016 -15.453 -7.594 1 92.25 10 LEU B CA 1
ATOM 2930 C C . LEU B 1 10 ? 23.891 -14.016 -8.109 1 92.25 10 LEU B C 1
ATOM 2932 O O . LEU B 1 10 ? 24.578 -13.633 -9.055 1 92.25 10 LEU B O 1
ATOM 2936 N N . ALA B 1 11 ? 23 -13.242 -7.598 1 96.31 11 ALA B N 1
ATOM 2937 C CA . ALA B 1 11 ? 22.719 -11.859 -7.984 1 96.31 11 ALA B CA 1
ATOM 2938 C C . ALA B 1 11 ? 22 -11.109 -6.867 1 96.31 11 ALA B C 1
ATOM 2940 O O . ALA B 1 11 ? 21.469 -11.727 -5.941 1 96.31 11 ALA B O 1
ATOM 2941 N N . PRO B 1 12 ? 21.984 -9.758 -6.91 1 97.94 12 PRO B N 1
ATOM 2942 C CA . PRO B 1 12 ? 21.281 -8.992 -5.875 1 97.94 12 PRO B CA 1
ATOM 2943 C C . PRO B 1 12 ? 19.781 -9.219 -5.895 1 97.94 12 PRO B C 1
ATOM 2945 O O . PRO B 1 12 ? 19.141 -9.297 -4.836 1 97.94 12 PRO B O 1
ATOM 2948 N N . GLU B 1 13 ? 19.234 -9.266 -7.098 1 98.69 13 GLU B N 1
ATOM 2949 C CA . GLU B 1 13 ? 17.797 -9.414 -7.301 1 98.69 13 GLU B CA 1
ATOM 2950 C C . GLU B 1 13 ? 17.5 -10.453 -8.383 1 98.69 13 GLU B C 1
ATOM 2952 O O . GLU B 1 13 ? 18.203 -10.539 -9.383 1 98.69 13 GLU B O 1
ATOM 2957 N N . GLY B 1 14 ? 16.469 -11.297 -8.148 1 98.81 14 GLY B N 1
ATOM 2958 C CA . GLY B 1 14 ? 16.094 -12.258 -9.172 1 98.81 14 GLY B CA 1
ATOM 2959 C C . GLY B 1 14 ? 14.719 -12.852 -8.961 1 98.81 14 GLY B C 1
ATOM 2960 O O . GLY B 1 14 ? 14.117 -12.664 -7.902 1 98.81 14 GLY B O 1
ATOM 2961 N N . TYR B 1 15 ? 14.234 -13.523 -9.961 1 98.94 15 TYR B N 1
ATOM 2962 C CA . TYR B 1 15 ? 12.922 -14.148 -9.969 1 98.94 15 TYR B CA 1
ATOM 2963 C C . TYR B 1 15 ? 13.039 -15.664 -9.828 1 98.94 15 TYR B C 1
ATOM 2965 O O . TYR B 1 15 ? 13.984 -16.266 -10.344 1 98.94 15 TYR B O 1
ATOM 2973 N N . VAL B 1 16 ? 12.062 -16.281 -9.156 1 98.94 16 VAL B N 1
ATOM 2974 C CA . VAL B 1 16 ? 12.062 -17.719 -8.992 1 98.94 16 VAL B CA 1
ATOM 2975 C C . VAL B 1 16 ? 10.695 -18.281 -9.352 1 98.94 16 VAL B C 1
ATOM 2977 O O . VAL B 1 16 ? 9.68 -17.906 -8.766 1 98.94 16 VAL B O 1
ATOM 2980 N N . TYR B 1 17 ? 10.648 -19.156 -10.32 1 98.81 17 TYR B N 1
ATOM 2981 C CA . TYR B 1 17 ? 9.461 -19.906 -10.703 1 98.81 17 TYR B CA 1
ATOM 2982 C C . TYR B 1 17 ? 9.578 -21.359 -10.281 1 98.81 17 TYR B C 1
ATOM 2984 O O . TYR B 1 17 ? 10.68 -21.875 -10.094 1 98.81 17 TYR B O 1
ATOM 2992 N N . THR B 1 18 ? 8.422 -21.969 -10.141 1 98.69 18 THR B N 1
ATOM 2993 C CA . THR B 1 18 ? 8.383 -23.391 -9.867 1 98.69 18 THR B CA 1
ATOM 2994 C C . THR B 1 18 ? 7.41 -24.094 -10.805 1 98.69 18 THR B C 1
ATOM 2996 O O . THR B 1 18 ? 6.355 -23.547 -11.133 1 98.69 18 THR B O 1
ATOM 2999 N N . THR B 1 19 ? 7.844 -25.281 -11.328 1 98.38 19 THR B N 1
ATOM 3000 C CA . THR B 1 19 ? 6.934 -26.078 -12.141 1 98.38 19 THR B CA 1
ATOM 3001 C C . THR B 1 19 ? 7.082 -27.562 -11.812 1 98.38 19 THR B C 1
ATOM 3003 O O . THR B 1 19 ? 8.195 -28.047 -11.555 1 98.38 19 THR B O 1
ATOM 3006 N N . TYR B 1 20 ? 6.039 -28.266 -11.734 1 97.5 20 TYR B N 1
ATOM 3007 C CA . TYR B 1 20 ? 5.949 -29.703 -11.539 1 97.5 20 TYR B CA 1
ATOM 3008 C C . TYR B 1 20 ? 4.641 -30.25 -12.102 1 97.5 20 TYR B C 1
ATOM 3010 O O . TYR B 1 20 ? 3.752 -29.484 -12.477 1 97.5 20 TYR B O 1
ATOM 3018 N N . GLY B 1 21 ? 4.555 -31.531 -12.227 1 95.44 21 GLY B N 1
ATOM 3019 C CA . GLY B 1 21 ? 3.338 -32.156 -12.734 1 95.44 21 GLY B CA 1
ATOM 3020 C C . GLY B 1 21 ? 3.232 -32.094 -14.25 1 95.44 21 GLY B C 1
ATOM 3021 O O . GLY B 1 21 ? 4.172 -32.5 -14.953 1 95.44 21 GLY B O 1
ATOM 3022 N N . HIS B 1 22 ? 2.068 -31.734 -14.766 1 95.31 22 HIS B N 1
ATOM 3023 C CA . HIS B 1 22 ? 1.811 -31.734 -16.203 1 95.31 22 HIS B CA 1
ATOM 3024 C C . HIS B 1 22 ? 2.725 -30.734 -16.922 1 95.31 22 HIS B C 1
ATOM 3026 O O . HIS B 1 22 ? 2.955 -29.625 -16.422 1 95.31 22 HIS B O 1
ATOM 3032 N N . PRO B 1 23 ? 3.254 -31.062 -18.094 1 96.25 23 PRO B N 1
ATOM 3033 C CA . PRO B 1 23 ? 4.207 -30.219 -18.828 1 96.25 23 PRO B CA 1
ATOM 3034 C C . PRO B 1 23 ? 3.641 -28.844 -19.172 1 96.25 23 PRO B C 1
ATOM 3036 O O . PRO B 1 23 ? 4.398 -27.922 -19.469 1 96.25 23 PRO B O 1
ATOM 3039 N N . ARG B 1 24 ? 2.34 -28.688 -19.172 1 96.19 24 ARG B N 1
ATOM 3040 C CA . ARG B 1 24 ? 1.743 -27.391 -19.5 1 96.19 24 ARG B CA 1
ATOM 3041 C C . ARG B 1 24 ? 2.225 -26.328 -18.516 1 96.19 24 ARG B C 1
ATOM 3043 O O . ARG B 1 24 ? 2.336 -25.156 -18.891 1 96.19 24 ARG B O 1
ATOM 3050 N N . TYR B 1 25 ? 2.533 -26.719 -17.328 1 97.06 25 TYR B N 1
ATOM 3051 C CA . TYR B 1 25 ? 2.961 -25.75 -16.328 1 97.06 25 TYR B CA 1
ATOM 3052 C C . TYR B 1 25 ? 4.344 -25.203 -16.656 1 97.06 25 TYR B C 1
ATOM 3054 O O . TYR B 1 25 ? 4.66 -24.047 -16.328 1 97.06 25 TYR B O 1
ATOM 3062 N N . LEU B 1 26 ? 5.141 -26.047 -17.281 1 98.5 26 LEU B N 1
ATOM 3063 C CA . LEU B 1 26 ? 6.414 -25.562 -17.797 1 98.5 26 LEU B CA 1
ATOM 3064 C C . LEU B 1 26 ? 6.199 -24.516 -18.891 1 98.5 26 LEU B C 1
ATOM 3066 O O . LEU B 1 26 ? 6.871 -23.484 -18.906 1 98.5 26 LEU B O 1
ATOM 3070 N N . LYS B 1 27 ? 5.219 -24.781 -19.781 1 98.12 27 LYS B N 1
ATOM 3071 C CA . LYS B 1 27 ? 4.887 -23.812 -20.828 1 98.12 27 LYS B CA 1
ATOM 3072 C C . LYS B 1 27 ? 4.391 -22.5 -20.234 1 98.12 27 LYS B C 1
ATOM 3074 O O . LYS B 1 27 ? 4.684 -21.422 -20.75 1 98.12 27 LYS B O 1
ATOM 3079 N N . HIS B 1 28 ? 3.662 -22.609 -19.125 1 98.38 28 HIS B N 1
ATOM 3080 C CA . HIS B 1 28 ? 3.174 -21.422 -18.438 1 98.38 28 HIS B CA 1
ATOM 3081 C C . HIS B 1 28 ? 4.328 -20.578 -17.922 1 98.38 28 HIS B C 1
ATOM 3083 O O . HIS B 1 28 ? 4.348 -19.359 -18.125 1 98.38 28 HIS B O 1
ATOM 3089 N N . ALA B 1 29 ? 5.266 -21.219 -17.266 1 98.75 29 ALA B N 1
ATOM 3090 C CA . ALA B 1 29 ? 6.414 -20.484 -16.719 1 98.75 29 ALA B CA 1
ATOM 3091 C C . ALA B 1 29 ? 7.215 -19.812 -17.844 1 98.75 29 ALA B C 1
ATOM 3093 O O . ALA B 1 29 ? 7.625 -18.656 -17.703 1 98.75 29 ALA B O 1
ATOM 3094 N N . VAL B 1 30 ? 7.414 -20.562 -18.922 1 98.62 30 VAL B N 1
ATOM 3095 C CA . VAL B 1 30 ? 8.148 -20.031 -20.062 1 98.62 30 VAL B CA 1
ATOM 3096 C C . VAL B 1 30 ? 7.434 -18.797 -20.609 1 98.62 30 VAL B C 1
ATOM 3098 O O . VAL B 1 30 ? 8.062 -17.766 -20.859 1 98.62 30 VAL B O 1
ATOM 3101 N N . ALA B 1 31 ? 6.133 -18.891 -20.781 1 98.56 31 ALA B N 1
ATOM 3102 C CA . ALA B 1 31 ? 5.348 -17.766 -21.281 1 98.56 31 ALA B CA 1
ATOM 3103 C C . ALA B 1 31 ? 5.465 -16.562 -20.344 1 98.56 31 ALA B C 1
ATOM 3105 O O . ALA B 1 31 ? 5.559 -15.422 -20.797 1 98.56 31 ALA B O 1
ATOM 3106 N N . SER B 1 32 ? 5.441 -16.828 -19.031 1 98.75 32 SER B N 1
ATOM 3107 C CA . SER B 1 32 ? 5.59 -15.758 -18.047 1 98.75 32 SER B CA 1
ATOM 3108 C C . SER B 1 32 ? 6.941 -15.07 -18.188 1 98.75 32 SER B C 1
ATOM 3110 O O . SER B 1 32 ? 7.02 -13.836 -18.188 1 98.75 32 SER B O 1
ATOM 3112 N N . VAL B 1 33 ? 7.992 -15.828 -18.344 1 98.75 33 VAL B N 1
ATOM 3113 C CA . VAL B 1 33 ? 9.336 -15.266 -18.438 1 98.75 33 VAL B CA 1
ATOM 3114 C C . VAL B 1 33 ? 9.461 -14.469 -19.734 1 98.75 33 VAL B C 1
ATOM 3116 O O . VAL B 1 33 ? 10.086 -13.406 -19.766 1 98.75 33 VAL B O 1
ATOM 3119 N N . VAL B 1 34 ? 8.859 -15.008 -20.828 1 98 34 VAL B N 1
ATOM 3120 C CA . VAL B 1 34 ? 8.883 -14.289 -22.109 1 98 34 VAL B CA 1
ATOM 3121 C C . VAL B 1 34 ? 8.219 -12.93 -21.938 1 98 34 VAL B C 1
ATOM 3123 O O . VAL B 1 34 ? 8.734 -11.914 -22.422 1 98 34 VAL B O 1
ATOM 3126 N N . SER B 1 35 ? 7.109 -12.844 -21.281 1 98.5 35 SER B N 1
ATOM 3127 C CA . SER B 1 35 ? 6.453 -11.562 -21.047 1 98.5 35 SER B CA 1
ATOM 3128 C C . SER B 1 35 ? 7.289 -10.68 -20.125 1 98.5 35 SER B C 1
ATOM 3130 O O . SER B 1 35 ? 7.34 -9.461 -20.312 1 98.5 35 SER B O 1
ATOM 3132 N N . LEU B 1 36 ? 7.984 -11.242 -19.141 1 98.69 36 LEU B N 1
ATOM 3133 C CA . LEU B 1 36 ? 8.852 -10.516 -18.234 1 98.69 36 LEU B CA 1
ATOM 3134 C C . LEU B 1 36 ? 9.992 -9.836 -18.984 1 98.69 36 LEU B C 1
ATOM 3136 O O . LEU B 1 36 ? 10.328 -8.68 -18.703 1 98.69 36 LEU B O 1
ATOM 3140 N N . ARG B 1 37 ? 10.539 -10.484 -19.922 1 98.38 37 ARG B N 1
ATOM 3141 C CA . ARG B 1 37 ? 11.727 -10.023 -20.625 1 98.38 37 ARG B CA 1
ATOM 3142 C C . ARG B 1 37 ? 11.398 -8.875 -21.578 1 98.38 37 ARG B C 1
ATOM 3144 O O . ARG B 1 37 ? 12.297 -8.211 -22.094 1 98.38 37 ARG B O 1
ATOM 3151 N N . ARG B 1 38 ? 10.117 -8.562 -21.781 1 97.56 38 ARG B N 1
ATOM 3152 C CA . ARG B 1 38 ? 9.734 -7.34 -22.484 1 97.56 38 ARG B CA 1
ATOM 3153 C C . ARG B 1 38 ? 10.156 -6.102 -21.719 1 97.56 38 ARG B C 1
ATOM 3155 O O . ARG B 1 38 ? 10.32 -5.023 -22.297 1 97.56 38 ARG B O 1
ATOM 3162 N N . TYR B 1 39 ? 10.352 -6.293 -20.453 1 98 39 TYR B N 1
ATOM 3163 C CA . TYR B 1 39 ? 10.578 -5.141 -19.594 1 98 39 TYR B CA 1
ATOM 3164 C C . TYR B 1 39 ? 11.898 -5.273 -18.828 1 98 39 TYR B C 1
ATOM 3166 O O . TYR B 1 39 ? 12.609 -4.285 -18.641 1 98 39 TYR B O 1
ATOM 3174 N N . ASP B 1 40 ? 12.203 -6.469 -18.375 1 98.31 40 ASP B N 1
ATOM 3175 C CA . ASP B 1 40 ? 13.359 -6.707 -17.516 1 98.31 40 ASP B CA 1
ATOM 3176 C C . ASP B 1 40 ? 14.305 -7.738 -18.141 1 98.31 40 ASP B C 1
ATOM 3178 O O . ASP B 1 40 ? 14.156 -8.938 -17.906 1 98.31 40 ASP B O 1
ATOM 3182 N N . GLU B 1 41 ? 15.352 -7.293 -18.719 1 96.5 41 GLU B N 1
ATOM 3183 C CA . GLU B 1 41 ? 16.297 -8.18 -19.391 1 96.5 41 GLU B CA 1
ATOM 3184 C C . GLU B 1 41 ? 17.5 -8.484 -18.5 1 96.5 41 GLU B C 1
ATOM 3186 O O . GLU B 1 41 ? 18.312 -9.344 -18.828 1 96.5 41 GLU B O 1
ATOM 3191 N N . GLU B 1 42 ? 17.531 -7.863 -17.375 1 96.62 42 GLU B N 1
ATOM 3192 C CA . GLU B 1 42 ? 18.766 -7.883 -16.594 1 96.62 42 GLU B CA 1
ATOM 3193 C C . GLU B 1 42 ? 18.656 -8.867 -15.422 1 96.62 42 GLU B C 1
ATOM 3195 O O . GLU B 1 42 ? 19.547 -9.688 -15.211 1 96.62 42 GLU B O 1
ATOM 3200 N N . ARG B 1 43 ? 17.594 -8.805 -14.648 1 98.56 43 ARG B N 1
ATOM 3201 C CA . ARG B 1 43 ? 17.5 -9.648 -13.461 1 98.56 43 ARG B CA 1
ATOM 3202 C C . ARG B 1 43 ? 17.359 -11.117 -13.852 1 98.56 43 ARG B C 1
ATOM 3204 O O . ARG B 1 43 ? 16.578 -11.461 -14.75 1 98.56 43 ARG B O 1
ATOM 3211 N N . PRO B 1 44 ? 18.125 -11.977 -13.195 1 98.75 44 PRO B N 1
ATOM 3212 C CA . PRO B 1 44 ? 18.078 -13.398 -13.547 1 98.75 44 PRO B CA 1
ATOM 3213 C C . PRO B 1 44 ? 16.781 -14.07 -13.117 1 98.75 44 PRO B C 1
ATOM 3215 O O . PRO B 1 44 ? 16.109 -13.594 -12.203 1 98.75 44 PRO B O 1
ATOM 3218 N N . VAL B 1 45 ? 16.5 -15.125 -13.828 1 98.88 45 VAL B N 1
ATOM 3219 C CA . VAL B 1 45 ? 15.312 -15.93 -13.555 1 98.88 45 VAL B CA 1
ATOM 3220 C C . VAL B 1 45 ? 15.727 -17.375 -13.266 1 98.88 45 VAL B C 1
ATOM 3222 O O . VAL B 1 45 ? 16.438 -17.984 -14.062 1 98.88 45 VAL B O 1
ATOM 3225 N N . ALA B 1 46 ? 15.305 -17.875 -12.141 1 98.88 46 ALA B N 1
ATOM 3226 C CA . ALA B 1 46 ? 15.531 -19.266 -11.766 1 98.88 46 ALA B CA 1
ATOM 3227 C C . ALA B 1 46 ? 14.266 -20.094 -11.945 1 98.88 46 ALA B C 1
ATOM 3229 O O . ALA B 1 46 ? 13.164 -19.625 -11.648 1 98.88 46 ALA B O 1
ATOM 3230 N N . LEU B 1 47 ? 14.492 -21.297 -12.391 1 98.88 47 LEU B N 1
ATOM 3231 C CA . LEU B 1 47 ? 13.422 -22.297 -12.461 1 98.88 47 LEU B CA 1
ATOM 3232 C C . LEU B 1 47 ? 13.719 -23.484 -11.547 1 98.88 47 LEU B C 1
ATOM 3234 O O . LEU B 1 47 ? 14.766 -24.125 -11.68 1 98.88 47 LEU B O 1
ATOM 3238 N N . VAL B 1 48 ? 12.891 -23.672 -10.602 1 98.81 48 VAL B N 1
ATOM 3239 C CA . VAL B 1 48 ? 12.891 -24.891 -9.797 1 98.81 48 VAL B CA 1
ATOM 3240 C C . VAL B 1 48 ? 11.859 -25.875 -10.344 1 98.81 48 VAL B C 1
ATOM 3242 O O . VAL B 1 48 ? 10.656 -25.578 -10.344 1 98.81 48 VAL B O 1
ATOM 3245 N N . CYS B 1 49 ? 12.344 -27.016 -10.82 1 98.62 49 CYS B N 1
ATOM 3246 C CA . CYS B 1 49 ? 11.398 -27.875 -11.523 1 98.62 49 CYS B CA 1
ATOM 3247 C C . CYS B 1 49 ? 11.727 -29.344 -11.32 1 98.62 49 CYS B C 1
ATOM 3249 O O . CYS B 1 49 ? 12.742 -29.672 -10.703 1 98.62 49 CYS B O 1
ATOM 3251 N N . GLU B 1 50 ? 10.828 -30.188 -11.695 1 98 50 GLU B N 1
ATOM 3252 C CA . GLU B 1 50 ? 11.07 -31.625 -11.734 1 98 50 GLU B CA 1
ATOM 3253 C C . GLU B 1 50 ? 12.023 -32 -12.867 1 98 50 GLU B C 1
ATOM 3255 O O . GLU B 1 50 ? 12.133 -31.266 -13.852 1 98 50 GLU B O 1
ATOM 3260 N N . GLU B 1 51 ? 12.578 -33.156 -12.727 1 97.56 51 GLU B N 1
ATOM 3261 C CA . GLU B 1 51 ? 13.531 -33.656 -13.719 1 97.56 51 GLU B CA 1
ATOM 3262 C C . GLU B 1 51 ? 12.891 -33.75 -15.102 1 97.56 51 GLU B C 1
ATOM 3264 O O . GLU B 1 51 ? 13.523 -33.406 -16.109 1 97.56 51 GLU B O 1
ATOM 3269 N N . LYS B 1 52 ? 11.695 -34.219 -15.141 1 97.62 52 LYS B N 1
ATOM 3270 C CA . LYS B 1 52 ? 11.023 -34.375 -16.422 1 97.62 52 LYS B CA 1
ATOM 3271 C C . LYS B 1 52 ? 10.867 -33.031 -17.141 1 97.62 52 LYS B C 1
ATOM 3273 O O . LYS B 1 52 ? 10.938 -32.969 -18.375 1 97.62 52 LYS B O 1
ATOM 3278 N N . HIS B 1 53 ? 10.664 -31.969 -16.438 1 98.44 53 HIS B N 1
ATOM 3279 C CA . HIS B 1 53 ? 10.539 -30.641 -17.047 1 98.44 53 HIS B CA 1
ATOM 3280 C C . HIS B 1 53 ? 11.883 -30.156 -17.562 1 98.44 53 HIS B C 1
ATOM 3282 O O . HIS B 1 53 ? 11.953 -29.516 -18.625 1 98.44 53 HIS B O 1
ATOM 3288 N N . LYS B 1 54 ? 12.938 -30.391 -16.844 1 98.25 54 LYS B N 1
ATOM 3289 C CA . LYS B 1 54 ? 14.273 -30.062 -17.328 1 98.25 54 LYS B CA 1
ATOM 3290 C C . LYS B 1 54 ? 14.586 -30.797 -18.625 1 98.25 54 LYS B C 1
ATOM 3292 O O . LYS B 1 54 ? 15.172 -30.234 -19.547 1 98.25 54 LYS B O 1
ATOM 3297 N N . LYS B 1 55 ? 14.242 -32.062 -18.656 1 98.06 55 LYS B N 1
ATOM 3298 C CA . LYS B 1 55 ? 14.477 -32.875 -19.844 1 98.06 55 LYS B CA 1
ATOM 3299 C C . LYS B 1 55 ? 13.766 -32.281 -21.062 1 98.06 55 LYS B C 1
ATOM 3301 O O . LYS B 1 55 ? 14.305 -32.281 -22.172 1 98.06 55 LYS B O 1
ATOM 3306 N N . ILE B 1 56 ? 12.562 -31.828 -20.828 1 97.81 56 ILE B N 1
ATOM 3307 C CA . ILE B 1 56 ? 11.797 -31.219 -21.906 1 97.81 56 ILE B CA 1
ATOM 3308 C C . ILE B 1 56 ? 12.516 -29.969 -22.406 1 97.81 56 ILE B C 1
ATOM 3310 O O . ILE B 1 56 ? 12.633 -29.75 -23.609 1 97.81 56 ILE B O 1
ATOM 3314 N N . LEU B 1 57 ? 13.031 -29.156 -21.516 1 97.5 57 LEU B N 1
ATOM 3315 C CA . LEU B 1 57 ? 13.789 -27.969 -21.906 1 97.5 57 LEU B CA 1
ATOM 3316 C C . LEU B 1 57 ? 15.023 -28.344 -22.719 1 97.5 57 LEU B C 1
ATOM 3318 O O . LEU B 1 57 ? 15.344 -27.688 -23.719 1 97.5 57 LEU B O 1
ATOM 3322 N N . ASP B 1 58 ? 15.695 -29.422 -22.312 1 96.31 58 ASP B N 1
ATOM 3323 C CA . ASP B 1 58 ? 16.875 -29.922 -23.016 1 96.31 58 ASP B CA 1
ATOM 3324 C C . ASP B 1 58 ? 16.5 -30.375 -24.438 1 96.31 58 ASP B C 1
ATOM 3326 O O . ASP B 1 58 ? 17.219 -30.078 -25.391 1 96.31 58 ASP B O 1
ATOM 3330 N N . GLU B 1 59 ? 15.469 -31.078 -24.469 1 95.62 59 GLU B N 1
ATOM 3331 C CA . GLU B 1 59 ? 15.023 -31.656 -25.734 1 95.62 59 GLU B CA 1
ATOM 3332 C C . GLU B 1 59 ? 14.758 -30.547 -26.766 1 95.62 59 GLU B C 1
ATOM 3334 O O . GLU B 1 59 ? 15.07 -30.719 -27.953 1 95.62 59 GLU B O 1
ATOM 3339 N N . PHE B 1 60 ? 14.234 -29.453 -26.328 1 94.75 60 PHE B N 1
ATOM 3340 C CA . PHE B 1 60 ? 13.844 -28.406 -27.25 1 94.75 60 PHE B CA 1
ATOM 3341 C C . PHE B 1 60 ? 14.859 -27.266 -27.234 1 94.75 60 PHE B C 1
ATOM 3343 O O . PHE B 1 60 ? 14.625 -26.203 -27.828 1 94.75 60 PHE B O 1
ATOM 3350 N N . ASN B 1 61 ? 15.992 -27.406 -26.516 1 94.38 61 ASN B N 1
ATOM 3351 C CA . ASN B 1 61 ? 17.062 -26.406 -26.406 1 94.38 61 ASN B CA 1
ATOM 3352 C C . ASN B 1 61 ? 16.516 -25.062 -25.922 1 94.38 61 ASN B C 1
ATOM 3354 O O . ASN B 1 61 ? 16.781 -24.031 -26.531 1 94.38 61 ASN B O 1
ATOM 3358 N N . LEU B 1 62 ? 15.711 -25.109 -24.859 1 96.69 62 LEU B N 1
ATOM 3359 C CA . LEU B 1 62 ? 15.086 -23.906 -24.328 1 96.69 62 LEU B CA 1
ATOM 3360 C C . LEU B 1 62 ? 15.617 -23.578 -22.938 1 96.69 62 LEU B C 1
ATOM 3362 O O . LEU B 1 62 ? 15.023 -22.797 -22.203 1 96.69 62 LEU B O 1
ATOM 3366 N N . ASN B 1 63 ? 16.75 -24.109 -22.578 1 96.19 63 ASN B N 1
ATOM 3367 C CA . ASN B 1 63 ? 17.328 -23.922 -21.266 1 96.19 63 ASN B CA 1
ATOM 3368 C C . ASN B 1 63 ? 17.719 -22.469 -21.016 1 96.19 63 ASN B C 1
ATOM 3370 O O . ASN B 1 63 ? 17.688 -21.984 -19.891 1 96.19 63 ASN B O 1
ATOM 3374 N N . SER B 1 64 ? 18.078 -21.781 -22.078 1 95.5 64 SER B N 1
ATOM 3375 C CA . SER B 1 64 ? 18.625 -20.438 -21.969 1 95.5 64 SER B CA 1
ATOM 3376 C C . SER B 1 64 ? 17.562 -19.438 -21.547 1 95.5 64 SER B C 1
ATOM 3378 O O . SER B 1 64 ? 17.875 -18.281 -21.219 1 95.5 64 SER B O 1
ATOM 3380 N N . ILE B 1 65 ? 16.312 -19.844 -21.531 1 97 65 ILE B N 1
ATOM 3381 C CA . ILE B 1 65 ? 15.219 -19 -21.078 1 97 65 ILE B CA 1
ATOM 3382 C C . ILE B 1 65 ? 15.398 -18.672 -19.594 1 97 65 ILE B C 1
ATOM 3384 O O . ILE B 1 65 ? 15 -17.609 -19.125 1 97 65 ILE B O 1
ATOM 3388 N N . PHE B 1 66 ? 16 -19.578 -18.938 1 98.38 66 PHE B N 1
ATOM 3389 C CA . PHE B 1 66 ? 16.266 -19.438 -17.5 1 98.38 66 PHE B CA 1
ATOM 3390 C C . PHE B 1 66 ? 17.766 -19.312 -17.25 1 98.38 66 PHE B C 1
ATOM 3392 O O . PHE B 1 66 ? 18.578 -19.969 -17.906 1 98.38 66 PHE B O 1
ATOM 3399 N N . ASP B 1 67 ? 18.094 -18.531 -16.266 1 98 67 ASP B N 1
ATOM 3400 C CA . ASP B 1 67 ? 19.5 -18.344 -15.914 1 98 67 ASP B CA 1
ATOM 3401 C C . ASP B 1 67 ? 19.984 -19.438 -14.969 1 98 67 ASP B C 1
ATOM 3403 O O . ASP B 1 67 ? 21.188 -19.734 -14.914 1 98 67 ASP B O 1
ATOM 3407 N N . VAL B 1 68 ? 19.047 -19.938 -14.164 1 97.38 68 VAL B N 1
ATOM 3408 C CA . VAL B 1 68 ? 19.297 -21.016 -13.211 1 97.38 68 VAL B CA 1
ATOM 3409 C C . VAL B 1 68 ? 18.188 -22.062 -13.32 1 97.38 68 VAL B C 1
ATOM 3411 O O . VAL B 1 68 ? 17.016 -21.734 -13.344 1 97.38 68 VAL B O 1
ATOM 3414 N N . ILE B 1 69 ? 18.578 -23.297 -13.5 1 98.5 69 ILE B N 1
ATOM 3415 C CA . ILE B 1 69 ? 17.625 -24.391 -13.461 1 98.5 69 ILE B CA 1
ATOM 3416 C C . ILE B 1 69 ? 18 -25.375 -12.344 1 98.5 69 ILE B C 1
ATOM 3418 O O . ILE B 1 69 ? 19.109 -25.906 -12.344 1 98.5 69 ILE B O 1
ATOM 3422 N N . HIS B 1 70 ? 17.125 -25.562 -11.422 1 98.44 70 HIS B N 1
ATOM 3423 C CA . HIS B 1 70 ? 17.328 -26.438 -10.281 1 98.44 70 HIS B CA 1
ATOM 3424 C C . HIS B 1 70 ? 16.297 -27.547 -10.25 1 98.44 70 HIS B C 1
ATOM 3426 O O . HIS B 1 70 ? 15.086 -27.281 -10.242 1 98.44 70 HIS B O 1
ATOM 3432 N N . VAL B 1 71 ? 16.734 -28.766 -10.188 1 98.38 71 VAL B N 1
ATOM 3433 C CA . VAL B 1 71 ? 15.828 -29.891 -10.102 1 98.38 71 VAL B CA 1
ATOM 3434 C C . VAL B 1 71 ? 15.445 -30.141 -8.641 1 98.38 71 VAL B C 1
ATOM 3436 O O . VAL B 1 71 ? 16.312 -30.359 -7.793 1 98.38 71 VAL B O 1
ATOM 3439 N N . MET B 1 72 ? 14.18 -30.062 -8.383 1 97.56 72 MET B N 1
ATOM 3440 C CA . MET B 1 72 ? 13.711 -30.203 -7.012 1 97.56 72 MET B CA 1
ATOM 3441 C C . MET B 1 72 ? 13.531 -31.688 -6.656 1 97.56 72 MET B C 1
ATOM 3443 O O . MET B 1 72 ? 13.367 -32.531 -7.543 1 97.56 72 MET B O 1
ATOM 3447 N N . SER B 1 73 ? 13.539 -31.969 -5.34 1 96.19 73 SER B N 1
ATOM 3448 C CA . SER B 1 73 ? 13.211 -33.312 -4.859 1 96.19 73 SER B CA 1
ATOM 3449 C C . SER B 1 73 ? 11.719 -33.594 -4.992 1 96.19 73 SER B C 1
ATOM 3451 O O . SER B 1 73 ? 10.898 -32.688 -4.93 1 96.19 73 SER B O 1
ATOM 3453 N N . PRO B 1 74 ? 11.383 -34.844 -5.148 1 95.62 74 PRO B N 1
ATOM 3454 C CA . PRO B 1 74 ? 9.977 -35.219 -5.324 1 95.62 74 PRO B CA 1
ATOM 3455 C C . PRO B 1 74 ? 9.086 -34.719 -4.176 1 95.62 74 PRO B C 1
ATOM 3457 O O . PRO B 1 74 ? 7.926 -34.375 -4.395 1 95.62 74 PRO B O 1
ATOM 3460 N N . ASP B 1 75 ? 9.586 -34.688 -3.029 1 95 75 ASP B N 1
ATOM 3461 C CA . ASP B 1 75 ? 8.805 -34.281 -1.868 1 95 75 ASP B CA 1
ATOM 3462 C C . ASP B 1 75 ? 8.492 -32.781 -1.904 1 95 75 ASP B C 1
ATOM 3464 O O . ASP B 1 75 ? 7.609 -32.312 -1.188 1 95 75 ASP B O 1
ATOM 3468 N N . ARG B 1 76 ? 9.164 -32.062 -2.77 1 96.62 76 ARG B N 1
ATOM 3469 C CA . ARG B 1 76 ? 8.953 -30.625 -2.91 1 96.62 76 ARG B CA 1
ATOM 3470 C C . ARG B 1 76 ? 7.988 -30.312 -4.051 1 96.62 76 ARG B C 1
ATOM 3472 O O . ARG B 1 76 ? 7.551 -29.172 -4.219 1 96.62 76 ARG B O 1
ATOM 3479 N N . ALA B 1 77 ? 7.609 -31.344 -4.777 1 96.19 77 ALA B N 1
ATOM 3480 C CA . ALA B 1 77 ? 6.812 -31.172 -5.988 1 96.19 77 ALA B CA 1
ATOM 3481 C C . ALA B 1 77 ? 5.324 -31.109 -5.66 1 96.19 77 ALA B C 1
ATOM 3483 O O . ALA B 1 77 ? 4.562 -31.984 -6.074 1 96.19 77 ALA B O 1
ATOM 3484 N N . SER B 1 78 ? 4.879 -30.234 -4.957 1 95.44 78 SER B N 1
ATOM 3485 C CA . SER B 1 78 ? 3.51 -29.859 -4.598 1 95.44 78 SER B CA 1
ATOM 3486 C C . SER B 1 78 ? 3.424 -28.406 -4.156 1 95.44 78 SER B C 1
ATOM 3488 O O . SER B 1 78 ? 4.449 -27.75 -3.955 1 95.44 78 SER B O 1
ATOM 3490 N N . ILE B 1 79 ? 2.244 -27.891 -4.043 1 95.12 79 ILE B N 1
ATOM 3491 C CA . ILE B 1 79 ? 2.064 -26.516 -3.627 1 95.12 79 ILE B CA 1
ATOM 3492 C C . ILE B 1 79 ? 2.738 -26.281 -2.275 1 95.12 79 ILE B C 1
ATOM 3494 O O . ILE B 1 79 ? 3.613 -25.422 -2.146 1 95.12 79 ILE B O 1
ATOM 3498 N N . VAL B 1 80 ? 2.404 -27.078 -1.266 1 96.12 80 VAL B N 1
ATOM 3499 C CA . VAL B 1 80 ? 2.945 -26.891 0.075 1 96.12 80 VAL B CA 1
ATOM 3500 C C . VAL B 1 80 ? 4.383 -27.406 0.134 1 96.12 80 VAL B C 1
ATOM 3502 O O . VAL B 1 80 ? 5.191 -26.906 0.918 1 96.12 80 VAL B O 1
ATOM 3505 N N . GLY B 1 81 ? 4.727 -28.422 -0.706 1 97 81 GLY B N 1
ATOM 3506 C CA . GLY B 1 81 ? 6.098 -28.891 -0.782 1 97 81 GLY B CA 1
ATOM 3507 C C . GLY B 1 81 ? 7.086 -27.812 -1.163 1 97 81 GLY B C 1
ATOM 3508 O O . GLY B 1 81 ? 8.195 -27.766 -0.625 1 97 81 GLY B O 1
ATOM 3509 N N . PHE B 1 82 ? 6.668 -26.984 -2.062 1 97.81 82 PHE B N 1
ATOM 3510 C CA . PHE B 1 82 ? 7.539 -25.906 -2.51 1 97.81 82 PHE B CA 1
ATOM 3511 C C . PHE B 1 82 ? 7.348 -24.672 -1.644 1 97.81 82 PHE B C 1
ATOM 3513 O O . PHE B 1 82 ? 8.305 -24.172 -1.048 1 97.81 82 PHE B O 1
ATOM 3520 N N . LYS B 1 83 ? 6.098 -24.203 -1.474 1 98.12 83 LYS B N 1
ATOM 3521 C CA . LYS B 1 83 ? 5.805 -22.906 -0.864 1 98.12 83 LYS B CA 1
ATOM 3522 C C . LYS B 1 83 ? 6.172 -22.906 0.618 1 98.12 83 LYS B C 1
ATOM 3524 O O . LYS B 1 83 ? 6.551 -21.859 1.164 1 98.12 83 LYS B O 1
ATOM 3529 N N . HIS B 1 84 ? 6.082 -24.016 1.329 1 98.5 84 HIS B N 1
ATOM 3530 C CA . HIS B 1 84 ? 6.469 -24.094 2.732 1 98.5 84 HIS B CA 1
ATOM 3531 C C . HIS B 1 84 ? 7.977 -24.281 2.879 1 98.5 84 HIS B C 1
ATOM 3533 O O . HIS B 1 84 ? 8.477 -24.453 3.99 1 98.5 84 HIS B O 1
ATOM 3539 N N . ASN B 1 85 ? 8.742 -24.297 1.734 1 98.62 85 ASN B N 1
ATOM 3540 C CA . ASN B 1 85 ? 10.18 -24.531 1.777 1 98.62 85 ASN B CA 1
ATOM 3541 C C . ASN B 1 85 ? 10.93 -23.562 0.865 1 98.62 85 ASN B C 1
ATOM 3543 O O . ASN B 1 85 ? 12.016 -23.875 0.372 1 98.62 85 ASN B O 1
ATOM 3547 N N . ILE B 1 86 ? 10.359 -22.422 0.604 1 98.62 86 ILE B N 1
ATOM 3548 C CA . ILE B 1 86 ? 10.945 -21.5 -0.37 1 98.62 86 ILE B CA 1
ATOM 3549 C C . ILE B 1 86 ? 12.297 -21.016 0.133 1 98.62 86 ILE B C 1
ATOM 3551 O O . ILE B 1 86 ? 13.117 -20.531 -0.65 1 98.62 86 ILE B O 1
ATOM 3555 N N . HIS B 1 87 ? 12.57 -21.062 1.517 1 98.44 87 HIS B N 1
ATOM 3556 C CA . HIS B 1 87 ? 13.867 -20.656 2.055 1 98.44 87 HIS B CA 1
ATOM 3557 C C . HIS B 1 87 ? 14.992 -21.469 1.431 1 98.44 87 HIS B C 1
ATOM 3559 O O . HIS B 1 87 ? 16.141 -21 1.385 1 98.44 87 HIS B O 1
ATOM 3565 N N . GLU B 1 88 ? 14.727 -22.641 0.867 1 98 88 GLU B N 1
ATOM 3566 C CA . GLU B 1 88 ? 15.727 -23.5 0.244 1 98 88 GLU B CA 1
ATOM 3567 C C . GLU B 1 88 ? 16.078 -23.031 -1.16 1 98 88 GLU B C 1
ATOM 3569 O O . GLU B 1 88 ? 17.078 -23.453 -1.738 1 98 88 GLU B O 1
ATOM 3574 N N . TYR B 1 89 ? 15.297 -22.094 -1.653 1 98.44 89 TYR B N 1
ATOM 3575 C CA . TYR B 1 89 ? 15.43 -21.734 -3.061 1 98.44 89 TYR B CA 1
ATOM 3576 C C . TYR B 1 89 ? 15.664 -20.234 -3.219 1 98.44 89 TYR B C 1
ATOM 3578 O O . TYR B 1 89 ? 15.211 -19.625 -4.191 1 98.44 89 TYR B O 1
ATOM 3586 N N . MET B 1 90 ? 16.141 -19.625 -2.221 1 98.5 90 MET B N 1
ATOM 3587 C CA . MET B 1 90 ? 16.531 -18.219 -2.299 1 98.5 90 MET B CA 1
ATOM 3588 C C . MET B 1 90 ? 17.875 -18.078 -3.008 1 98.5 90 MET B C 1
ATOM 3590 O O . MET B 1 90 ? 18.891 -17.797 -2.371 1 98.5 90 MET B O 1
ATOM 3594 N N . PHE B 1 91 ? 17.922 -18.141 -4.277 1 98.25 91 PHE B N 1
ATOM 3595 C CA . PHE B 1 91 ? 19.125 -18.141 -5.109 1 98.25 91 PHE B CA 1
ATOM 3596 C C . PHE B 1 91 ? 19.766 -16.766 -5.145 1 98.25 91 PHE B C 1
ATOM 3598 O O . PHE B 1 91 ? 20.953 -16.641 -5.461 1 98.25 91 PHE B O 1
ATOM 3605 N N . PHE B 1 92 ? 18.984 -15.766 -4.812 1 98.56 92 PHE B N 1
ATOM 3606 C CA . PHE B 1 92 ? 19.422 -14.375 -4.898 1 98.56 92 PHE B CA 1
ATOM 3607 C C . PHE B 1 92 ? 19.344 -13.695 -3.537 1 98.56 92 PHE B C 1
ATOM 3609 O O . PHE B 1 92 ? 18.797 -14.266 -2.588 1 98.56 92 PHE B O 1
ATOM 3616 N N . GLU B 1 93 ? 19.984 -12.5 -3.398 1 98.31 93 GLU B N 1
ATOM 3617 C CA . GLU B 1 93 ? 19.859 -11.742 -2.154 1 98.31 93 GLU B CA 1
ATOM 3618 C C . GLU B 1 93 ? 18.406 -11.344 -1.895 1 98.31 93 GLU B C 1
ATOM 3620 O O . GLU B 1 93 ? 17.922 -11.453 -0.768 1 98.31 93 GLU B O 1
ATOM 3625 N N . LYS B 1 94 ? 17.781 -10.844 -2.898 1 98.81 94 LYS B N 1
ATOM 3626 C CA . LYS B 1 94 ? 16.359 -10.531 -2.906 1 98.81 94 LYS B CA 1
ATOM 3627 C C . LYS B 1 94 ? 15.617 -11.367 -3.951 1 98.81 94 LYS B C 1
ATOM 3629 O O . LYS B 1 94 ? 16.047 -11.438 -5.105 1 98.81 94 LYS B O 1
ATOM 3634 N N . ASN B 1 95 ? 14.531 -12.062 -3.541 1 98.88 95 ASN B N 1
ATOM 3635 C CA . ASN B 1 95 ? 13.844 -13.008 -4.406 1 98.88 95 ASN B CA 1
ATOM 3636 C C . ASN B 1 95 ? 12.359 -12.664 -4.547 1 98.88 95 ASN B C 1
ATOM 3638 O O . ASN B 1 95 ? 11.688 -12.375 -3.557 1 98.88 95 ASN B O 1
ATOM 3642 N N . ILE B 1 96 ? 11.891 -12.633 -5.719 1 98.94 96 ILE B N 1
ATOM 3643 C CA . ILE B 1 96 ? 10.453 -12.672 -5.961 1 98.94 96 ILE B CA 1
ATOM 3644 C C . ILE B 1 96 ? 10.047 -14.055 -6.477 1 98.94 96 ILE B C 1
ATOM 3646 O O . ILE B 1 96 ? 10.492 -14.477 -7.547 1 98.94 96 ILE B O 1
ATOM 3650 N N . PHE B 1 97 ? 9.312 -14.758 -5.672 1 98.94 97 PHE B N 1
ATOM 3651 C CA . PHE B 1 97 ? 8.727 -16.031 -6.074 1 98.94 97 PHE B CA 1
ATOM 3652 C C . PHE B 1 97 ? 7.395 -15.812 -6.785 1 98.94 97 PHE B C 1
ATOM 3654 O O . PHE B 1 97 ? 6.559 -15.031 -6.32 1 98.94 97 PHE B O 1
ATOM 3661 N N . LEU B 1 98 ? 7.215 -16.547 -7.93 1 98.62 98 LEU B N 1
ATOM 3662 C CA . LEU B 1 98 ? 6.031 -16.312 -8.75 1 98.62 98 LEU B CA 1
ATOM 3663 C C . LEU B 1 98 ? 5.352 -17.625 -9.117 1 98.62 98 LEU B C 1
ATOM 3665 O O . LEU B 1 98 ? 6.023 -18.625 -9.367 1 98.62 98 LEU B O 1
ATOM 3669 N N . ASP B 1 99 ? 4.043 -17.547 -9.172 1 97.69 99 ASP B N 1
ATOM 3670 C CA . ASP B 1 99 ? 3.316 -18.609 -9.852 1 97.69 99 ASP B CA 1
ATOM 3671 C C . ASP B 1 99 ? 3.613 -18.609 -11.352 1 97.69 99 ASP B C 1
ATOM 3673 O O . ASP B 1 99 ? 4.016 -17.578 -11.906 1 97.69 99 ASP B O 1
ATOM 3677 N N . SER B 1 100 ? 3.398 -19.719 -11.953 1 97.44 100 SER B N 1
ATOM 3678 C CA . SER B 1 100 ? 3.721 -19.844 -13.367 1 97.44 100 SER B CA 1
ATOM 3679 C C . SER B 1 100 ? 2.645 -19.203 -14.242 1 97.44 100 SER B C 1
ATOM 3681 O O . SER B 1 100 ? 2.9 -18.844 -15.391 1 97.44 100 SER B O 1
ATOM 3683 N N . ASP B 1 101 ? 1.415 -19.094 -13.734 1 97.56 101 ASP B N 1
ATOM 3684 C CA . ASP B 1 101 ? 0.313 -18.578 -14.547 1 97.56 101 ASP B CA 1
ATOM 3685 C C . ASP B 1 101 ? 0.148 -17.078 -14.375 1 97.56 101 ASP B C 1
ATOM 3687 O O . ASP B 1 101 ? -0.957 -16.594 -14.125 1 97.56 101 ASP B O 1
ATOM 3691 N N . ILE B 1 102 ? 1.207 -16.359 -14.547 1 98.06 102 ILE B N 1
ATOM 3692 C CA . ILE B 1 102 ? 1.295 -14.914 -14.43 1 98.06 102 ILE B CA 1
ATOM 3693 C C . ILE B 1 102 ? 1.828 -14.32 -15.734 1 98.06 102 ILE B C 1
ATOM 3695 O O . ILE B 1 102 ? 2.734 -14.891 -16.359 1 98.06 102 ILE B O 1
ATOM 3699 N N . ILE B 1 103 ? 1.271 -13.234 -16.219 1 98.62 103 ILE B N 1
ATOM 3700 C CA . ILE B 1 103 ? 1.783 -12.477 -17.344 1 98.62 103 ILE B CA 1
ATOM 3701 C C . ILE B 1 103 ? 2.219 -11.086 -16.875 1 98.62 103 ILE B C 1
ATOM 3703 O O . ILE B 1 103 ? 1.445 -10.367 -16.25 1 98.62 103 ILE B O 1
ATOM 3707 N N . TRP B 1 104 ? 3.449 -10.711 -17.188 1 98.69 104 TRP B N 1
ATOM 3708 C CA . TRP B 1 104 ? 3.941 -9.383 -16.859 1 98.69 104 TRP B CA 1
ATOM 3709 C C . TRP B 1 104 ? 3.416 -8.344 -17.844 1 98.69 104 TRP B C 1
ATOM 3711 O O . TRP B 1 104 ? 3.451 -8.555 -19.062 1 98.69 104 TRP B O 1
ATOM 3721 N N . CYS B 1 105 ? 2.945 -7.191 -17.328 1 98.38 105 CYS B N 1
ATOM 3722 C CA . CYS B 1 105 ? 2.285 -6.195 -18.172 1 98.38 105 CYS B CA 1
ATOM 3723 C C . CYS B 1 105 ? 2.955 -4.836 -18.016 1 98.38 105 CYS B C 1
ATOM 3725 O O . CYS B 1 105 ? 2.559 -3.873 -18.688 1 98.38 105 CYS B O 1
ATOM 3727 N N . LYS B 1 106 ? 3.861 -4.754 -17.156 1 96.44 106 LYS B N 1
ATOM 3728 C CA . LYS B 1 106 ? 4.465 -3.475 -16.797 1 96.44 106 LYS B CA 1
ATOM 3729 C C . LYS B 1 106 ? 5.891 -3.664 -16.281 1 96.44 106 LYS B C 1
ATOM 3731 O O . LYS B 1 106 ? 6.246 -4.742 -15.805 1 96.44 106 LYS B O 1
ATOM 3736 N N . ASP B 1 107 ? 6.793 -2.66 -16.5 1 97.94 107 ASP B N 1
ATOM 3737 C CA . ASP B 1 107 ? 8.148 -2.684 -15.961 1 97.94 107 ASP B CA 1
ATOM 3738 C C . ASP B 1 107 ? 8.133 -2.938 -14.453 1 97.94 107 ASP B C 1
ATOM 3740 O O . ASP B 1 107 ? 7.523 -2.176 -13.703 1 97.94 107 ASP B O 1
ATOM 3744 N N . PRO B 1 108 ? 8.859 -3.969 -13.992 1 98.25 108 PRO B N 1
ATOM 3745 C CA . PRO B 1 108 ? 8.781 -4.367 -12.586 1 98.25 108 PRO B CA 1
ATOM 3746 C C . PRO B 1 108 ? 9.68 -3.529 -11.68 1 98.25 108 PRO B C 1
ATOM 3748 O O . PRO B 1 108 ? 9.695 -3.732 -10.461 1 98.25 108 PRO B O 1
ATOM 3751 N N . ASP B 1 109 ? 10.438 -2.557 -12.117 1 98.19 109 ASP B N 1
ATOM 3752 C CA . ASP B 1 109 ? 11.43 -1.834 -11.336 1 98.19 109 ASP B CA 1
ATOM 3753 C C . ASP B 1 109 ? 10.797 -1.191 -10.102 1 98.19 109 ASP B C 1
ATOM 3755 O O . ASP B 1 109 ? 11.312 -1.32 -8.992 1 98.19 109 ASP B O 1
ATOM 3759 N N . ASN B 1 110 ? 9.719 -0.529 -10.336 1 97.88 110 ASN B N 1
ATOM 3760 C CA . ASN B 1 110 ? 9.062 0.142 -9.219 1 97.88 110 ASN B CA 1
ATOM 3761 C C . ASN B 1 110 ? 8.484 -0.861 -8.227 1 97.88 110 ASN B C 1
ATOM 3763 O O . ASN B 1 110 ? 8.414 -0.585 -7.027 1 97.88 110 ASN B O 1
ATOM 3767 N N . LEU B 1 111 ? 8.086 -1.998 -8.703 1 98.44 111 LEU B N 1
ATOM 3768 C CA . LEU B 1 111 ? 7.621 -3.047 -7.805 1 98.44 111 LEU B CA 1
ATOM 3769 C C . LEU B 1 111 ? 8.766 -3.543 -6.922 1 98.44 111 LEU B C 1
ATOM 3771 O O . LEU B 1 111 ? 8.586 -3.717 -5.711 1 98.44 111 LEU B O 1
ATOM 3775 N N . TRP B 1 112 ? 9.945 -3.754 -7.5 1 98.62 112 TRP B N 1
ATOM 3776 C CA . TRP B 1 112 ? 11.125 -4.16 -6.746 1 98.62 112 TRP B CA 1
ATOM 3777 C C . TRP B 1 112 ? 11.453 -3.143 -5.66 1 98.62 112 TRP B C 1
ATOM 3779 O O . TRP B 1 112 ? 11.719 -3.514 -4.516 1 98.62 112 TRP B O 1
ATOM 3789 N N . LYS B 1 113 ? 11.359 -1.896 -6.012 1 97.75 113 LYS B N 1
ATOM 3790 C CA . LYS B 1 113 ? 11.609 -0.84 -5.035 1 97.75 113 LYS B CA 1
ATOM 3791 C C . LYS B 1 113 ? 10.586 -0.878 -3.906 1 97.75 113 LYS B C 1
ATOM 3793 O O . LYS B 1 113 ? 10.938 -0.703 -2.736 1 97.75 113 LYS B O 1
ATOM 3798 N N . SER B 1 114 ? 9.391 -1.152 -4.254 1 97.88 114 SER B N 1
ATOM 3799 C CA . SER B 1 114 ? 8.312 -1.164 -3.275 1 97.88 114 SER B CA 1
ATOM 3800 C C . SER B 1 114 ? 8.453 -2.334 -2.305 1 97.88 114 SER B C 1
ATOM 3802 O O . SER B 1 114 ? 8.023 -2.248 -1.153 1 97.88 114 SER B O 1
ATOM 3804 N N . PHE B 1 115 ? 9.07 -3.404 -2.732 1 98.5 115 PHE B N 1
ATOM 3805 C CA . PHE B 1 115 ? 9.242 -4.594 -1.909 1 98.5 115 PHE B CA 1
ATOM 3806 C C . PHE B 1 115 ? 10.43 -4.434 -0.965 1 98.5 115 PHE B C 1
ATOM 3808 O O . PHE B 1 115 ? 10.484 -5.086 0.08 1 98.5 115 PHE B O 1
ATOM 3815 N N . GLU B 1 116 ? 11.273 -3.553 -1.228 1 97.69 116 GLU B N 1
ATOM 3816 C CA . GLU B 1 116 ? 12.57 -3.471 -0.573 1 97.69 116 GLU B CA 1
ATOM 3817 C C . GLU B 1 116 ? 12.422 -3.295 0.935 1 97.69 116 GLU B C 1
ATOM 3819 O O . GLU B 1 116 ? 13.188 -3.867 1.712 1 97.69 116 GLU B O 1
ATOM 3824 N N . PRO B 1 117 ? 11.422 -2.553 1.387 1 97.38 117 PRO B N 1
ATOM 3825 C CA . PRO B 1 117 ? 11.305 -2.348 2.832 1 97.38 117 PRO B CA 1
ATOM 3826 C C . PRO B 1 117 ? 10.914 -3.623 3.578 1 97.38 117 PRO B C 1
ATOM 3828 O O . PRO B 1 117 ? 10.984 -3.668 4.809 1 97.38 117 PRO B O 1
ATOM 3831 N N . TYR B 1 118 ? 10.516 -4.652 2.947 1 98.38 118 TYR B N 1
ATOM 3832 C CA . TYR B 1 118 ? 10.023 -5.875 3.58 1 98.38 118 TYR B CA 1
ATOM 3833 C C . TYR B 1 118 ? 11.117 -6.938 3.625 1 98.38 118 TYR B C 1
ATOM 3835 O O . TYR B 1 118 ? 11.672 -7.309 2.59 1 98.38 118 TYR B O 1
ATOM 3843 N N . PRO B 1 119 ? 11.406 -7.43 4.797 1 98.56 119 PRO B N 1
ATOM 3844 C CA . PRO B 1 119 ? 12.297 -8.594 4.824 1 98.56 119 PRO B CA 1
ATOM 3845 C C . PRO B 1 119 ? 11.648 -9.844 4.215 1 98.56 119 PRO B C 1
ATOM 3847 O O . PRO B 1 119 ? 12.352 -10.695 3.664 1 98.56 119 PRO B O 1
ATOM 3850 N N . PHE B 1 120 ? 10.391 -9.961 4.398 1 98.81 120 PHE B N 1
ATOM 3851 C CA . PHE B 1 120 ? 9.523 -10.992 3.84 1 98.81 120 PHE B CA 1
ATOM 3852 C C . PHE B 1 120 ? 8.094 -10.477 3.697 1 98.81 120 PHE B C 1
ATOM 3854 O O . PHE B 1 120 ? 7.59 -9.781 4.582 1 98.81 120 PHE B O 1
ATOM 3861 N N . THR B 1 121 ? 7.496 -10.75 2.576 1 98.88 121 THR B N 1
ATOM 3862 C CA . THR B 1 121 ? 6.082 -10.406 2.457 1 98.88 121 THR B CA 1
ATOM 3863 C C . THR B 1 121 ? 5.422 -11.227 1.354 1 98.88 121 THR B C 1
ATOM 3865 O O . THR B 1 121 ? 6.105 -11.82 0.518 1 98.88 121 THR B O 1
ATOM 3868 N N . ILE B 1 122 ? 4.152 -11.375 1.446 1 98.81 122 ILE B N 1
ATOM 3869 C CA . ILE B 1 122 ? 3.27 -11.961 0.438 1 98.81 122 ILE B CA 1
ATOM 3870 C C . ILE B 1 122 ? 2.191 -10.953 0.053 1 98.81 122 ILE B C 1
ATOM 3872 O O . ILE B 1 122 ? 1.683 -10.219 0.906 1 98.81 122 ILE B O 1
ATOM 3876 N N . THR B 1 123 ? 1.903 -10.852 -1.244 1 98.25 123 THR B N 1
ATOM 3877 C CA . THR B 1 123 ? 0.794 -9.984 -1.625 1 98.25 123 THR B CA 1
ATOM 3878 C C . THR B 1 123 ? -0.502 -10.445 -0.963 1 98.25 123 THR B C 1
ATOM 3880 O O . THR B 1 123 ? -0.74 -11.641 -0.815 1 98.25 123 THR B O 1
ATOM 3883 N N . GLY B 1 124 ? -1.287 -9.453 -0.499 1 96.75 124 GLY B N 1
ATOM 3884 C CA . GLY B 1 124 ? -2.527 -9.836 0.156 1 96.75 124 GLY B CA 1
ATOM 3885 C C . GLY B 1 124 ? -3.318 -8.648 0.671 1 96.75 124 GLY B C 1
ATOM 3886 O O . GLY B 1 124 ? -3.053 -7.504 0.29 1 96.75 124 GLY B O 1
ATOM 3887 N N . THR B 1 125 ? -4.391 -8.922 1.354 1 95.56 125 THR B N 1
ATOM 3888 C CA . THR B 1 125 ? -5.195 -7.93 2.053 1 95.56 125 THR B CA 1
ATOM 3889 C C . THR B 1 125 ? -5.137 -8.148 3.562 1 95.56 125 THR B C 1
ATOM 3891 O O . THR B 1 125 ? -4.719 -9.211 4.023 1 95.56 125 THR B O 1
ATOM 3894 N N . GLN B 1 126 ? -5.504 -7.215 4.293 1 95.31 126 GLN B N 1
ATOM 3895 C CA . GLN B 1 126 ? -5.293 -7.223 5.738 1 95.31 126 GLN B CA 1
ATOM 3896 C C . GLN B 1 126 ? -6.258 -8.188 6.426 1 95.31 126 GLN B C 1
ATOM 3898 O O . GLN B 1 126 ? -5.996 -8.641 7.543 1 95.31 126 GLN B O 1
ATOM 3903 N N . VAL B 1 127 ? -7.367 -8.484 5.785 1 95.38 127 VAL B N 1
ATOM 3904 C CA . VAL B 1 127 ? -8.359 -9.375 6.379 1 95.38 127 VAL B CA 1
ATOM 3905 C C . VAL B 1 127 ? -8.75 -10.461 5.379 1 95.38 127 VAL B C 1
ATOM 3907 O O . VAL B 1 127 ? -8.953 -10.18 4.195 1 95.38 127 VAL B O 1
ATOM 3910 N N . SER B 1 128 ? -8.773 -11.625 5.863 1 92 128 SER B N 1
ATOM 3911 C CA . SER B 1 128 ? -9.25 -12.719 5.023 1 92 128 SER B CA 1
ATOM 3912 C C . SER B 1 128 ? -10.766 -12.844 5.086 1 92 128 SER B C 1
ATOM 3914 O O . SER B 1 128 ? -11.367 -12.602 6.137 1 92 128 SER B O 1
ATOM 3916 N N . ASP B 1 129 ? -11.328 -13.133 3.979 1 78 129 ASP B N 1
ATOM 3917 C CA . ASP B 1 129 ? -12.773 -13.312 3.926 1 78 129 ASP B CA 1
ATOM 3918 C C . ASP B 1 129 ? -13.18 -14.688 4.461 1 78 129 ASP B C 1
ATOM 3920 O O . ASP B 1 129 ? -12.312 -15.516 4.754 1 78 129 ASP B O 1
ATOM 3924 N N . ASN B 1 130 ? -14.43 -14.867 4.551 1 68.88 130 ASN B N 1
ATOM 3925 C CA . ASN B 1 130 ? -14.961 -16.094 5.121 1 68.88 130 ASN B CA 1
ATOM 3926 C C . ASN B 1 130 ? -14.727 -17.281 4.195 1 68.88 130 ASN B C 1
ATOM 3928 O O . ASN B 1 130 ? -14.805 -18.438 4.625 1 68.88 130 ASN B O 1
ATOM 3932 N N . PHE B 1 131 ? -14.406 -16.984 3.016 1 68.81 131 PHE B N 1
ATOM 3933 C CA . PHE B 1 131 ? -14.227 -18.062 2.053 1 68.81 131 PHE B CA 1
ATOM 3934 C C . PHE B 1 131 ? -12.766 -18.5 1.995 1 68.81 131 PHE B C 1
ATOM 3936 O O . PHE B 1 131 ? -12.445 -19.531 1.402 1 68.81 131 PHE B O 1
ATOM 3943 N N . PHE B 1 132 ? -12.047 -17.797 2.74 1 74.31 132 PHE B N 1
ATOM 3944 C CA . PHE B 1 132 ? -10.617 -18.094 2.779 1 74.31 132 PHE B CA 1
ATOM 3945 C C . PHE B 1 132 ? -10.359 -19.422 3.508 1 74.31 132 PHE B C 1
ATOM 3947 O O . PHE B 1 132 ? -10.484 -19.484 4.73 1 74.31 132 PHE B O 1
ATOM 3954 N N . GLY B 1 133 ? -10.125 -20.422 2.771 1 71.31 133 GLY B N 1
ATOM 3955 C CA . GLY B 1 133 ? -9.867 -21.75 3.309 1 71.31 133 GLY B CA 1
ATOM 3956 C C . GLY B 1 133 ? -11.125 -22.469 3.764 1 71.31 133 GLY B C 1
ATOM 3957 O O . GLY B 1 133 ? -11.047 -23.469 4.477 1 71.31 133 GLY B O 1
ATOM 3958 N N . GLY B 1 134 ? -12.242 -21.828 3.504 1 66.88 134 GLY B N 1
ATOM 3959 C CA . GLY B 1 134 ? -13.492 -22.406 3.967 1 66.88 134 GLY B CA 1
ATOM 3960 C C . GLY B 1 134 ? -14.328 -23 2.848 1 66.88 134 GLY B C 1
ATOM 3961 O O . GLY B 1 134 ? -13.875 -23.062 1.702 1 66.88 134 GLY B O 1
ATOM 3962 N N . PRO B 1 135 ? -15.438 -23.547 3.342 1 63.22 135 PRO B N 1
ATOM 3963 C CA . PRO B 1 135 ? -16.328 -24.109 2.324 1 63.22 135 PRO B CA 1
ATOM 3964 C C . PRO B 1 135 ? -16.891 -23.047 1.378 1 63.22 135 PRO B C 1
ATOM 3966 O O . PRO B 1 135 ? -17.172 -21.922 1.798 1 63.22 135 PRO B O 1
ATOM 3969 N N . LYS B 1 136 ? -16.953 -23.266 0.179 1 63.12 136 LYS B N 1
ATOM 3970 C CA . LYS B 1 136 ? -17.453 -22.328 -0.823 1 63.12 136 LYS B CA 1
ATOM 3971 C C . LYS B 1 136 ? -18.969 -22.438 -0.97 1 63.12 136 LYS B C 1
ATOM 3973 O O . LYS B 1 136 ? -19.578 -21.766 -1.809 1 63.12 136 LYS B O 1
ATOM 3978 N N . ASN B 1 137 ? -19.578 -23.172 -0.001 1 66.69 137 ASN B N 1
ATOM 3979 C CA . ASN B 1 137 ? -21.016 -23.391 -0.067 1 66.69 137 ASN B CA 1
ATOM 3980 C C . ASN B 1 137 ? -21.719 -22.922 1.203 1 66.69 137 ASN B C 1
ATOM 3982 O O . ASN B 1 137 ? -21.172 -22.109 1.948 1 66.69 137 ASN B O 1
ATOM 3986 N N . ILE B 1 138 ? -22.938 -23.359 1.383 1 69.12 138 ILE B N 1
ATOM 3987 C CA . ILE B 1 138 ? -23.828 -22.969 2.469 1 69.1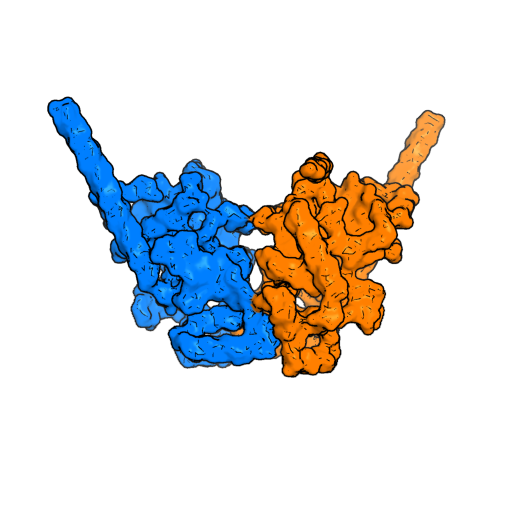2 138 ILE B CA 1
ATOM 3988 C C . ILE B 1 138 ? -23.188 -23.312 3.812 1 69.12 138 ILE B C 1
ATOM 3990 O O . ILE B 1 138 ? -23.547 -22.734 4.844 1 69.12 138 ILE B O 1
ATOM 3994 N N . GLY B 1 139 ? -22.188 -24.125 3.783 1 68.75 139 GLY B N 1
ATOM 3995 C CA . GLY B 1 139 ? -21.453 -24.484 4.996 1 68.75 139 GLY B CA 1
ATOM 3996 C C . GLY B 1 139 ? -20.766 -23.297 5.645 1 68.75 139 GLY B C 1
ATOM 3997 O O . GLY B 1 139 ? -20.484 -23.312 6.848 1 68.75 139 GLY B O 1
ATOM 3998 N N . ILE B 1 140 ? -20.609 -22.281 4.93 1 73.56 140 ILE B N 1
ATOM 3999 C CA . ILE B 1 140 ? -19.969 -21.078 5.449 1 73.56 140 ILE B CA 1
ATOM 4000 C C . ILE B 1 140 ? -20.859 -20.422 6.5 1 73.56 140 ILE B C 1
ATOM 4002 O O . ILE B 1 140 ? -20.375 -19.844 7.473 1 73.56 140 ILE B O 1
ATOM 4006 N N . LEU B 1 141 ? -22.094 -20.594 6.324 1 79.19 141 LEU B N 1
ATOM 4007 C CA . LEU B 1 141 ? -23.031 -20.016 7.277 1 79.19 141 LEU B CA 1
ATOM 4008 C C . LEU B 1 141 ? -22.875 -20.656 8.648 1 79.19 141 LEU B C 1
ATOM 4010 O O . LEU B 1 141 ? -22.938 -19.969 9.672 1 79.19 141 LEU B O 1
ATOM 4014 N N . ARG B 1 142 ? -22.688 -21.984 8.617 1 81.19 142 ARG B N 1
ATOM 4015 C CA . ARG B 1 142 ? -22.469 -22.688 9.875 1 81.19 142 ARG B CA 1
ATOM 4016 C C . ARG B 1 142 ? -21.188 -22.219 10.555 1 81.19 142 ARG B C 1
ATOM 4018 O O . ARG B 1 142 ? -21.156 -22.031 11.773 1 81.19 142 ARG B O 1
ATOM 4025 N N . ASP B 1 143 ? -20.203 -21.984 9.781 1 82.88 143 ASP B N 1
ATOM 4026 C CA . ASP B 1 143 ? -18.922 -21.531 10.312 1 82.88 143 ASP B CA 1
ATOM 4027 C C . ASP B 1 143 ? -19.062 -20.141 10.945 1 82.88 143 ASP B C 1
ATOM 4029 O O . ASP B 1 143 ? -18.453 -19.859 11.969 1 82.88 143 ASP B O 1
ATOM 4033 N N . ILE B 1 144 ? -19.891 -19.359 10.336 1 83.5 144 ILE B N 1
ATOM 4034 C CA . ILE B 1 144 ? -20.094 -18 10.812 1 83.5 144 ILE B CA 1
ATOM 4035 C C . ILE B 1 144 ? -20.875 -18.016 12.117 1 83.5 144 ILE B C 1
ATOM 4037 O O . ILE B 1 144 ? -20.516 -17.359 13.086 1 83.5 144 ILE B O 1
ATOM 4041 N N . ILE B 1 145 ? -21.859 -18.844 12.172 1 85.75 145 ILE B N 1
ATOM 4042 C CA . ILE B 1 145 ? -22.734 -18.906 13.336 1 85.75 145 ILE B CA 1
ATOM 4043 C C . ILE B 1 145 ? -21.984 -19.5 14.523 1 85.75 145 ILE B C 1
ATOM 4045 O O . ILE B 1 145 ? -22.109 -19.016 15.656 1 85.75 145 ILE B O 1
ATOM 4049 N N . LEU B 1 146 ? -21.141 -20.453 14.242 1 87.88 146 LEU B N 1
ATOM 4050 C CA . LEU B 1 146 ? -20.406 -21.125 15.305 1 87.88 146 LEU B CA 1
ATOM 4051 C C . LEU B 1 146 ? -19.125 -20.359 15.633 1 87.88 146 LEU B C 1
ATOM 4053 O O . LEU B 1 146 ? -18.344 -20.797 16.484 1 87.88 146 LEU B O 1
ATOM 4057 N N . ARG B 1 147 ? -18.812 -19.281 14.945 1 90.19 147 ARG B N 1
ATOM 4058 C CA . ARG B 1 147 ? -17.641 -18.422 15.172 1 90.19 147 ARG B CA 1
ATOM 4059 C C . ARG B 1 147 ? -16.344 -19.234 15.102 1 90.19 147 ARG B C 1
ATOM 4061 O O . ARG B 1 147 ? -15.484 -19.109 15.969 1 90.19 147 ARG B O 1
ATOM 4068 N N . ARG B 1 148 ? -16.281 -20.109 14.164 1 91 148 ARG B N 1
ATOM 4069 C CA . ARG B 1 148 ? -15.148 -21.031 14.039 1 91 148 ARG B CA 1
ATOM 4070 C C . ARG B 1 148 ? -13.852 -20.281 13.781 1 91 148 ARG B C 1
ATOM 4072 O O . ARG B 1 148 ? -12.797 -20.656 14.297 1 91 148 ARG B O 1
ATOM 4079 N N . ARG B 1 149 ? -13.93 -19.266 12.984 1 92.81 149 ARG B N 1
ATOM 4080 C CA . ARG B 1 149 ? -12.75 -18.438 12.719 1 92.81 149 ARG B CA 1
ATOM 4081 C C . ARG B 1 149 ? -12.188 -17.859 14.008 1 92.81 149 ARG B C 1
ATOM 4083 O O . ARG B 1 149 ? -10.984 -17.922 14.25 1 92.81 149 ARG B O 1
ATOM 4090 N N . GLN B 1 150 ? -13.07 -17.281 14.805 1 92.56 150 GLN B N 1
ATOM 4091 C CA . GLN B 1 150 ? -12.648 -16.672 16.062 1 92.56 150 GLN B CA 1
ATOM 4092 C C . GLN B 1 150 ? -12.039 -17.703 17 1 92.56 150 GLN B C 1
ATOM 4094 O O . GLN B 1 150 ? -11.055 -17.422 17.688 1 92.56 150 GLN B O 1
ATOM 4099 N N . HIS B 1 151 ? -12.648 -18.875 17.031 1 94.38 151 HIS B N 1
ATOM 4100 C CA . HIS B 1 151 ? -12.125 -19.953 17.859 1 94.38 151 HIS B CA 1
ATOM 4101 C C . HIS B 1 151 ? -10.719 -20.344 17.422 1 94.38 151 HIS B C 1
ATOM 4103 O O . HIS B 1 151 ? -9.836 -20.578 18.266 1 94.38 151 HIS B O 1
ATOM 4109 N N . THR B 1 152 ? -10.562 -20.438 16.109 1 95.44 152 THR B N 1
ATOM 4110 C CA . THR B 1 152 ? -9.242 -20.766 15.57 1 95.44 152 THR B CA 1
ATOM 4111 C C . THR B 1 152 ? -8.219 -19.719 15.984 1 95.44 152 THR B C 1
ATOM 4113 O O . THR B 1 152 ? -7.141 -20.062 16.469 1 95.44 152 THR B O 1
ATOM 4116 N N . LEU B 1 153 ? -8.5 -18.438 15.82 1 96.38 153 LEU B N 1
ATOM 4117 C CA . LEU B 1 153 ? -7.57 -17.375 16.141 1 96.38 153 LEU B CA 1
ATOM 4118 C C . LEU B 1 153 ? -7.223 -17.391 17.625 1 96.38 153 LEU B C 1
ATOM 4120 O O . LEU B 1 153 ? -6.047 -17.312 18 1 96.38 153 LEU B O 1
ATOM 4124 N N . ASN B 1 154 ? -8.234 -17.578 18.469 1 96.5 154 ASN B N 1
ATOM 4125 C CA . ASN B 1 154 ? -8 -17.641 19.906 1 96.5 154 ASN B CA 1
ATOM 4126 C C . ASN B 1 154 ? -7.113 -18.828 20.281 1 96.5 154 ASN B C 1
ATOM 4128 O O . ASN B 1 154 ? -6.203 -18.703 21.094 1 96.5 154 ASN B O 1
ATOM 4132 N N . HIS B 1 155 ? -7.457 -19.938 19.672 1 97.75 155 HIS B N 1
ATOM 4133 C CA . HIS B 1 155 ? -6.727 -21.172 19.953 1 97.75 155 HIS B CA 1
ATOM 4134 C C . HIS B 1 155 ? -5.246 -21.016 19.641 1 97.75 155 HIS B C 1
ATOM 4136 O O . HIS B 1 155 ? -4.395 -21.547 20.344 1 97.75 155 HIS B O 1
ATOM 4142 N N . PHE B 1 156 ? -4.906 -20.281 18.609 1 98.06 156 PHE B N 1
ATOM 4143 C CA . PHE B 1 156 ? -3.52 -20.141 18.172 1 98.06 156 PHE B CA 1
ATOM 4144 C C . PHE B 1 156 ? -2.92 -18.828 18.672 1 98.06 156 PHE B C 1
ATOM 4146 O O . PHE B 1 156 ? -1.791 -18.484 18.312 1 98.06 156 PHE B O 1
ATOM 4153 N N . GLY B 1 157 ? -3.662 -18.047 19.438 1 97.75 157 GLY B N 1
ATOM 4154 C CA . GLY B 1 157 ? -3.18 -16.797 19.984 1 97.75 157 GLY B CA 1
ATOM 4155 C C . GLY B 1 157 ? -3.012 -15.703 18.938 1 97.75 157 GLY B C 1
ATOM 4156 O O . GLY B 1 157 ? -2.061 -14.922 18.984 1 97.75 157 GLY B O 1
ATOM 4157 N N . LEU B 1 158 ? -3.828 -15.734 17.938 1 97.94 158 LEU B N 1
ATOM 4158 C CA . LEU B 1 158 ? -3.771 -14.742 16.875 1 97.94 158 LEU B CA 1
ATOM 4159 C C . LEU B 1 158 ? -4.879 -13.711 17.031 1 97.94 158 LEU B C 1
ATOM 4161 O O . LEU B 1 158 ? -5.957 -14.016 17.547 1 97.94 158 LEU B O 1
ATOM 4165 N N . THR B 1 159 ? -4.652 -12.469 16.547 1 97.44 159 THR B N 1
ATOM 4166 C CA . THR B 1 159 ? -5.648 -11.406 16.656 1 97.44 159 THR B CA 1
ATOM 4167 C C . THR B 1 159 ? -6.113 -10.953 15.281 1 97.44 159 THR B C 1
ATOM 4169 O O . THR B 1 159 ? -7.051 -10.164 15.164 1 97.44 159 THR B O 1
ATOM 4172 N N . TYR B 1 160 ? -5.449 -11.406 14.289 1 97.5 160 TYR B N 1
ATOM 4173 C CA . TYR B 1 160 ? -5.82 -11.07 12.914 1 97.5 160 TYR B CA 1
ATOM 4174 C C . TYR B 1 160 ? -5.41 -12.18 11.953 1 97.5 160 TYR B C 1
ATOM 4176 O O . TYR B 1 160 ? -4.566 -13.023 12.289 1 97.5 160 TYR B O 1
ATOM 4184 N N . LEU B 1 161 ? -6.051 -12.227 10.828 1 97.19 161 LEU B N 1
ATOM 4185 C CA . LEU B 1 161 ? -5.742 -13.164 9.758 1 97.19 161 LEU B CA 1
ATOM 4186 C C . LEU B 1 161 ? -5.848 -12.477 8.398 1 97.19 161 LEU B C 1
ATOM 4188 O O . LEU B 1 161 ? -6.949 -12.188 7.926 1 97.19 161 LEU B O 1
ATOM 4192 N N . SER B 1 162 ? -4.699 -12.258 7.77 1 96.88 162 SER B N 1
ATOM 4193 C CA . SER B 1 162 ? -4.664 -11.648 6.441 1 96.88 162 SER B CA 1
ATOM 4194 C C . SER B 1 162 ? -5.066 -12.656 5.367 1 96.88 162 SER B C 1
ATOM 4196 O O . SER B 1 162 ? -5.094 -13.859 5.617 1 96.88 162 SER B O 1
ATOM 4198 N N . ARG B 1 163 ? -5.488 -12.141 4.27 1 95.75 163 ARG B N 1
ATOM 4199 C CA . ARG B 1 163 ? -5.656 -12.938 3.057 1 95.75 163 ARG B CA 1
ATOM 4200 C C . ARG B 1 163 ? -4.418 -12.844 2.166 1 95.75 163 ARG B C 1
ATOM 4202 O O . ARG B 1 163 ? -4.242 -11.859 1.442 1 95.75 163 ARG B O 1
ATOM 4209 N N . VAL B 1 164 ? -3.646 -13.883 2.15 1 96.56 164 VAL B N 1
ATOM 4210 C CA . VAL B 1 164 ? -2.443 -13.828 1.325 1 96.56 164 VAL B CA 1
ATOM 4211 C C . VAL B 1 164 ? -2.738 -14.414 -0.055 1 96.56 164 VAL B C 1
ATOM 4213 O O . VAL B 1 164 ? -3.543 -15.344 -0.185 1 96.56 164 VAL B O 1
ATOM 4216 N N . GLN B 1 165 ? -2.27 -13.82 -1.044 1 95.19 165 GLN B N 1
ATOM 4217 C CA . GLN B 1 165 ? -2.215 -14.305 -2.418 1 95.19 165 GLN B CA 1
ATOM 4218 C C . GLN B 1 165 ? -0.784 -14.633 -2.83 1 95.19 165 GLN B C 1
ATOM 4220 O O . GLN B 1 165 ? -0.014 -13.742 -3.188 1 95.19 165 GLN B O 1
ATOM 4225 N N . THR B 1 166 ? -0.454 -15.914 -2.871 1 97.06 166 THR B N 1
ATOM 4226 C CA . THR B 1 166 ? 0.932 -16.375 -2.938 1 97.06 166 THR B CA 1
ATOM 4227 C C . THR B 1 166 ? 1.434 -16.359 -4.379 1 97.06 166 THR B C 1
ATOM 4229 O O . THR B 1 166 ? 2.527 -16.859 -4.664 1 97.06 166 THR B O 1
ATOM 4232 N N . GLY B 1 167 ? 0.645 -15.805 -5.324 1 97.56 167 GLY B N 1
ATOM 4233 C CA . GLY B 1 167 ? 1.166 -15.625 -6.668 1 97.56 167 GLY B CA 1
ATOM 4234 C C . GLY B 1 167 ? 2.469 -14.852 -6.707 1 97.56 167 GLY B C 1
ATOM 4235 O O . GLY B 1 167 ? 3.273 -15.023 -7.625 1 97.56 167 GLY B O 1
ATOM 4236 N N . ILE B 1 168 ? 2.615 -14.016 -5.742 1 98.62 168 ILE B N 1
ATOM 4237 C CA . ILE B 1 168 ? 3.857 -13.266 -5.586 1 98.62 168 ILE B CA 1
ATOM 4238 C C . ILE B 1 168 ? 4.289 -13.281 -4.121 1 98.62 168 ILE B C 1
ATOM 4240 O O . ILE B 1 168 ? 3.539 -12.844 -3.242 1 98.62 168 ILE B O 1
ATOM 4244 N N . ILE B 1 169 ? 5.457 -13.797 -3.83 1 98.94 169 ILE B N 1
ATOM 4245 C CA . ILE B 1 169 ? 6.113 -13.789 -2.527 1 98.94 169 ILE B CA 1
ATOM 4246 C C . ILE B 1 169 ? 7.477 -13.117 -2.641 1 98.94 169 ILE B C 1
ATOM 4248 O O . ILE B 1 169 ? 8.227 -13.367 -3.586 1 98.94 169 ILE B O 1
ATOM 4252 N N . TYR B 1 170 ? 7.754 -12.203 -1.784 1 98.94 170 TYR B N 1
ATOM 4253 C CA . TYR B 1 170 ? 9.047 -11.531 -1.727 1 98.94 170 TYR B CA 1
ATOM 4254 C C . TYR B 1 170 ? 9.82 -11.938 -0.477 1 98.94 170 TYR B C 1
ATOM 4256 O O . TYR B 1 170 ? 9.258 -11.977 0.621 1 98.94 170 TYR B O 1
ATOM 4264 N N . ALA B 1 171 ? 11.102 -12.273 -0.634 1 98.88 171 ALA B N 1
ATOM 4265 C CA . ALA B 1 171 ? 11.93 -12.703 0.489 1 98.88 171 ALA B CA 1
ATOM 4266 C C . ALA B 1 171 ? 13.359 -12.211 0.335 1 98.88 171 ALA B C 1
ATOM 4268 O O . ALA B 1 171 ? 13.992 -12.422 -0.703 1 98.88 171 ALA B O 1
ATOM 4269 N N . GLN B 1 172 ? 13.867 -11.547 1.342 1 98.62 172 GLN B N 1
ATOM 4270 C CA . GLN B 1 172 ? 15.266 -11.133 1.312 1 98.62 172 GLN B CA 1
ATOM 4271 C C . GLN B 1 172 ? 15.992 -11.555 2.588 1 98.62 172 GLN B C 1
ATOM 4273 O O . GLN B 1 172 ? 17.219 -11.672 2.604 1 98.62 172 GLN B O 1
ATOM 4278 N N . ASP B 1 173 ? 15.242 -11.844 3.66 1 98.56 173 ASP B N 1
ATOM 4279 C CA . ASP B 1 173 ? 15.805 -12.312 4.922 1 98.56 173 ASP B CA 1
ATOM 4280 C C . ASP B 1 173 ? 15.68 -13.828 5.051 1 98.56 173 ASP B C 1
ATOM 4282 O O . ASP B 1 173 ? 14.594 -14.352 5.297 1 98.56 173 ASP B O 1
ATOM 4286 N N . TYR B 1 174 ? 16.797 -14.484 5.004 1 98.19 174 TYR B N 1
ATOM 4287 C CA . TYR B 1 174 ? 16.797 -15.938 4.996 1 98.19 174 TYR B CA 1
ATOM 4288 C C . TYR B 1 174 ? 16.25 -16.5 6.301 1 98.19 174 TYR B C 1
ATOM 4290 O O . TYR B 1 174 ? 15.391 -17.391 6.285 1 98.19 174 TYR B O 1
ATOM 4298 N N . SER B 1 175 ? 16.703 -16 7.402 1 98.62 175 SER B N 1
ATOM 4299 C CA . SER B 1 175 ? 16.297 -16.531 8.703 1 98.62 175 SER B CA 1
ATOM 4300 C C . SER B 1 175 ? 14.805 -16.344 8.938 1 98.62 175 SER B C 1
ATOM 4302 O O . SER B 1 175 ? 14.125 -17.25 9.414 1 98.62 175 SER B O 1
ATOM 4304 N N . LEU B 1 176 ? 14.328 -15.18 8.555 1 98.81 176 LEU B N 1
ATOM 4305 C CA . LEU B 1 176 ? 12.898 -14.922 8.703 1 98.81 176 LEU B CA 1
ATOM 4306 C C . LEU B 1 176 ? 12.086 -15.797 7.758 1 98.81 176 LEU B C 1
ATOM 4308 O O . LEU B 1 176 ? 11.047 -16.344 8.148 1 98.81 176 LEU B O 1
ATOM 4312 N N . THR B 1 177 ? 12.57 -15.945 6.543 1 98.88 177 THR B N 1
ATOM 4313 C CA . THR B 1 177 ? 11.875 -16.781 5.574 1 98.88 177 THR B CA 1
ATOM 4314 C C . THR B 1 177 ? 11.789 -18.219 6.062 1 98.88 177 THR B C 1
ATOM 4316 O O . THR B 1 177 ? 10.742 -18.859 5.961 1 98.88 177 THR B O 1
ATOM 4319 N N . ARG B 1 178 ? 12.852 -18.703 6.59 1 98.81 178 ARG B N 1
ATOM 4320 C CA . ARG B 1 178 ? 12.867 -20.047 7.145 1 98.81 178 ARG B CA 1
ATOM 4321 C C . ARG B 1 178 ? 11.859 -20.188 8.281 1 98.81 178 ARG B C 1
ATOM 4323 O O . ARG B 1 178 ? 11.148 -21.188 8.367 1 98.81 178 ARG B O 1
ATOM 4330 N N . LYS B 1 179 ? 11.797 -19.203 9.109 1 98.88 179 LYS B N 1
ATOM 4331 C CA . LYS B 1 179 ? 10.836 -19.219 10.211 1 98.88 179 LYS B CA 1
ATOM 4332 C C . LYS B 1 179 ? 9.406 -19.234 9.695 1 98.88 179 LYS B C 1
ATOM 4334 O O . LYS B 1 179 ? 8.555 -19.953 10.227 1 98.88 179 LYS B O 1
ATOM 4339 N N . VAL B 1 180 ? 9.125 -18.406 8.672 1 98.94 180 VAL B N 1
ATOM 4340 C CA . VAL B 1 180 ? 7.801 -18.375 8.062 1 98.94 180 VAL B CA 1
ATOM 4341 C C . VAL B 1 180 ? 7.461 -19.766 7.527 1 98.94 180 VAL B C 1
ATOM 4343 O O . VAL B 1 180 ? 6.359 -20.281 7.754 1 98.94 180 VAL B O 1
ATOM 4346 N N . CYS B 1 181 ? 8.398 -20.391 6.863 1 98.81 181 CYS B N 1
ATOM 4347 C CA . CYS B 1 181 ? 8.203 -21.719 6.293 1 98.81 181 CYS B CA 1
ATOM 4348 C C . CYS B 1 181 ? 7.934 -22.75 7.387 1 98.81 181 CYS B C 1
ATOM 4350 O O . CYS B 1 181 ? 6.984 -23.531 7.289 1 98.81 181 CYS B O 1
ATOM 4352 N N . GLU B 1 182 ? 8.672 -22.688 8.414 1 98.69 182 GLU B N 1
ATOM 4353 C CA . GLU B 1 182 ? 8.516 -23.609 9.531 1 98.69 182 GLU B CA 1
ATOM 4354 C C . GLU B 1 182 ? 7.148 -23.453 10.195 1 98.69 182 GLU B C 1
ATOM 4356 O O . GLU B 1 182 ? 6.461 -24.438 10.461 1 98.69 182 GLU B O 1
ATOM 4361 N N . PHE B 1 183 ? 6.77 -22.266 10.438 1 98.81 183 PHE B N 1
ATOM 4362 C CA . PHE B 1 183 ? 5.488 -22 11.078 1 98.81 183 PHE B CA 1
ATOM 4363 C C . PHE B 1 183 ? 4.332 -22.375 10.156 1 98.81 183 PHE B C 1
ATOM 4365 O O . PHE B 1 183 ? 3.285 -22.828 10.617 1 98.81 183 PHE B O 1
ATOM 4372 N N . SER B 1 184 ? 4.52 -22.156 8.891 1 98.69 184 SER B N 1
ATOM 4373 C CA . SER B 1 184 ? 3.492 -22.578 7.934 1 98.69 184 SER B CA 1
ATOM 4374 C C . SER B 1 184 ? 3.258 -24.078 7.988 1 98.69 184 SER B C 1
ATOM 4376 O O . SER B 1 184 ? 2.111 -24.531 7.984 1 98.69 184 SER B O 1
ATOM 4378 N N . GLN B 1 185 ? 4.348 -24.797 8.031 1 98.12 185 GLN B N 1
ATOM 4379 C CA . GLN B 1 185 ? 4.254 -26.25 8.125 1 98.12 185 GLN B CA 1
ATOM 4380 C C . GLN B 1 185 ? 3.582 -26.688 9.422 1 98.12 185 GLN B C 1
ATOM 4382 O O . GLN B 1 185 ? 2.736 -27.578 9.422 1 98.12 185 GLN B O 1
ATOM 4387 N N . LYS B 1 186 ? 3.951 -26.031 10.477 1 98.12 186 LYS B N 1
ATOM 4388 C CA . LYS B 1 186 ? 3.355 -26.344 11.773 1 98.12 186 LYS B CA 1
ATOM 4389 C C . LYS B 1 186 ? 1.853 -26.078 11.766 1 98.12 186 LYS B C 1
ATOM 4391 O O . LYS B 1 186 ? 1.075 -26.859 12.32 1 98.12 186 LYS B O 1
ATOM 4396 N N . MET B 1 187 ? 1.477 -24.984 11.172 1 97.62 187 MET B N 1
ATOM 4397 C CA . MET B 1 187 ? 0.055 -24.656 11.078 1 97.62 187 MET B CA 1
ATOM 4398 C C . MET B 1 187 ? -0.685 -25.703 10.25 1 97.62 187 MET B C 1
ATOM 4400 O O . MET B 1 187 ? -1.78 -26.125 10.617 1 97.62 187 MET B O 1
ATOM 4404 N N . LEU B 1 188 ? -0.092 -26.094 9.188 1 96.19 188 LEU B N 1
ATOM 4405 C CA . LEU B 1 188 ? -0.722 -27.078 8.328 1 96.19 188 LEU B CA 1
ATOM 4406 C C . LEU B 1 188 ? -0.856 -28.422 9.047 1 96.19 188 LEU B C 1
ATOM 4408 O O . LEU B 1 188 ? -1.873 -29.109 8.914 1 96.19 188 LEU B O 1
ATOM 4412 N N . ASP B 1 189 ? 0.137 -28.797 9.797 1 96.12 189 ASP B N 1
ATOM 4413 C CA . ASP B 1 189 ? 0.119 -30.047 10.555 1 96.12 189 ASP B CA 1
ATOM 4414 C C . ASP B 1 189 ? -1.028 -30.062 11.562 1 96.12 189 ASP B C 1
ATOM 4416 O O . ASP B 1 189 ? -1.524 -31.141 11.93 1 96.12 189 ASP B O 1
ATOM 4420 N N . ARG B 1 190 ? -1.426 -28.891 11.945 1 96.31 190 ARG B N 1
ATOM 4421 C CA . ARG B 1 190 ? -2.492 -28.766 12.938 1 96.31 190 ARG B CA 1
ATOM 4422 C C . ARG B 1 190 ? -3.793 -28.312 12.289 1 96.31 190 ARG B C 1
ATOM 4424 O O . ARG B 1 190 ? -4.578 -27.594 12.898 1 96.31 190 ARG B O 1
ATOM 4431 N N . LYS B 1 191 ? -3.951 -28.672 11.055 1 93.88 191 LYS B N 1
ATOM 4432 C CA . LYS B 1 191 ? -5.098 -28.219 10.281 1 93.88 191 LYS B CA 1
ATOM 4433 C C . LYS B 1 191 ? -6.41 -28.641 10.93 1 93.88 191 LYS B C 1
ATOM 4435 O O . LYS B 1 191 ? -7.418 -27.938 10.828 1 93.88 191 LYS B O 1
ATOM 4440 N N . GLU B 1 192 ? -6.449 -29.688 11.656 1 93.06 192 GLU B N 1
ATOM 4441 C CA . GLU B 1 192 ? -7.676 -30.203 12.258 1 93.06 192 GLU B CA 1
ATOM 4442 C C . GLU B 1 192 ? -8.148 -29.297 13.398 1 93.06 192 GLU B C 1
ATOM 4444 O O . GLU B 1 192 ? -9.297 -29.391 13.828 1 93.06 192 GLU B O 1
ATOM 4449 N N . GLU B 1 193 ? -7.242 -28.469 13.859 1 95.44 193 GLU B N 1
ATOM 4450 C CA . GLU B 1 193 ? -7.566 -27.547 14.953 1 95.44 193 GLU B CA 1
ATOM 4451 C C . GLU B 1 193 ? -8.047 -26.203 14.414 1 95.44 193 GLU B C 1
ATOM 4453 O O . GLU B 1 193 ? -8.289 -25.281 15.188 1 95.44 193 GLU B O 1
ATOM 4458 N N . THR B 1 194 ? -8.117 -26.094 13.109 1 93.69 194 THR B N 1
ATOM 4459 C CA . THR B 1 194 ? -8.508 -24.828 12.484 1 93.69 194 THR B CA 1
ATOM 4460 C C . THR B 1 194 ? -9.898 -24.938 11.867 1 93.69 194 THR B C 1
ATOM 4462 O O . THR B 1 194 ? -10.5 -26.016 11.867 1 93.69 194 THR B O 1
ATOM 4465 N N . HIS B 1 195 ? -10.398 -23.797 11.414 1 90.56 195 HIS B N 1
ATOM 4466 C CA . HIS B 1 195 ? -11.695 -23.797 10.75 1 90.56 195 HIS B CA 1
ATOM 4467 C C . HIS B 1 195 ? -11.547 -24.062 9.258 1 90.56 195 HIS B C 1
ATOM 4469 O O . HIS B 1 195 ? -12.547 -24.141 8.531 1 90.56 195 HIS B O 1
ATOM 4475 N N . PHE B 1 196 ? -10.32 -24.266 8.797 1 89.75 196 PHE B N 1
ATOM 4476 C CA . PHE B 1 196 ? -10.062 -24.422 7.371 1 89.75 196 PHE B CA 1
ATOM 4477 C C . PHE B 1 196 ? -10.383 -25.844 6.914 1 89.75 196 PHE B C 1
ATOM 4479 O O . PHE B 1 196 ? -10.305 -26.781 7.703 1 89.75 196 PHE B O 1
ATOM 4486 N N . ARG B 1 197 ? -10.758 -25.812 5.664 1 82.94 197 ARG B N 1
ATOM 4487 C CA . ARG B 1 197 ? -11.023 -27.094 5.035 1 82.94 197 ARG B CA 1
ATOM 4488 C C . ARG B 1 197 ? -9.914 -27.469 4.059 1 82.94 197 ARG B C 1
ATOM 4490 O O . ARG B 1 197 ? -9.375 -26.609 3.365 1 82.94 197 ARG B O 1
ATOM 4497 N N . SER B 1 198 ? -9.656 -28.766 4.125 1 78.31 198 SER B N 1
ATOM 4498 C CA . SER B 1 198 ? -8.664 -29.25 3.168 1 78.31 198 SER B CA 1
ATOM 4499 C C . SER B 1 198 ? -9.109 -28.969 1.734 1 78.31 198 SER B C 1
ATOM 4501 O O . SER B 1 198 ? -10.258 -29.234 1.375 1 78.31 198 SER B O 1
ATOM 4503 N N . ARG B 1 199 ? -8.188 -28.438 1.004 1 77.94 199 ARG B N 1
ATOM 4504 C CA . ARG B 1 199 ? -8.453 -28.141 -0.399 1 77.94 199 ARG B CA 1
ATOM 4505 C C . ARG B 1 199 ? -8.648 -29.422 -1.205 1 77.94 199 ARG B C 1
ATOM 4507 O O . ARG B 1 199 ? -9.289 -29.406 -2.26 1 77.94 199 ARG B O 1
ATOM 4514 N N . THR B 1 200 ? -8.148 -30.469 -0.645 1 77.31 200 THR B N 1
ATOM 4515 C CA . THR B 1 200 ? -8.227 -31.734 -1.357 1 77.31 200 THR B CA 1
ATOM 4516 C C . THR B 1 200 ? -9.656 -32.281 -1.361 1 77.31 200 THR B C 1
ATOM 4518 O O . THR B 1 200 ? -9.984 -33.188 -2.133 1 77.31 200 THR B O 1
ATOM 4521 N N . LEU B 1 201 ? -10.469 -31.625 -0.58 1 74.38 201 LEU B N 1
ATOM 4522 C CA . LEU B 1 201 ? -11.875 -32.031 -0.531 1 74.38 201 LEU B CA 1
ATOM 4523 C C . LEU B 1 201 ? -12.688 -31.297 -1.594 1 74.38 201 LEU B C 1
ATOM 4525 O O . LEU B 1 201 ? -13.828 -31.672 -1.87 1 74.38 201 LEU B O 1
ATOM 4529 N N . GLU B 1 202 ? -12.102 -30.297 -2.166 1 71.81 202 GLU B N 1
ATOM 4530 C CA . GLU B 1 202 ? -12.758 -29.562 -3.248 1 71.81 202 GLU B CA 1
ATOM 4531 C C . GLU B 1 202 ? -12.609 -30.312 -4.574 1 71.81 202 GLU B C 1
ATOM 4533 O O . GLU B 1 202 ? -11.562 -30.875 -4.863 1 71.81 202 GLU B O 1
ATOM 4538 N N . GLN B 1 203 ? -13.664 -30.375 -5.258 1 70.19 203 GLN B N 1
ATOM 4539 C CA . GLN B 1 203 ? -13.641 -31.047 -6.551 1 70.19 203 GLN B CA 1
ATOM 4540 C C . GLN B 1 203 ? -12.562 -30.453 -7.457 1 70.19 203 GLN B C 1
ATOM 4542 O O . GLN B 1 203 ? -12.484 -29.234 -7.625 1 70.19 203 GLN B O 1
ATOM 4547 N N . GLY B 1 204 ? -11.742 -31.234 -7.941 1 67.06 204 GLY B N 1
ATOM 4548 C CA . GLY B 1 204 ? -10.758 -30.812 -8.922 1 67.06 204 GLY B CA 1
ATOM 4549 C C . GLY B 1 204 ? -9.445 -30.359 -8.297 1 67.06 204 GLY B C 1
ATOM 4550 O O . GLY B 1 204 ? -8.547 -29.891 -9 1 67.06 204 GLY B O 1
ATOM 4551 N N . ARG B 1 205 ? -9.438 -30.516 -6.98 1 72.38 205 ARG B N 1
ATOM 4552 C CA . ARG B 1 205 ? -8.211 -30.109 -6.309 1 72.38 205 ARG B CA 1
ATOM 4553 C C . ARG B 1 205 ? -7.512 -31.297 -5.668 1 72.38 205 ARG B C 1
ATOM 4555 O O . ARG B 1 205 ? -8.133 -32.062 -4.934 1 72.38 205 ARG B O 1
ATOM 4562 N N . SER B 1 206 ? -6.23 -31.422 -6.004 1 74.31 206 SER B N 1
ATOM 4563 C CA . SER B 1 206 ? -5.5 -32.562 -5.5 1 74.31 206 SER B CA 1
ATOM 4564 C C . SER B 1 206 ? -4.449 -32.156 -4.473 1 74.31 206 SER B C 1
ATOM 4566 O O . SER B 1 206 ? -3.887 -33.031 -3.781 1 74.31 206 SER B O 1
ATOM 4568 N N . GLU B 1 207 ? -4.324 -30.844 -4.398 1 85.12 207 GLU B N 1
ATOM 4569 C CA . GLU B 1 207 ? -3.254 -30.406 -3.51 1 85.12 207 GLU B CA 1
ATOM 4570 C C . GLU B 1 207 ? -3.781 -29.453 -2.436 1 85.12 207 GLU B C 1
ATOM 4572 O O . GLU B 1 207 ? -4.754 -28.734 -2.662 1 85.12 207 GLU B O 1
ATOM 4577 N N . GLU B 1 208 ? -3.105 -29.5 -1.339 1 85.19 208 GLU B N 1
ATOM 4578 C CA . GLU B 1 208 ? -3.447 -28.609 -0.239 1 85.19 208 GLU B CA 1
ATOM 4579 C C . GLU B 1 208 ? -3.053 -27.172 -0.558 1 85.19 208 GLU B C 1
ATOM 4581 O O . GLU B 1 208 ? -2.047 -26.922 -1.23 1 85.19 208 GLU B O 1
ATOM 4586 N N . SER B 1 209 ? -3.908 -26.281 -0.061 1 88 209 SER B N 1
ATOM 4587 C CA . SER B 1 209 ? -3.574 -24.875 -0.2 1 88 209 SER B CA 1
ATOM 4588 C C . SER B 1 209 ? -2.486 -24.453 0.786 1 88 209 SER B C 1
ATOM 4590 O O . SER B 1 209 ? -2.393 -25.016 1.882 1 88 209 SER B O 1
ATOM 4592 N N . CYS B 1 210 ? -1.672 -23.547 0.328 1 93.75 210 CYS B N 1
ATOM 4593 C CA . CYS B 1 210 ? -0.625 -23.031 1.198 1 93.75 210 CYS B CA 1
ATOM 4594 C C . CYS B 1 210 ? -1.061 -21.719 1.847 1 93.75 210 CYS B C 1
ATOM 4596 O O . CYS B 1 210 ? -0.419 -21.234 2.785 1 93.75 210 CYS B O 1
ATOM 4598 N N . GLU B 1 211 ? -2.119 -21.078 1.432 1 94.81 211 GLU B N 1
ATOM 4599 C CA . GLU B 1 211 ? -2.385 -19.672 1.713 1 94.81 211 GLU B CA 1
ATOM 4600 C C . GLU B 1 211 ? -2.789 -19.469 3.17 1 94.81 211 GLU B C 1
ATOM 4602 O O . GLU B 1 211 ? -2.256 -18.594 3.85 1 94.81 211 GLU B O 1
ATOM 4607 N N . TRP B 1 212 ? -3.73 -20.344 3.688 1 95.31 212 TRP B N 1
ATOM 4608 C CA . TRP B 1 212 ? -4.188 -20.078 5.043 1 95.31 212 TRP B CA 1
ATOM 4609 C C . TRP B 1 212 ? -3.1 -20.406 6.062 1 95.31 212 TRP B C 1
ATOM 4611 O O . TRP B 1 212 ? -2.959 -19.703 7.07 1 95.31 212 TRP B O 1
ATOM 4621 N N . SER B 1 213 ? -2.287 -21.453 5.848 1 97.31 213 SER B N 1
ATOM 4622 C CA . SER B 1 213 ? -1.214 -21.797 6.777 1 97.31 213 SER B CA 1
ATOM 4623 C C . SER B 1 213 ? -0.12 -20.734 6.77 1 97.31 213 SER B C 1
ATOM 4625 O O . SER B 1 213 ? 0.426 -20.375 7.816 1 97.31 213 SER B O 1
ATOM 4627 N N . MET B 1 214 ? 0.162 -20.203 5.613 1 98.44 214 MET B N 1
ATOM 4628 C CA . MET B 1 214 ? 1.143 -19.125 5.531 1 98.44 214 MET B CA 1
ATOM 4629 C C . MET B 1 214 ? 0.6 -17.844 6.16 1 98.44 214 MET B C 1
ATOM 4631 O O . MET B 1 214 ? 1.343 -17.094 6.801 1 98.44 214 MET B O 1
ATOM 4635 N N . ALA B 1 215 ? -0.688 -17.578 5.961 1 98.25 215 ALA B N 1
ATOM 4636 C CA . ALA B 1 215 ? -1.312 -16.422 6.59 1 98.25 215 ALA B CA 1
ATOM 4637 C C . ALA B 1 215 ? -1.222 -16.5 8.109 1 98.25 215 ALA B C 1
ATOM 4639 O O . ALA B 1 215 ? -0.899 -15.516 8.781 1 98.25 215 ALA B O 1
ATOM 4640 N N . MET B 1 216 ? -1.517 -17.688 8.641 1 98.25 216 MET B N 1
ATOM 4641 C CA . MET B 1 216 ? -1.426 -17.891 10.086 1 98.25 216 MET B CA 1
ATOM 4642 C C . MET B 1 216 ? 0.01 -17.719 10.57 1 98.25 216 MET B C 1
ATOM 4644 O O . MET B 1 216 ? 0.247 -17.109 11.625 1 98.25 216 MET B O 1
ATOM 4648 N N . ALA B 1 217 ? 0.946 -18.234 9.789 1 98.81 217 ALA B N 1
ATOM 4649 C CA . ALA B 1 217 ? 2.357 -18.078 10.133 1 98.81 217 ALA B CA 1
ATOM 4650 C C . ALA B 1 217 ? 2.754 -16.609 10.172 1 98.81 217 ALA B C 1
ATOM 4652 O O . ALA B 1 217 ? 3.43 -16.156 11.102 1 98.81 217 ALA B O 1
ATOM 4653 N N . MET B 1 218 ? 2.332 -15.852 9.188 1 98.75 218 MET B N 1
ATOM 4654 C CA . MET B 1 218 ? 2.65 -14.422 9.125 1 98.75 218 MET B CA 1
ATOM 4655 C C . MET B 1 218 ? 2.012 -13.672 10.281 1 98.75 218 MET B C 1
ATOM 4657 O O . MET B 1 218 ? 2.619 -12.758 10.852 1 98.75 218 MET B O 1
ATOM 4661 N N . SER B 1 219 ? 0.772 -14.023 10.594 1 98.44 219 SER B N 1
ATOM 4662 C CA . SER B 1 219 ? 0.115 -13.406 11.742 1 98.44 219 SER B CA 1
ATOM 4663 C C . SER B 1 219 ? 0.878 -13.688 13.031 1 98.44 219 SER B C 1
ATOM 4665 O O . SER B 1 219 ? 1.104 -12.781 13.836 1 98.44 219 SER B O 1
ATOM 4667 N N . LYS B 1 220 ? 1.294 -14.922 13.227 1 98.44 220 LYS B N 1
ATOM 4668 C CA . LYS B 1 220 ? 2.041 -15.328 14.414 1 98.44 220 LYS B CA 1
ATOM 4669 C C . LYS B 1 220 ? 3.348 -14.547 14.531 1 98.44 220 LYS B C 1
ATOM 4671 O O . LYS B 1 220 ? 3.766 -14.188 15.633 1 98.44 220 LYS B O 1
ATOM 4676 N N . LEU B 1 221 ? 3.947 -14.297 13.414 1 98.56 221 LEU B N 1
ATOM 4677 C CA . LEU B 1 221 ? 5.234 -13.617 13.391 1 98.56 221 LEU B CA 1
ATOM 4678 C C . LEU B 1 221 ? 5.051 -12.109 13.258 1 98.56 221 LEU B C 1
ATOM 4680 O O . LEU B 1 221 ? 6.031 -11.359 13.156 1 98.56 221 LEU B O 1
ATOM 4684 N N . ASP B 1 222 ? 3.787 -11.633 13.227 1 98.06 222 ASP B N 1
ATOM 4685 C CA . ASP B 1 222 ? 3.439 -10.219 13.148 1 98.06 222 ASP B CA 1
ATOM 4686 C C . ASP B 1 222 ? 4.055 -9.57 11.906 1 98.06 222 ASP B C 1
ATOM 4688 O O . ASP B 1 222 ? 4.719 -8.539 12.008 1 98.06 222 ASP B O 1
ATOM 4692 N N . LEU B 1 223 ? 3.875 -10.242 10.734 1 98.38 223 LEU B N 1
ATOM 4693 C CA . LEU B 1 223 ? 4.445 -9.766 9.477 1 98.38 223 LEU B CA 1
ATOM 4694 C C . LEU B 1 223 ? 3.385 -9.094 8.617 1 98.38 223 LEU B C 1
ATOM 4696 O O . LEU B 1 223 ? 2.24 -9.547 8.562 1 98.38 223 LEU B O 1
ATOM 4700 N N . PRO B 1 224 ? 3.74 -8.047 7.949 1 97.88 224 PRO B N 1
ATOM 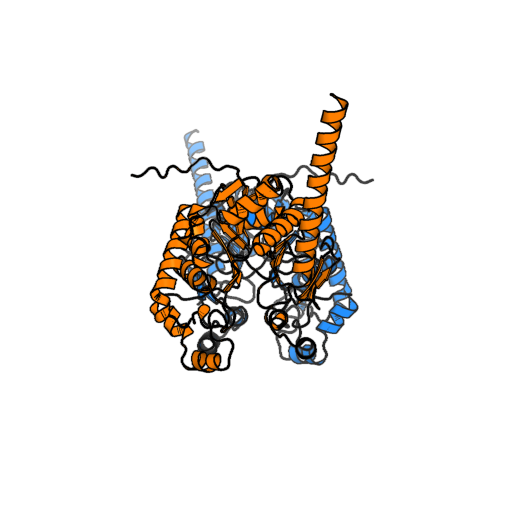4701 C CA . PRO B 1 224 ? 2.805 -7.355 7.062 1 97.88 224 PRO B CA 1
ATOM 4702 C C . PRO B 1 224 ? 2.66 -8.047 5.707 1 97.88 224 PRO B C 1
ATOM 4704 O O . PRO B 1 224 ? 3.625 -8.617 5.195 1 97.88 224 PRO B O 1
ATOM 4707 N N . VAL B 1 225 ? 1.447 -7.969 5.195 1 97.88 225 VAL B N 1
ATOM 4708 C CA . VAL B 1 225 ? 1.252 -8.289 3.787 1 97.88 225 VAL B CA 1
ATOM 4709 C C . VAL B 1 225 ? 1.556 -7.062 2.928 1 97.88 225 VAL B C 1
ATOM 4711 O O . VAL B 1 225 ? 1.453 -5.93 3.398 1 97.88 225 VAL B O 1
ATOM 4714 N N . TYR B 1 226 ? 2.061 -7.32 1.706 1 98.19 226 TYR B N 1
ATOM 4715 C CA . TYR B 1 226 ? 2.1 -6.254 0.712 1 98.19 226 TYR B CA 1
ATOM 4716 C C . TYR B 1 226 ? 0.73 -6.055 0.071 1 98.19 226 TYR B C 1
ATOM 4718 O O . TYR B 1 226 ? 0.125 -7.012 -0.422 1 98.19 226 TYR B O 1
ATOM 4726 N N . PRO B 1 227 ? 0.24 -4.855 0.047 1 96.19 227 PRO B N 1
ATOM 4727 C CA . PRO B 1 227 ? -1.127 -4.648 -0.439 1 96.19 227 PRO B CA 1
ATOM 4728 C C . PRO B 1 227 ? -1.334 -5.18 -1.856 1 96.19 227 PRO B C 1
ATOM 4730 O O . PRO B 1 227 ? -0.615 -4.785 -2.777 1 96.19 227 PRO B O 1
ATOM 4733 N N . TRP B 1 228 ? -2.316 -6 -1.952 1 94.81 228 TRP B N 1
ATOM 4734 C CA . TRP B 1 228 ? -2.689 -6.699 -3.176 1 94.81 228 TRP B CA 1
ATOM 4735 C C . TRP B 1 228 ? -3.447 -5.773 -4.125 1 94.81 228 TRP B C 1
ATOM 4737 O O . TRP B 1 228 ? -3.102 -5.668 -5.301 1 94.81 228 TRP B O 1
ATOM 4747 N N . LEU B 1 229 ? -4.422 -5.055 -3.633 1 94.44 229 LEU B N 1
ATOM 4748 C CA . LEU B 1 229 ? -5.359 -4.246 -4.402 1 94.44 229 LEU B CA 1
ATOM 4749 C C . LEU B 1 229 ? -5.086 -2.76 -4.207 1 94.44 229 LEU B C 1
ATOM 4751 O O . LEU B 1 229 ? -5.715 -2.115 -3.365 1 94.44 229 LEU B O 1
ATOM 4755 N N . GLN B 1 230 ? -4.191 -2.258 -5.082 1 94.69 230 GLN B N 1
ATOM 4756 C CA . GLN B 1 230 ? -3.713 -0.889 -4.91 1 94.69 230 GLN B CA 1
ATOM 4757 C C . GLN B 1 230 ? -4.008 -0.044 -6.148 1 94.69 230 GLN B C 1
ATOM 4759 O O . GLN B 1 230 ? -3.23 0.847 -6.496 1 94.69 230 GLN B O 1
ATOM 4764 N N . GLY B 1 231 ? -4.988 -0.436 -6.906 1 94.69 231 GLY B N 1
ATOM 4765 C CA . GLY B 1 231 ? -5.324 0.343 -8.086 1 94.69 231 GLY B CA 1
ATOM 4766 C C . GLY B 1 231 ? -4.184 0.435 -9.086 1 94.69 231 GLY B C 1
ATOM 4767 O O . GLY B 1 231 ? -3.723 -0.584 -9.602 1 94.69 231 GLY B O 1
ATOM 4768 N N . HIS B 1 232 ? -3.504 1.636 -9.18 1 95.31 232 HIS B N 1
ATOM 4769 C CA . HIS B 1 232 ? -2.471 1.949 -10.164 1 95.31 232 HIS B CA 1
ATOM 4770 C C . HIS B 1 232 ? -1.238 1.072 -9.969 1 95.31 232 HIS B C 1
ATOM 4772 O O . HIS B 1 232 ? -0.509 0.794 -10.922 1 95.31 232 HIS B O 1
ATOM 4778 N N . THR B 1 233 ? -1.084 0.696 -8.703 1 95.69 233 THR B N 1
ATOM 4779 C CA . THR B 1 233 ? 0.185 0.059 -8.367 1 95.69 233 THR B CA 1
ATOM 4780 C C . THR B 1 233 ? -0.039 -1.371 -7.883 1 95.69 233 THR B C 1
ATOM 4782 O O . THR B 1 233 ? 0.777 -1.913 -7.133 1 95.69 233 THR B O 1
ATOM 4785 N N . SER B 1 234 ? -1.157 -1.944 -8.289 1 97.56 234 SER B N 1
ATOM 4786 C CA . SER B 1 234 ? -1.415 -3.334 -7.922 1 97.56 234 SER B CA 1
ATOM 4787 C C . SER B 1 234 ? -0.329 -4.258 -8.461 1 97.56 234 SER B C 1
ATOM 4789 O O . SER B 1 234 ? -0.028 -4.238 -9.656 1 97.56 234 SER B O 1
ATOM 4791 N N . PRO B 1 235 ? 0.25 -5.066 -7.594 1 98.25 235 PRO B N 1
ATOM 4792 C CA . PRO B 1 235 ? 1.292 -5.977 -8.078 1 98.25 235 PRO B CA 1
ATOM 4793 C C . PRO B 1 235 ? 0.754 -7.031 -9.039 1 98.25 235 PRO B C 1
ATOM 4795 O O . PRO B 1 235 ? 1.395 -7.336 -10.047 1 98.25 235 PRO B O 1
ATOM 4798 N N . GLN B 1 236 ? -0.385 -7.527 -8.672 1 97.81 236 GLN B N 1
ATOM 4799 C CA . GLN B 1 236 ? -1.056 -8.523 -9.508 1 97.81 236 GLN B CA 1
ATOM 4800 C C . GLN B 1 236 ? -2.572 -8.359 -9.438 1 97.81 236 GLN B C 1
ATOM 4802 O O . GLN B 1 236 ? -3.121 -8.023 -8.391 1 97.81 236 GLN B O 1
ATOM 4807 N N . LEU B 1 237 ? -3.221 -8.516 -10.586 1 97.44 237 LEU B N 1
ATOM 4808 C CA . LEU B 1 237 ? -4.676 -8.57 -10.656 1 97.44 237 LEU B CA 1
ATOM 4809 C C . LEU B 1 237 ? -5.137 -9.859 -11.328 1 97.44 237 LEU B C 1
ATOM 4811 O O . LEU B 1 237 ? -4.477 -10.352 -12.25 1 97.44 237 LEU B O 1
ATOM 4815 N N . ASP B 1 238 ? -6.234 -10.359 -10.844 1 96.5 238 ASP B N 1
ATOM 4816 C CA . ASP B 1 238 ? -6.84 -11.508 -11.5 1 96.5 238 ASP B CA 1
ATOM 4817 C C . ASP B 1 238 ? -7.309 -11.156 -12.914 1 96.5 238 ASP B C 1
ATOM 4819 O O . ASP B 1 238 ? -7.832 -10.062 -13.141 1 96.5 238 ASP B O 1
ATOM 4823 N N . TYR B 1 239 ? -7.148 -12.062 -13.773 1 97.5 239 TYR B N 1
ATOM 4824 C CA . TYR B 1 239 ? -7.742 -11.883 -15.094 1 97.5 239 TYR B CA 1
ATOM 4825 C C . TYR B 1 239 ? -9.25 -12.117 -15.055 1 97.5 239 TYR B C 1
ATOM 4827 O O . TYR B 1 239 ? -9.703 -13.219 -14.734 1 97.5 239 TYR B O 1
ATOM 4835 N N . ILE B 1 240 ? -9.945 -11.094 -15.344 1 96.06 240 ILE B N 1
ATOM 4836 C CA . ILE B 1 240 ? -11.398 -11.148 -15.508 1 96.06 240 ILE B CA 1
ATOM 4837 C C . ILE B 1 240 ? -11.766 -10.695 -16.922 1 96.06 240 ILE B C 1
ATOM 4839 O O . ILE B 1 240 ? -11.578 -9.531 -17.266 1 96.06 240 ILE B O 1
ATOM 4843 N N . ASP B 1 241 ? -12.328 -11.547 -17.672 1 94.25 241 ASP B N 1
ATOM 4844 C CA . ASP B 1 241 ? -12.508 -11.359 -19.109 1 94.25 241 ASP B CA 1
ATOM 4845 C C . ASP B 1 241 ? -13.188 -10.023 -19.406 1 94.25 241 ASP B C 1
ATOM 4847 O O . ASP B 1 241 ? -12.703 -9.242 -20.219 1 94.25 241 ASP B O 1
ATOM 4851 N N . ASP B 1 242 ? -14.273 -9.75 -18.719 1 94.06 242 ASP B N 1
ATOM 4852 C CA . ASP B 1 242 ? -15.039 -8.562 -19.062 1 94.06 242 ASP B CA 1
ATOM 4853 C C . ASP B 1 242 ? -14.469 -7.32 -18.375 1 94.06 242 ASP B C 1
ATOM 4855 O O . ASP B 1 242 ? -14.93 -6.203 -18.609 1 94.06 242 ASP B O 1
ATOM 4859 N N . LEU B 1 243 ? -13.398 -7.465 -17.562 1 96.75 243 LEU B N 1
ATOM 4860 C CA . LEU B 1 243 ? -12.766 -6.32 -16.906 1 96.75 243 LEU B CA 1
ATOM 4861 C C . LEU B 1 243 ? -11.359 -6.098 -17.453 1 96.75 243 LEU B C 1
ATOM 4863 O O . LEU B 1 243 ? -10.625 -5.238 -16.969 1 96.75 243 LEU B O 1
ATOM 4867 N N . THR B 1 244 ? -10.969 -6.91 -18.422 1 97.81 244 THR B N 1
ATOM 4868 C CA . THR B 1 244 ? -9.617 -6.82 -18.969 1 97.81 244 THR B CA 1
ATOM 4869 C C . THR B 1 244 ? -9.648 -6.672 -20.484 1 97.81 244 THR B C 1
ATOM 4871 O O . THR B 1 244 ? -10.281 -7.473 -21.172 1 97.81 244 THR B O 1
ATOM 4874 N N . SER B 1 245 ? -9.125 -5.605 -20.984 1 98.25 245 SER B N 1
ATOM 4875 C CA . SER B 1 245 ? -8.859 -5.438 -22.422 1 98.25 245 SER B CA 1
ATOM 4876 C C . SER B 1 245 ? -7.398 -5.715 -22.75 1 98.25 245 SER B C 1
ATOM 4878 O O . SER B 1 245 ? -6.496 -5.223 -22.062 1 98.25 245 SER B O 1
ATOM 4880 N N . HIS B 1 246 ? -7.184 -6.527 -23.75 1 98.19 246 HIS B N 1
ATOM 4881 C CA . HIS B 1 246 ? -5.812 -6.883 -24.094 1 98.19 246 HIS B CA 1
ATOM 4882 C C . HIS B 1 246 ? -5.723 -7.391 -25.531 1 98.19 246 HIS B C 1
ATOM 4884 O O . HIS B 1 246 ? -6.734 -7.785 -26.109 1 98.19 246 HIS B O 1
ATOM 4890 N N . ASP B 1 247 ? -4.578 -7.363 -26.156 1 97.94 247 ASP B N 1
ATOM 4891 C CA . ASP B 1 247 ? -4.32 -8.039 -27.438 1 97.94 247 ASP B CA 1
ATOM 4892 C C . ASP B 1 247 ? -3.93 -9.5 -27.203 1 97.94 247 ASP B C 1
ATOM 4894 O O . ASP B 1 247 ? -3.869 -9.961 -26.062 1 97.94 247 ASP B O 1
ATOM 4898 N N . ALA B 1 248 ? -3.668 -10.258 -28.188 1 96.5 248 ALA B N 1
ATOM 4899 C CA . ALA B 1 248 ? -3.463 -11.703 -28.125 1 96.5 248 ALA B CA 1
ATOM 4900 C C . ALA B 1 248 ? -2.193 -12.039 -27.344 1 96.5 248 ALA B C 1
ATOM 4902 O O . ALA B 1 248 ? -2.131 -13.062 -26.672 1 96.5 248 ALA B O 1
ATOM 4903 N N . ASP B 1 249 ? -1.188 -11.148 -27.391 1 96.88 249 ASP B N 1
ATOM 4904 C CA . ASP B 1 249 ? 0.098 -11.43 -26.766 1 96.88 249 ASP B CA 1
ATOM 4905 C C . ASP B 1 249 ? 0.242 -10.68 -25.438 1 96.88 249 ASP B C 1
ATOM 4907 O O . ASP B 1 249 ? 1.289 -10.742 -24.797 1 96.88 249 ASP B O 1
ATOM 4911 N N . PHE B 1 250 ? -0.743 -9.906 -25.047 1 98.12 250 PHE B N 1
ATOM 4912 C CA . PHE B 1 250 ? -0.776 -9.156 -23.797 1 98.12 250 PHE B CA 1
ATOM 4913 C C . PHE B 1 250 ? 0.302 -8.078 -23.781 1 98.12 250 PHE B C 1
ATOM 4915 O O . PHE B 1 250 ? 0.897 -7.809 -22.734 1 98.12 250 PHE B O 1
ATOM 4922 N N . GLU B 1 251 ? 0.608 -7.551 -24.891 1 96.88 251 GLU B N 1
ATOM 4923 C CA . GLU B 1 251 ? 1.51 -6.406 -24.953 1 96.88 251 GLU B CA 1
ATOM 4924 C C . GLU B 1 251 ? 0.801 -5.125 -24.516 1 96.88 251 GLU B C 1
ATOM 4926 O O . GLU B 1 251 ? 1.436 -4.203 -24 1 96.88 251 GLU B O 1
ATOM 4931 N N . TYR B 1 252 ? -0.44 -5.125 -24.797 1 97 252 TYR B N 1
ATOM 4932 C CA . TYR B 1 252 ? -1.318 -4.059 -24.328 1 97 252 TYR B CA 1
ATOM 4933 C C . TYR B 1 252 ? -2.414 -4.605 -23.422 1 97 252 TYR B C 1
ATOM 4935 O O . TYR B 1 252 ? -3.193 -5.469 -23.828 1 97 252 TYR B O 1
ATOM 4943 N N . VAL B 1 253 ? -2.387 -4.199 -22.234 1 98.44 253 VAL B N 1
ATOM 4944 C CA . VAL B 1 253 ? -3.342 -4.676 -21.234 1 98.44 253 VAL B CA 1
ATOM 4945 C C . VAL B 1 253 ? -3.928 -3.494 -20.469 1 98.44 253 VAL B C 1
ATOM 4947 O O . VAL B 1 253 ? -3.191 -2.621 -20.016 1 98.44 253 VAL B O 1
ATOM 4950 N N . VAL B 1 254 ? -5.238 -3.383 -20.359 1 98.44 254 VAL B N 1
ATOM 4951 C CA . VAL B 1 254 ? -5.934 -2.408 -19.531 1 98.44 254 VAL B CA 1
ATOM 4952 C C . VAL B 1 254 ? -7.039 -3.1 -18.734 1 98.44 254 VAL B C 1
ATOM 4954 O O . VAL B 1 254 ? -7.867 -3.816 -19.297 1 98.44 254 VAL B O 1
ATOM 4957 N N . CYS B 1 255 ? -7.008 -2.891 -17.469 1 98.19 255 CYS B N 1
ATOM 4958 C CA . CYS B 1 255 ? -8.023 -3.455 -16.578 1 98.19 255 CYS B CA 1
ATOM 4959 C C . CYS B 1 255 ? -8.938 -2.367 -16.031 1 98.19 255 CYS B C 1
ATOM 4961 O O . CYS B 1 255 ? -8.477 -1.275 -15.695 1 98.19 255 CYS B O 1
ATOM 4963 N N . LYS B 1 256 ? -10.172 -2.645 -16.031 1 97.88 256 LYS B N 1
ATOM 4964 C CA . LYS B 1 256 ? -11.094 -1.833 -15.242 1 97.88 256 LYS B CA 1
ATOM 4965 C C . LYS B 1 256 ? -11.102 -2.266 -13.781 1 97.88 256 LYS B C 1
ATOM 4967 O O . LYS B 1 256 ? -11.516 -3.381 -13.461 1 97.88 256 LYS B O 1
ATOM 4972 N N . TYR B 1 257 ? -10.633 -1.386 -12.945 1 98.06 257 TYR B N 1
ATOM 4973 C CA . TYR B 1 257 ? -10.477 -1.656 -11.516 1 98.06 257 TYR B CA 1
ATOM 4974 C C . TYR B 1 257 ? -11.445 -0.824 -10.695 1 98.06 257 TYR B C 1
ATOM 4976 O O . TYR B 1 257 ? -11.367 0.407 -10.688 1 98.06 257 TYR B O 1
ATOM 4984 N N . TYR B 1 258 ? -12.367 -1.481 -10.031 1 97.81 258 TYR B N 1
ATOM 4985 C CA . TYR B 1 258 ? -13.25 -0.76 -9.117 1 97.81 258 TYR B CA 1
ATOM 4986 C C . TYR B 1 258 ? -12.547 -0.463 -7.801 1 97.81 258 TYR B C 1
ATOM 4988 O O . TYR B 1 258 ? -12.047 -1.375 -7.137 1 97.81 258 TYR B O 1
ATOM 4996 N N . CYS B 1 259 ? -12.586 0.735 -7.398 1 96.88 259 CYS B N 1
ATOM 4997 C CA . CYS B 1 259 ? -11.766 1.229 -6.297 1 96.88 259 CYS B CA 1
ATOM 4998 C C . CYS B 1 259 ? -12.273 0.708 -4.961 1 96.88 259 CYS B C 1
ATOM 5000 O O . CYS B 1 259 ? -11.516 0.615 -3.994 1 96.88 259 CYS B O 1
ATOM 5002 N N . ASP B 1 260 ? -13.57 0.453 -4.926 1 95 260 ASP B N 1
ATOM 5003 C CA . ASP B 1 260 ? -14.133 -0.148 -3.717 1 95 260 ASP B CA 1
ATOM 5004 C C . ASP B 1 260 ? -13.867 -1.651 -3.682 1 95 260 ASP B C 1
ATOM 5006 O O . ASP B 1 260 ? -14.25 -2.377 -4.602 1 95 260 ASP B O 1
ATOM 5010 N N . GLN B 1 261 ? -13.297 -2.084 -2.582 1 92.62 261 GLN B N 1
ATOM 5011 C CA . GLN B 1 261 ? -12.852 -3.469 -2.49 1 92.62 261 GLN B CA 1
ATOM 5012 C C . GLN B 1 261 ? -14.023 -4.434 -2.562 1 92.62 261 GLN B C 1
ATOM 5014 O O . GLN B 1 261 ? -13.922 -5.508 -3.164 1 92.62 261 GLN B O 1
ATOM 5019 N N . PHE B 1 262 ? -15.109 -4.098 -1.896 1 91.81 262 PHE B N 1
ATOM 5020 C CA . PHE B 1 262 ? -16.281 -4.973 -1.927 1 91.81 262 PHE B CA 1
ATOM 5021 C C . PHE B 1 262 ? -16.797 -5.129 -3.35 1 91.81 262 PHE B C 1
ATOM 5023 O O . PHE B 1 262 ? -17.062 -6.246 -3.799 1 91.81 262 PHE B O 1
ATOM 5030 N N . VAL B 1 263 ? -16.906 -3.994 -4.02 1 95.44 263 VAL B N 1
ATOM 5031 C CA . VAL B 1 263 ? -17.406 -4.012 -5.391 1 95.44 263 VAL B CA 1
ATOM 5032 C C . VAL B 1 263 ? -16.438 -4.781 -6.285 1 95.44 263 VAL B C 1
ATOM 5034 O O . VAL B 1 263 ? -16.859 -5.617 -7.09 1 95.44 263 VAL B O 1
ATOM 5037 N N . TYR B 1 264 ? -15.156 -4.523 -6.156 1 95.69 264 TYR B N 1
ATOM 5038 C CA . TYR B 1 264 ? -14.18 -5.203 -7 1 95.69 264 TYR B CA 1
ATOM 5039 C C . TYR B 1 264 ? -14.188 -6.707 -6.742 1 95.69 264 TYR B C 1
ATOM 5041 O O . TYR B 1 264 ? -13.969 -7.5 -7.656 1 95.69 264 TYR B O 1
ATOM 5049 N N . ASN B 1 265 ? -14.508 -7.109 -5.496 1 92.56 265 ASN B N 1
ATOM 5050 C CA . ASN B 1 265 ? -14.523 -8.523 -5.129 1 92.56 265 ASN B CA 1
ATOM 5051 C C . ASN B 1 265 ? -15.695 -9.25 -5.793 1 92.56 265 ASN B C 1
ATOM 5053 O O . ASN B 1 265 ? -15.719 -10.484 -5.828 1 92.56 265 ASN B O 1
ATOM 5057 N N . LEU B 1 266 ? -16.625 -8.578 -6.312 1 93.75 266 LEU B N 1
ATOM 5058 C CA . LEU B 1 266 ? -17.703 -9.211 -7.055 1 93.75 266 LEU B CA 1
ATOM 5059 C C . LEU B 1 266 ? -17.172 -9.914 -8.297 1 93.75 266 LEU B C 1
ATOM 5061 O O . LEU B 1 266 ? -17.891 -10.695 -8.93 1 93.75 266 LEU B O 1
ATOM 5065 N N . ARG B 1 267 ? -15.891 -9.703 -8.57 1 92.06 267 ARG B N 1
ATOM 5066 C CA . ARG B 1 267 ? -15.258 -10.414 -9.68 1 92.06 267 ARG B CA 1
ATOM 5067 C C . ARG B 1 267 ? -15.305 -11.922 -9.469 1 92.06 267 ARG B C 1
ATOM 5069 O O . ARG B 1 267 ? -15.117 -12.688 -10.414 1 92.06 267 ARG B O 1
ATOM 5076 N N . GLY B 1 268 ? -15.531 -12.336 -8.258 1 87.44 268 GLY B N 1
ATOM 5077 C CA . GLY B 1 268 ? -15.641 -13.75 -7.941 1 87.44 268 GLY B CA 1
ATOM 5078 C C . GLY B 1 268 ? -16.938 -14.375 -8.414 1 87.44 268 GLY B C 1
ATOM 5079 O O . GLY B 1 268 ? -17.047 -15.594 -8.508 1 87.44 268 GLY B O 1
ATOM 5080 N N . LEU B 1 269 ? -17.922 -13.523 -8.758 1 88.94 269 LEU B N 1
ATOM 5081 C CA . LEU B 1 269 ? -19.172 -14.039 -9.289 1 88.94 269 LEU B CA 1
ATOM 5082 C C . LEU B 1 269 ? -19.016 -14.445 -10.75 1 88.94 269 LEU B C 1
ATOM 5084 O O . LEU B 1 269 ? -18.672 -13.617 -11.602 1 88.94 269 LEU B O 1
ATOM 5088 N N . LYS B 1 270 ? -19.344 -15.656 -11.062 1 86.88 270 LYS B N 1
ATOM 5089 C CA . LYS B 1 270 ? -19.094 -16.234 -12.383 1 86.88 270 LYS B CA 1
ATOM 5090 C C . LYS B 1 270 ? -20.125 -15.758 -13.391 1 86.88 270 LYS B C 1
ATOM 5092 O O . LYS B 1 270 ? -19.844 -15.648 -14.586 1 86.88 270 LYS B O 1
ATOM 5097 N N . ILE B 1 271 ? -21.312 -15.461 -12.883 1 91.81 271 ILE B N 1
ATOM 5098 C CA . ILE B 1 271 ? -22.391 -15.047 -13.773 1 91.81 271 ILE B CA 1
ATOM 5099 C C . ILE B 1 271 ? -22.25 -13.562 -14.109 1 91.81 271 ILE B C 1
ATOM 5101 O O . ILE B 1 271 ? -22.516 -12.695 -13.281 1 91.81 271 ILE B O 1
ATOM 5105 N N . LYS B 1 272 ? -21.953 -13.32 -15.32 1 92.69 272 LYS B N 1
ATOM 5106 C CA . LYS B 1 272 ? -21.578 -11.992 -15.781 1 92.69 272 LYS B CA 1
ATOM 5107 C C . LYS B 1 272 ? -22.719 -10.992 -15.602 1 92.69 272 LYS B C 1
ATOM 5109 O O . LYS B 1 272 ? -22.5 -9.891 -15.102 1 92.69 272 LYS B O 1
ATOM 5114 N N . TRP B 1 273 ? -23.922 -11.312 -16.047 1 94.5 273 TRP B N 1
ATOM 5115 C CA . TRP B 1 273 ? -25 -10.336 -16.016 1 94.5 273 TRP B CA 1
ATOM 5116 C C . TRP B 1 273 ? -25.406 -10.008 -14.586 1 94.5 273 TRP B C 1
ATOM 5118 O O . TRP B 1 273 ? -25.781 -8.875 -14.281 1 94.5 273 TRP B O 1
ATOM 5128 N N . ILE B 1 274 ? -25.297 -11.008 -13.648 1 95.69 274 ILE B N 1
ATOM 5129 C CA . ILE B 1 274 ? -25.578 -10.75 -12.242 1 95.69 274 ILE B CA 1
ATOM 5130 C C . ILE B 1 274 ? -24.516 -9.828 -11.664 1 95.69 274 ILE B C 1
ATOM 5132 O O . ILE B 1 274 ? -24.828 -8.891 -10.922 1 95.69 274 ILE B O 1
ATOM 5136 N N . ARG B 1 275 ? -23.25 -10.133 -11.969 1 95.06 275 ARG B N 1
ATOM 5137 C CA . ARG B 1 275 ? -22.141 -9.305 -11.5 1 95.06 275 ARG B CA 1
ATOM 5138 C C . ARG B 1 275 ? -22.297 -7.859 -11.969 1 95.06 275 ARG B C 1
ATOM 5140 O O . ARG B 1 275 ? -22.188 -6.93 -11.172 1 95.06 275 ARG B O 1
ATOM 5147 N N . LYS B 1 276 ? -22.641 -7.707 -13.258 1 95.44 276 LYS B N 1
ATOM 5148 C CA . LYS B 1 276 ? -22.812 -6.375 -13.828 1 95.44 276 LYS B CA 1
ATOM 5149 C C . LYS B 1 276 ? -24 -5.648 -13.18 1 95.44 276 LYS B C 1
ATOM 5151 O O . LYS B 1 276 ? -23.922 -4.449 -12.906 1 95.44 276 LYS B O 1
ATOM 5156 N N . PHE B 1 277 ? -25.062 -6.402 -12.961 1 97 277 PHE B N 1
ATOM 5157 C CA . PHE B 1 277 ? -26.25 -5.836 -12.328 1 97 277 PHE B CA 1
ATOM 5158 C C . PHE B 1 277 ? -25.938 -5.367 -10.914 1 97 277 PHE B C 1
ATOM 5160 O O . PHE B 1 277 ? -26.312 -4.254 -10.523 1 97 277 PHE B O 1
ATOM 5167 N N . LEU B 1 278 ? -25.188 -6.188 -10.141 1 96.69 278 LEU B N 1
ATOM 5168 C CA . LEU B 1 278 ? -24.859 -5.848 -8.766 1 96.69 278 LEU B CA 1
ATOM 5169 C C . LEU B 1 278 ? -23.922 -4.645 -8.711 1 96.69 278 LEU B C 1
ATOM 5171 O O . LEU B 1 278 ? -24.094 -3.76 -7.867 1 96.69 278 LEU B O 1
ATOM 5175 N N . ILE B 1 279 ? -22.969 -4.598 -9.617 1 96.38 279 ILE B N 1
ATOM 5176 C CA . ILE B 1 279 ? -22.031 -3.482 -9.664 1 96.38 279 ILE B CA 1
ATOM 5177 C C . ILE B 1 279 ? -22.781 -2.191 -10 1 96.38 279 ILE B C 1
ATOM 5179 O O . ILE B 1 279 ? -22.531 -1.152 -9.375 1 96.38 279 ILE B O 1
ATOM 5183 N N . LYS B 1 280 ? -23.719 -2.293 -10.938 1 95.25 280 LYS B N 1
ATOM 5184 C CA . LYS B 1 280 ? -24.531 -1.13 -11.305 1 95.25 280 LYS B CA 1
ATOM 5185 C C . LYS B 1 280 ? -25.391 -0.661 -10.133 1 95.25 280 LYS B C 1
ATOM 5187 O O . LYS B 1 280 ? -25.469 0.54 -9.859 1 95.25 280 LYS B O 1
ATOM 5192 N N . LEU B 1 281 ? -25.969 -1.583 -9.43 1 95.81 281 LEU B N 1
ATOM 5193 C CA . LEU B 1 281 ? -26.812 -1.274 -8.289 1 95.81 281 LEU B CA 1
ATOM 5194 C C . LEU B 1 281 ? -26.016 -0.598 -7.18 1 95.81 281 LEU B C 1
ATOM 5196 O O . LEU B 1 281 ? -26.438 0.421 -6.633 1 95.81 281 LEU B O 1
ATOM 5200 N N . LEU B 1 282 ? -24.859 -1.155 -6.934 1 94.69 282 LEU B N 1
ATOM 5201 C CA . LEU B 1 282 ? -24.016 -0.606 -5.875 1 94.69 282 LEU B CA 1
ATOM 5202 C C . LEU B 1 282 ? -23.422 0.735 -6.289 1 94.69 282 LEU B C 1
ATOM 5204 O O . LEU B 1 282 ? -23.047 1.545 -5.441 1 94.69 282 LEU B O 1
ATOM 5208 N N . GLY B 1 283 ? -23.375 0.953 -7.578 1 91.25 283 GLY B N 1
ATOM 5209 C CA . GLY B 1 283 ? -22.844 2.191 -8.117 1 91.25 283 GLY B CA 1
ATOM 5210 C C . GLY B 1 283 ? -23.656 3.414 -7.727 1 91.25 283 GLY B C 1
ATOM 5211 O O . GLY B 1 283 ? -23.172 4.547 -7.852 1 91.25 283 GLY B O 1
ATOM 5212 N N . PHE B 1 284 ? -24.828 3.188 -7.188 1 89.31 284 PHE B N 1
ATOM 5213 C CA . PHE B 1 284 ? -25.656 4.305 -6.754 1 89.31 284 PHE B CA 1
ATOM 5214 C C . PHE B 1 284 ? -25.219 4.816 -5.391 1 89.31 284 PHE B C 1
ATOM 5216 O O . PHE B 1 284 ? -25.578 5.922 -4.984 1 89.31 284 PHE B O 1
ATOM 5223 N N . ILE B 1 285 ? -24.469 3.99 -4.711 1 90.06 285 ILE B N 1
ATOM 5224 C CA . ILE B 1 285 ? -23.891 4.434 -3.449 1 90.06 285 ILE B CA 1
ATOM 5225 C C . ILE B 1 285 ? -22.609 5.23 -3.725 1 90.06 285 ILE B C 1
ATOM 5227 O O . ILE B 1 285 ? -21.734 4.773 -4.457 1 90.06 285 ILE B O 1
ATOM 5231 N N . PRO B 1 286 ? -22.531 6.438 -3.18 1 88.88 286 PRO B N 1
ATOM 5232 C CA . PRO B 1 286 ? -21.359 7.277 -3.445 1 88.88 286 PRO B CA 1
ATOM 5233 C C . PRO B 1 286 ? -20.047 6.551 -3.203 1 88.88 286 PRO B C 1
ATOM 5235 O O . PRO B 1 286 ? -19.844 5.965 -2.135 1 88.88 286 PRO B O 1
ATOM 5238 N N . GLY B 1 287 ? -19.203 6.535 -4.25 1 92.62 287 GLY B N 1
ATOM 5239 C CA . GLY B 1 287 ? -17.875 5.957 -4.133 1 92.62 287 GLY B CA 1
ATOM 5240 C C . GLY B 1 287 ? -17.812 4.512 -4.586 1 92.62 287 GLY B C 1
ATOM 5241 O O . GLY B 1 287 ? -16.75 4.031 -4.996 1 92.62 287 GLY B O 1
ATOM 5242 N N . LYS B 1 288 ? -18.891 3.795 -4.543 1 94.31 288 LYS B N 1
ATOM 5243 C CA . LYS B 1 288 ? -18.891 2.361 -4.812 1 94.31 288 LYS B CA 1
ATOM 5244 C C . LYS B 1 288 ? -18.734 2.084 -6.305 1 94.31 288 LYS B C 1
ATOM 5246 O O . LYS B 1 288 ? -18.234 1.022 -6.699 1 94.31 288 LYS B O 1
ATOM 5251 N N . GLY B 1 289 ? -19.094 3.012 -7.105 1 94.19 289 GLY B N 1
ATOM 5252 C CA . GLY B 1 289 ? -18.969 2.832 -8.539 1 94.19 289 GLY B CA 1
ATOM 5253 C C . GLY B 1 289 ? -17.672 3.396 -9.109 1 94.19 289 GLY B C 1
ATOM 5254 O O . GLY B 1 289 ? -17.438 3.326 -10.312 1 94.19 289 GLY B O 1
ATOM 5255 N N . ASP B 1 290 ? -16.781 3.975 -8.258 1 96.94 290 ASP B N 1
ATOM 5256 C CA . ASP B 1 290 ? -15.516 4.543 -8.703 1 96.94 290 ASP B CA 1
ATOM 5257 C C . ASP B 1 290 ? -14.633 3.475 -9.336 1 96.94 290 ASP B C 1
ATOM 5259 O O . ASP B 1 290 ? -14.516 2.367 -8.812 1 96.94 290 ASP B O 1
ATOM 5263 N N . TYR B 1 291 ? -14.102 3.807 -10.492 1 97.5 291 TYR B N 1
ATOM 5264 C CA . TYR B 1 291 ? -13.203 2.855 -11.133 1 97.5 291 TYR B CA 1
ATOM 5265 C C . TYR B 1 291 ? -12.078 3.576 -11.867 1 97.5 291 TYR B C 1
ATOM 5267 O O . TYR B 1 291 ? -12.211 4.758 -12.211 1 97.5 291 TYR B O 1
ATOM 5275 N N . LEU B 1 292 ? -10.992 2.938 -12.016 1 96.5 292 LEU B N 1
ATOM 5276 C CA . LEU B 1 292 ? -9.945 3.455 -12.891 1 96.5 292 LEU B CA 1
ATOM 5277 C C . LEU B 1 292 ? -9.516 2.402 -13.906 1 96.5 292 LEU B C 1
ATOM 5279 O O . LEU B 1 292 ? -9.781 1.212 -13.719 1 96.5 292 LEU B O 1
ATOM 5283 N N . LYS B 1 293 ? -9.102 2.865 -15.016 1 97.38 293 LYS B N 1
ATOM 5284 C CA . LYS B 1 293 ? -8.453 2.029 -16.016 1 97.38 293 LYS B CA 1
ATOM 5285 C C . LYS B 1 293 ? -6.941 1.997 -15.805 1 97.38 293 LYS B C 1
ATOM 5287 O O . LYS B 1 293 ? -6.281 3.039 -15.836 1 97.38 293 LYS B O 1
ATOM 5292 N N . THR B 1 294 ? -6.492 0.756 -15.539 1 97.69 294 THR B N 1
ATOM 5293 C CA . THR B 1 294 ? -5.082 0.68 -15.18 1 97.69 294 THR B CA 1
ATOM 5294 C C . THR B 1 294 ? -4.453 -0.605 -15.711 1 97.69 294 THR B C 1
ATOM 5296 O O . THR B 1 294 ? -5.16 -1.501 -16.172 1 97.69 294 THR B O 1
ATOM 5299 N N . THR B 1 295 ? -3.156 -0.601 -15.789 1 98 295 THR B N 1
ATOM 5300 C CA . THR B 1 295 ? -2.359 -1.785 -16.094 1 98 295 THR B CA 1
ATOM 5301 C C . THR B 1 295 ? -1.591 -2.248 -14.859 1 98 295 THR B C 1
ATOM 5303 O O . THR B 1 295 ? -0.757 -1.512 -14.328 1 98 295 THR B O 1
ATOM 5306 N N . PRO B 1 296 ? -1.919 -3.443 -14.305 1 97.81 296 PRO B N 1
ATOM 5307 C CA . PRO B 1 296 ? -1.139 -3.967 -13.18 1 97.81 296 PRO B CA 1
ATOM 5308 C C . PRO B 1 296 ? 0.264 -4.41 -13.586 1 97.81 296 PRO B C 1
ATOM 5310 O O . PRO B 1 296 ? 0.573 -4.469 -14.781 1 97.81 296 PRO B O 1
ATOM 5313 N N . TYR B 1 297 ? 1.138 -4.664 -12.625 1 98.44 297 TYR B N 1
ATOM 5314 C CA . TYR B 1 297 ? 2.439 -5.227 -12.969 1 98.44 297 TYR B CA 1
ATOM 5315 C C . TYR B 1 297 ? 2.287 -6.586 -13.633 1 98.44 297 TYR B C 1
ATOM 5317 O O . TYR B 1 297 ? 2.963 -6.879 -14.625 1 98.44 297 TYR B O 1
ATOM 5325 N N . CYS B 1 298 ? 1.297 -7.398 -12.992 1 97.94 298 CYS B N 1
ATOM 5326 C CA . CYS B 1 298 ? 1.062 -8.734 -13.523 1 97.94 298 CYS B CA 1
ATOM 5327 C C . CYS B 1 298 ? -0.431 -9.039 -13.602 1 97.94 298 CYS B C 1
ATOM 5329 O O . CYS B 1 298 ? -1.207 -8.555 -12.773 1 97.94 298 CYS B O 1
ATOM 5331 N N . LEU B 1 299 ? -0.73 -9.805 -14.602 1 98.25 299 LEU B N 1
ATOM 5332 C CA . LEU B 1 299 ? -2.016 -10.492 -14.609 1 98.25 299 LEU B CA 1
ATOM 5333 C C . LEU B 1 299 ? -1.867 -11.922 -14.086 1 98.25 299 LEU B C 1
ATOM 5335 O O . LEU B 1 299 ? -0.986 -12.664 -14.531 1 98.25 299 LEU B O 1
ATOM 5339 N N . HIS B 1 300 ? -2.65 -12.211 -13.141 1 98.06 300 HIS B N 1
ATOM 5340 C CA . HIS B 1 300 ? -2.623 -13.547 -12.562 1 98.06 300 HIS B CA 1
ATOM 5341 C C . HIS B 1 300 ? -3.824 -14.375 -13.016 1 98.06 300 HIS B C 1
ATOM 5343 O O . HIS B 1 300 ? -4.973 -13.953 -12.852 1 98.06 300 HIS B O 1
ATOM 5349 N N . PHE B 1 301 ? -3.562 -15.5 -13.57 1 96.75 301 PHE B N 1
ATOM 5350 C CA . PHE B 1 301 ? -4.613 -16.391 -14.062 1 96.75 301 PHE B CA 1
ATOM 5351 C C . PHE B 1 301 ? -4.891 -17.5 -13.062 1 96.75 301 PHE B C 1
ATOM 5353 O O . PHE B 1 301 ? -4.625 -18.672 -13.344 1 96.75 301 PHE B O 1
ATOM 5360 N N . GLY B 1 302 ? -5.523 -17.047 -11.953 1 85.75 302 GLY B N 1
ATOM 5361 C CA . GLY B 1 302 ? -5.82 -17.984 -10.883 1 85.75 302 GLY B CA 1
ATOM 5362 C C . GLY B 1 302 ? -6.871 -19 -11.258 1 85.75 302 GLY B C 1
ATOM 5363 O O . GLY B 1 302 ? -7.59 -18.828 -12.25 1 85.75 302 GLY B O 1
ATOM 5364 N N . TRP B 1 303 ? -7.016 -20.016 -10.469 1 73.81 303 TRP B N 1
ATOM 5365 C CA . TRP B 1 303 ? -7.781 -21.219 -10.773 1 73.81 303 TRP B CA 1
ATOM 5366 C C . TRP B 1 303 ? -9.273 -20.906 -10.875 1 73.81 303 TRP B C 1
ATOM 5368 O O . TRP B 1 303 ? -10 -21.578 -11.602 1 73.81 303 TRP B O 1
ATOM 5378 N N . TYR B 1 304 ? -9.688 -19.859 -10.203 1 77.62 304 TYR B N 1
ATOM 5379 C CA . TYR B 1 304 ? -11.117 -19.594 -10.07 1 77.62 304 TYR B CA 1
ATOM 5380 C C . TYR B 1 304 ? -11.641 -18.797 -11.258 1 77.62 304 TYR B C 1
ATOM 5382 O O . TYR B 1 304 ? -12.844 -18.766 -11.508 1 77.62 304 TYR B O 1
ATOM 5390 N N . HIS B 1 305 ? -10.742 -18.312 -12.062 1 86.25 305 HIS B N 1
ATOM 5391 C CA . HIS B 1 305 ? -11.164 -17.406 -13.133 1 86.25 305 HIS B CA 1
ATOM 5392 C C . HIS B 1 305 ? -10.789 -17.953 -14.5 1 86.25 305 HIS B C 1
ATOM 5394 O O . HIS B 1 305 ? -10.32 -19.094 -14.609 1 86.25 305 HIS B O 1
ATOM 5400 N N . GLN B 1 306 ? -11.148 -17.203 -15.531 1 90.69 306 GLN B N 1
ATOM 5401 C CA . GLN B 1 306 ? -10.898 -17.609 -16.906 1 90.69 306 GLN B CA 1
ATOM 5402 C C . GLN B 1 306 ? -9.406 -17.734 -17.188 1 90.69 306 GLN B C 1
ATOM 5404 O O . GLN B 1 306 ? -8.617 -16.906 -16.734 1 90.69 306 GLN B O 1
ATOM 5409 N N . LYS B 1 307 ? -9.07 -18.781 -17.969 1 94.88 307 LYS B N 1
ATOM 5410 C CA . LYS B 1 307 ? -7.656 -19.031 -18.219 1 94.88 307 LYS B CA 1
ATOM 5411 C C . LYS B 1 307 ? -7.379 -19.203 -19.703 1 94.88 307 LYS B C 1
ATOM 5413 O O . LYS B 1 307 ? -6.223 -19.297 -20.125 1 94.88 307 LYS B O 1
ATOM 5418 N N . GLN B 1 308 ? -8.406 -19.266 -20.5 1 95.5 308 GLN B N 1
ATOM 5419 C CA . GLN B 1 308 ? -8.266 -19.656 -21.891 1 95.5 308 GLN B CA 1
ATOM 5420 C C . GLN B 1 308 ? -7.297 -18.734 -22.625 1 95.5 308 GLN B C 1
ATOM 5422 O O . GLN B 1 308 ? -6.406 -19.203 -23.344 1 95.5 308 GLN B O 1
ATOM 5427 N N . PRO B 1 309 ? -7.434 -17.453 -22.422 1 96.88 309 PRO B N 1
ATOM 5428 C CA . PRO B 1 309 ? -6.484 -16.578 -23.125 1 96.88 309 PRO B CA 1
ATOM 5429 C C . PRO B 1 309 ? -5.035 -16.844 -22.734 1 96.88 309 PRO B C 1
ATOM 5431 O O . PRO B 1 309 ? -4.133 -16.734 -23.562 1 96.88 309 PRO B O 1
ATOM 5434 N N . PHE B 1 310 ? -4.828 -17.219 -21.562 1 97.25 310 PHE B N 1
ATOM 5435 C CA . PHE B 1 310 ? -3.48 -17.531 -21.109 1 97.25 310 PHE B CA 1
ATOM 5436 C C . PHE B 1 310 ? -2.979 -18.812 -21.766 1 97.25 310 PHE B C 1
ATOM 5438 O O . PHE B 1 310 ? -1.818 -18.891 -22.188 1 97.25 310 PHE B O 1
ATOM 5445 N N . HIS B 1 311 ? -3.852 -19.797 -21.797 1 97.38 311 HIS B N 1
ATOM 5446 C CA . HIS B 1 311 ? -3.484 -21.047 -22.438 1 97.38 311 HIS B CA 1
ATOM 5447 C C . HIS B 1 311 ? -3.09 -20.812 -23.906 1 97.38 311 HIS B C 1
ATOM 5449 O O . HIS B 1 311 ? -2.102 -21.375 -24.375 1 97.38 311 HIS B O 1
ATOM 5455 N N . GLU B 1 312 ? -3.861 -20.016 -24.531 1 97.75 312 GLU B N 1
ATOM 5456 C CA . GLU B 1 312 ? -3.574 -19.703 -25.922 1 97.75 312 GLU B CA 1
ATOM 5457 C C . GLU B 1 312 ? -2.238 -18.984 -26.062 1 97.75 312 GLU B C 1
ATOM 5459 O O . GLU B 1 312 ? -1.435 -19.312 -26.938 1 97.75 312 GLU B O 1
ATOM 5464 N N . PHE B 1 313 ? -1.984 -18.062 -25.25 1 98.19 313 PHE B N 1
ATOM 5465 C CA . PHE B 1 313 ? -0.734 -17.312 -25.266 1 98.19 313 PHE B CA 1
ATOM 5466 C C . PHE B 1 313 ? 0.451 -18.234 -25 1 98.19 313 PHE B C 1
ATOM 5468 O O . PHE B 1 313 ? 1.476 -18.156 -25.672 1 98.19 313 PHE B O 1
ATOM 5475 N N . SER B 1 314 ? 0.305 -19.062 -24 1 97.81 314 SER B N 1
ATOM 5476 C CA . SER B 1 314 ? 1.376 -19.969 -23.609 1 97.81 314 SER B CA 1
ATOM 5477 C C . SER B 1 314 ? 1.722 -20.938 -24.734 1 97.81 314 SER B C 1
ATOM 5479 O O . SER B 1 314 ? 2.898 -21.188 -25.016 1 97.81 314 SER B O 1
ATOM 5481 N N . GLU B 1 315 ? 0.702 -21.453 -25.359 1 97.31 315 GLU B N 1
ATOM 5482 C CA . GLU B 1 315 ? 0.918 -22.375 -26.469 1 97.31 315 GLU B CA 1
ATOM 5483 C C . GLU B 1 315 ? 1.579 -21.672 -27.656 1 97.31 315 GLU B C 1
ATOM 5485 O O . GLU B 1 315 ? 2.502 -22.219 -28.266 1 97.31 315 GLU B O 1
ATOM 5490 N N . ARG B 1 316 ? 1.112 -20.531 -27.984 1 96.94 316 ARG B N 1
ATOM 5491 C CA . ARG B 1 316 ? 1.695 -19.766 -29.078 1 96.94 316 ARG B CA 1
ATOM 5492 C C . ARG B 1 316 ? 3.152 -19.422 -28.797 1 96.94 316 ARG B C 1
ATOM 5494 O O . ARG B 1 316 ? 4.004 -19.516 -29.688 1 96.94 316 ARG B O 1
ATOM 5501 N N . THR B 1 317 ? 3.41 -19.016 -27.625 1 97.19 317 THR B N 1
ATOM 5502 C CA . THR B 1 317 ? 4.762 -18.656 -27.219 1 97.19 317 THR B CA 1
ATOM 5503 C C . THR B 1 317 ? 5.695 -19.859 -27.312 1 97.19 317 THR B C 1
ATOM 5505 O O . THR B 1 317 ? 6.801 -19.75 -27.859 1 97.19 317 THR B O 1
ATOM 5508 N N . TRP B 1 318 ? 5.258 -20.984 -26.844 1 96.88 318 TRP B N 1
ATOM 5509 C CA . TRP B 1 318 ? 6.043 -22.219 -26.875 1 96.88 318 TRP B CA 1
ATOM 5510 C C . TRP B 1 318 ? 6.359 -22.625 -28.312 1 96.88 318 TRP B C 1
ATOM 5512 O O . TRP B 1 318 ? 7.504 -22.938 -28.625 1 96.88 318 TRP B O 1
ATOM 5522 N N . ASN B 1 319 ? 5.391 -22.547 -29.172 1 95.81 319 ASN B N 1
ATOM 5523 C CA . ASN B 1 319 ? 5.559 -22.938 -30.562 1 95.81 319 ASN B CA 1
ATOM 5524 C C . ASN B 1 319 ? 6.488 -21.984 -31.297 1 95.81 319 ASN B C 1
ATOM 5526 O O . ASN B 1 319 ? 7.27 -22.406 -32.156 1 95.81 319 ASN B O 1
ATOM 5530 N N . ALA B 1 320 ? 6.348 -20.781 -31 1 95.31 320 ALA B N 1
ATOM 5531 C CA . ALA B 1 320 ? 7.223 -19.797 -31.625 1 95.31 320 ALA B CA 1
ATOM 5532 C C . ALA B 1 320 ? 8.68 -20.016 -31.234 1 95.31 320 ALA B C 1
ATOM 5534 O O . ALA B 1 320 ? 9.578 -19.922 -32.062 1 95.31 320 ALA B O 1
ATOM 5535 N N . LEU B 1 321 ? 8.914 -20.312 -29.984 1 94.94 321 LEU B N 1
ATOM 5536 C CA . LEU B 1 321 ? 10.266 -20.562 -29.5 1 94.94 321 LEU B CA 1
ATOM 5537 C C . LEU B 1 32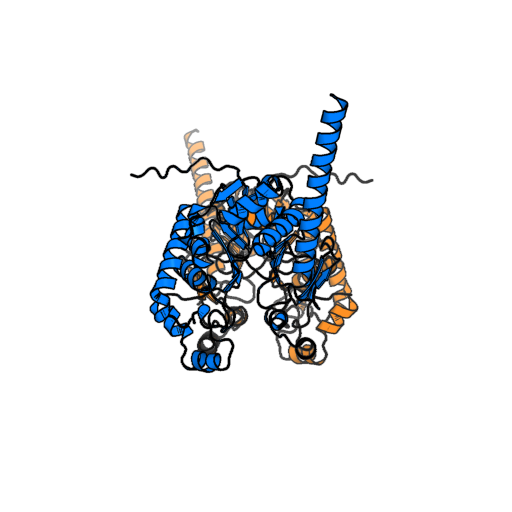1 ? 10.844 -21.828 -30.109 1 94.94 321 LEU B C 1
ATOM 5539 O O . LEU B 1 321 ? 12.016 -21.875 -30.484 1 94.94 321 LEU B O 1
ATOM 5543 N N . LYS B 1 322 ? 10.047 -22.812 -30.188 1 91.38 322 LYS B N 1
ATOM 5544 C CA . LYS B 1 322 ? 10.477 -24.062 -30.797 1 91.38 322 LYS B CA 1
ATOM 5545 C C . LYS B 1 322 ? 10.898 -23.859 -32.25 1 91.38 322 LYS B C 1
ATOM 5547 O O . LYS B 1 322 ? 11.914 -24.391 -32.688 1 91.38 322 LYS B O 1
ATOM 5552 N N . LYS B 1 323 ? 10.141 -23.109 -32.938 1 87.81 323 LYS B N 1
ATOM 5553 C CA . LYS B 1 323 ? 10.43 -22.828 -34.344 1 87.81 323 LYS B CA 1
ATOM 5554 C C . LYS B 1 323 ? 11.711 -22.016 -34.469 1 87.81 323 LYS B C 1
ATOM 5556 O O . LYS B 1 323 ? 12.516 -22.266 -35.375 1 87.81 323 LYS B O 1
ATOM 5561 N N . GLU B 1 324 ? 11.852 -21.047 -33.688 1 83.88 324 GLU B N 1
ATOM 5562 C CA . GLU B 1 324 ? 13.047 -20.203 -33.719 1 83.88 324 GLU B CA 1
ATOM 5563 C C . GLU B 1 324 ? 14.305 -21.031 -33.438 1 83.88 324 GLU B C 1
ATOM 5565 O O . GLU B 1 324 ? 15.32 -20.859 -34.125 1 83.88 324 GLU B O 1
ATOM 5570 N N . LYS B 1 325 ? 14.234 -21.844 -32.5 1 78.56 325 LYS B N 1
ATOM 5571 C CA . LYS B 1 325 ? 15.391 -22.672 -32.156 1 78.56 325 LYS B CA 1
ATOM 5572 C C . LYS B 1 325 ? 15.664 -23.703 -33.25 1 78.56 325 LYS B C 1
ATOM 5574 O O . LYS B 1 325 ? 16.828 -24 -33.531 1 78.56 325 LYS B O 1
ATOM 5579 N N . PHE B 1 326 ? 14.594 -24.141 -33.75 1 67.81 326 PHE B N 1
ATOM 5580 C CA . PHE B 1 326 ? 14.734 -25.078 -34.875 1 67.81 326 PHE B CA 1
ATOM 5581 C C . PHE B 1 326 ? 15.391 -24.391 -36.062 1 67.81 326 PHE B C 1
ATOM 5583 O O . PHE B 1 326 ? 16.266 -24.969 -36.719 1 67.81 326 PHE B O 1
ATOM 5590 N N . SER B 1 327 ? 14.945 -23.188 -36.312 1 69.94 327 SER B N 1
ATOM 5591 C CA . SER B 1 327 ? 15.523 -22.422 -37.406 1 69.94 327 SER B CA 1
ATOM 5592 C C . SER B 1 327 ? 17 -22.109 -37.156 1 69.94 327 SER B C 1
ATOM 5594 O O . SER B 1 327 ? 17.812 -22.188 -38.062 1 69.94 327 SER B O 1
ATOM 5596 N N . GLN B 1 328 ? 17.312 -21.844 -36 1 70.56 328 GLN B N 1
ATOM 5597 C CA . GLN B 1 328 ? 18.703 -21.578 -35.656 1 70.56 328 GLN B CA 1
ATOM 5598 C C . GLN B 1 328 ? 19.562 -22.828 -35.781 1 70.56 328 GLN B C 1
ATOM 5600 O O . GLN B 1 328 ? 20.703 -22.75 -36.219 1 70.56 328 GLN B O 1
ATOM 5605 N N . LEU B 1 329 ? 19.016 -23.953 -35.5 1 63.31 329 LEU B N 1
ATOM 5606 C CA . LEU B 1 329 ? 19.719 -25.234 -35.625 1 63.31 329 LEU B CA 1
ATOM 5607 C C . LEU B 1 329 ? 19.922 -25.578 -37.094 1 63.31 329 LEU B C 1
ATOM 5609 O O . LEU B 1 329 ? 20.984 -26.078 -37.469 1 63.31 329 LEU B O 1
ATOM 5613 N N . LEU B 1 330 ? 18.953 -25.281 -37.875 1 62.88 330 LEU B N 1
ATOM 5614 C CA . LEU B 1 330 ? 19.047 -25.531 -39.312 1 62.88 330 LEU B CA 1
ATOM 5615 C C . LEU B 1 330 ? 20.094 -24.609 -39.938 1 62.88 330 LEU B C 1
ATOM 5617 O O . LEU B 1 330 ? 20.875 -25.047 -40.781 1 62.88 330 LEU B O 1
ATOM 5621 N N . ASP B 1 331 ? 20 -23.359 -39.562 1 66.44 331 ASP B N 1
ATOM 5622 C CA . ASP B 1 331 ? 20.969 -22.406 -40.062 1 66.44 331 ASP B CA 1
ATOM 5623 C C . ASP B 1 331 ? 22.391 -22.797 -39.656 1 66.44 331 ASP B C 1
ATOM 5625 O O . ASP B 1 331 ? 23.328 -22.656 -40.469 1 66.44 331 ASP B O 1
ATOM 5629 N N . SER B 1 332 ? 22.562 -23.266 -38.562 1 63.09 332 SER B N 1
ATOM 5630 C CA . SER B 1 332 ? 23.859 -23.703 -38.062 1 63.09 332 SER B CA 1
ATOM 5631 C C . SER B 1 332 ? 24.328 -24.953 -38.812 1 63.09 332 SER B C 1
ATOM 5633 O O . SER B 1 332 ? 25.516 -25.078 -39.156 1 63.09 332 SER B O 1
ATOM 5635 N N . LYS B 1 333 ? 23.5 -25.766 -39.125 1 61.56 333 LYS B N 1
ATOM 5636 C CA . LYS B 1 333 ? 23.812 -26.969 -39.875 1 61.56 333 LYS B CA 1
ATOM 5637 C C . LYS B 1 333 ? 24.172 -26.641 -41.344 1 61.56 333 LYS B C 1
ATOM 5639 O O . LYS B 1 333 ? 25.094 -27.203 -41.906 1 61.56 333 LYS B O 1
ATOM 5644 N N . ASN B 1 334 ? 23.453 -25.766 -41.812 1 62.78 334 ASN B N 1
ATOM 5645 C CA . ASN B 1 334 ? 23.734 -25.359 -43.188 1 62.78 334 ASN B CA 1
ATOM 5646 C C . ASN B 1 334 ? 25.094 -24.672 -43.281 1 62.78 334 ASN B C 1
ATOM 5648 O O . ASN B 1 334 ? 25.828 -24.875 -44.25 1 62.78 334 ASN B O 1
ATOM 5652 N N . ARG B 1 335 ? 25.422 -23.875 -42.344 1 64.25 335 ARG B N 1
ATOM 5653 C CA . ARG B 1 335 ? 26.734 -23.219 -42.312 1 64.25 335 ARG B CA 1
ATOM 5654 C C . ARG B 1 335 ? 27.844 -24.25 -42.219 1 64.25 335 ARG B C 1
ATOM 5656 O O . ARG B 1 335 ? 28.875 -24.141 -42.875 1 64.25 335 ARG B O 1
ATOM 5663 N N . LEU B 1 336 ? 27.656 -25.172 -41.469 1 56.69 336 LEU B N 1
ATOM 5664 C CA . LEU B 1 336 ? 28.625 -26.234 -41.312 1 56.69 336 LEU B CA 1
ATOM 5665 C C . LEU B 1 336 ? 28.75 -27.047 -42.594 1 56.69 336 LEU B C 1
ATOM 5667 O O . LEU B 1 336 ? 29.859 -27.438 -43 1 56.69 336 LEU B O 1
ATOM 5671 N N . ALA B 1 337 ? 27.703 -27.203 -43.312 1 63.44 337 ALA B N 1
ATOM 5672 C CA . ALA B 1 337 ? 27.703 -27.922 -44.562 1 63.44 337 ALA B CA 1
ATOM 5673 C C . ALA B 1 337 ? 28.406 -27.125 -45.656 1 63.44 337 ALA B C 1
ATOM 5675 O O . ALA B 1 337 ? 29.109 -27.688 -46.5 1 63.44 337 ALA B O 1
ATOM 5676 N N . GLU B 1 338 ? 28.266 -25.906 -45.625 1 58.09 338 GLU B N 1
ATOM 5677 C CA . GLU B 1 338 ? 28.938 -25.062 -46.625 1 58.09 338 GLU B CA 1
ATOM 5678 C C . GLU B 1 338 ? 30.438 -25 -46.344 1 58.09 338 GLU B C 1
ATOM 5680 O O . GLU B 1 338 ? 31.234 -24.812 -47.281 1 58.09 338 GLU B O 1
ATOM 5685 N N . ASN B 1 339 ? 30.703 -25.109 -45.156 1 55.88 339 ASN B N 1
ATOM 5686 C CA . ASN B 1 339 ? 32.125 -25.062 -44.812 1 55.88 339 ASN B CA 1
ATOM 5687 C C . ASN B 1 339 ? 32.781 -26.406 -45.031 1 55.88 339 ASN B C 1
ATOM 5689 O O . ASN B 1 339 ? 33.969 -26.562 -44.75 1 55.88 339 ASN B O 1
ATOM 5693 N N . ILE B 1 340 ? 32.031 -27.312 -45.25 1 45.91 340 ILE B N 1
ATOM 5694 C CA . ILE B 1 340 ? 32.625 -28.562 -45.688 1 45.91 340 ILE B CA 1
ATOM 5695 C C . ILE B 1 340 ? 32.656 -28.625 -47.219 1 45.91 340 ILE B C 1
ATOM 5697 O O . ILE B 1 340 ? 31.641 -28.312 -47.875 1 45.91 340 ILE B O 1
#

Nearest PDB structures (foldseek):
  5gvw-assembly1_D  TM=5.609E-01  e=3.303E-06  Streptococcus pneumoniae
  5xhw-assembly1_A  TM=5.594E-01  e=1.701E-04  Yersinia pseudotuberculosis
  6h4m-assembly4_Q  TM=5.317E-01  e=8.532E-04  Staphylococcus aureus subsp. aureus N315
  3tov-assembly2_B  TM=5.419E-01  e=3.577E-03  Veillonella parvula DSM 2008
  6caj-assembly1_I  TM=4.460E-01  e=1.592E-02  Homo sapiens

Sequence (680 aa):
MLRSIQQKKLAPEGYVYTTYGHPRYLKHAVASVVSLRRYDEERPVALVCEEKHKKILDEFNLNSIFDVIHVMSPDRASIVGFKHNIHEYMFFEKNIFLDSDIIWCKDPDNLWKSFEPYPFTITGTQVSDNFFGGPKNIGILRDIILRRRQHTLNHFGLTYLSRVQTGIIYAQDYSLTRKVCEFSQKMLDRKEETHFRSRTLEQGRSEESCEWSMAMAMSKLDLPVYPWLQGHTSPQLDYIDDLTSHDADFEYVVCKYYCDQFVYNLRGLKIKWIRKFLIKLLGFIPGKGDYLKTTPYCLHFGWYHQKQPFHEFSERTWNALKKEKFSQLLDSKNRLAENIMLRSIQQKKLAPEGYVYTTYGHPRYLKHAVASVVSLRRYDEERPVALVCEEKHKKILDEFNLNSIFDVIHVMSPDRASIVGFKHNIHEYMFFEKNIFLDSDIIWCKDPDNLWKSFEPYPFTITGTQVSDNFFGGPKNIGILRDIILRRRQHTLNHFGLTYLSRVQTGIIYAQDYSLTRKVCEFSQKMLDRKEETHFRSRTLEQGRSEESCEWSMAMAMSKLDLPVYPWLQGHTSPQLDYIDDLTSHDADFEYVVCKYYCDQFVYNLRGLKIKWIRKFLIKLLGFIPGKGDYLKTTPYCLHFGWYHQKQPFHEFSERTWNALKKEKFSQLLDSKNRLAENI

Solvent-accessible surface area (backbone atoms only — not comparable to full-atom values): 35536 Å² total; per-residue (Å²): 130,83,72,70,74,75,67,83,54,77,39,68,49,29,37,38,37,57,34,54,84,62,70,64,41,49,37,26,35,51,35,19,50,57,38,36,47,77,58,49,79,73,59,46,36,32,37,38,23,34,63,70,58,53,50,52,27,58,74,59,68,48,55,80,81,36,75,37,81,42,71,53,58,76,80,33,65,46,60,44,36,34,66,40,43,48,57,81,64,57,60,24,48,30,28,40,36,38,50,25,56,33,41,36,58,43,67,56,66,48,56,55,44,52,46,61,65,44,52,49,35,32,27,12,46,63,48,29,59,78,56,62,43,34,52,93,52,78,60,36,56,55,41,53,75,67,39,32,62,60,50,30,30,57,74,72,73,39,54,46,47,40,28,49,42,71,55,39,30,40,42,48,35,61,71,60,41,40,50,41,18,52,39,15,47,54,42,50,75,44,37,87,70,42,62,52,50,68,36,51,74,41,88,94,32,87,50,54,71,49,42,64,27,41,20,51,22,31,43,72,68,69,50,54,61,40,68,26,85,48,70,65,68,9,55,50,39,72,45,42,74,95,37,44,49,60,55,81,80,42,82,47,57,39,28,63,42,43,50,27,65,72,57,41,53,43,69,75,47,82,53,60,71,61,36,52,49,51,48,57,60,44,35,67,41,86,44,42,52,19,34,46,79,33,52,32,35,21,40,30,46,50,89,90,43,64,45,63,68,55,53,52,36,19,50,51,47,49,53,51,51,47,50,51,48,48,49,52,51,49,52,52,50,48,52,52,52,68,72,92,130,82,73,68,74,77,66,82,53,77,39,68,48,30,38,37,36,56,34,56,83,62,68,64,39,50,37,28,35,51,35,19,50,57,38,36,48,76,59,49,79,76,60,45,35,34,37,39,24,34,62,71,57,53,50,51,28,58,74,59,69,50,55,80,82,36,77,38,80,42,71,54,58,76,79,35,66,46,59,44,37,35,67,40,42,48,57,81,64,57,60,23,47,30,29,39,36,36,50,26,56,34,40,35,59,43,66,56,64,48,55,54,44,50,48,62,65,44,52,49,34,32,28,12,44,63,48,30,58,79,56,64,43,32,52,92,52,78,60,36,56,58,41,54,74,67,39,32,61,60,50,28,29,58,75,71,71,40,54,46,46,40,28,48,42,72,55,40,31,40,42,48,34,60,71,60,40,41,49,41,19,52,38,16,49,52,42,50,74,43,39,86,71,41,61,51,50,68,34,50,74,40,90,93,32,85,51,54,70,48,43,64,25,41,20,49,21,31,41,73,68,71,52,53,61,38,69,26,85,48,69,66,67,11,56,49,38,73,45,41,75,96,38,44,48,62,55,80,82,43,83,46,57,39,29,61,41,44,50,27,64,73,56,42,54,43,70,74,48,82,52,59,71,60,38,52,48,51,48,56,60,45,35,66,41,86,45,42,51,18,34,46,81,33,51,32,35,20,39,29,47,50,88,91,46,64,45,63,68,56,53,52,35,19,52,52,47,50,52,52,51,46,49,52,45,50,48,52,53,49,52,51,49,50,52,53,52,69,72,94

Radius of gyration: 27.81 Å; Cα contacts (8 Å, |Δi|>4): 1246; chains: 2; bounding box: 69×73×80 Å

pLDDT: mean 91.6, std 12.84, range [21.78, 98.94]